Protein 5CVI (pdb70)

Radius of gyration: 28.0 Å; Cα contacts (8 Å, |Δi|>4): 635; chains: 2; bounding box: 47×44×93 Å

Foldseek 3Di:
DDPLVLLLLLVLLQLDQDADDLQVSCVCPHDSCVSVCVVVCVVVQQWDQDPRRGIDGDPCVQLSNLLLVQQLQLQQLCVCPVPDDLLGRRVVSVVVSVPDDPVRSVVSCVVSVNDQAGQQLFGRDDRSDGGDGPFSAFQQPDDDFKKFFRGFASDPVLVVCVVVVDHHGFIKTWDDADPVQQKTWIDGPRDIDIGHNVSSSGTTIGD/DFDLLVLLLVLVVCVLLVHDDDLCVVCVLDHHSVRNVVVVVCVVVQQWDQDPPSGIGGDPNNQQSNLLLVLQLQLQLQCVCPVPDDLLGSNVVSRVVSVPDDPCRSLVSCVVSVNDQAGQQLFGRDDRRDGGDGPFSAFQQPDDDFKKFFRGFDSGNVLVVCCVVPDGHGFIKTFDAQDPVQCFTWIDGPNDIDTHHSVSSRRTTIGGD

Secondary structure (DSSP, 8-state):
--HHHHHHHHHHHSSSSSPP-HHHHTT----HHHHH--HHHHHTTSEEEETTTEEEE-HHHHHHHHHHHHHHHHHHHH---S---TTTHHHHHHHHTTS--HHHHHHHHHHTT--SB-TTS-B-PPTTPPP--S---BTTT----EEEEEEE-S-HHHHH---S---TT-EEEEEEEETTTTEEEEEETTEEEEEEHHHHTTEEEE-/---TTHHHHHHHHHHHHT----HHHHHH----HHHHH--HHHHHTTSEEEETTTEEEE-HHHHHHHHHHHHHHHHHHHH---S---HHHHHHHHHHHTTS--HHHHHHHHHHTT---B-TT--B-PPTTPPP--S---BSTT----EEEEEEE-S-HHHHH--TT---TT-EEEEEEEETTTTEEEEEETTEEEEEEHHHHTTEEEEE-

Solvent-accessible surface area: 22528 Å² total

CATH classification: 1.10.10.10 (+1 more: 2.30.30.90)

B-factor: mean 36.0, std 16.33, range [2.33, 128.9]

Structure (mmCIF, N/CA/C/O backbone):
data_5CVI
#
_entry.id   5CVI
#
_cell.length_a   60.432
_cell.length_b   60.432
_cell.length_c   298.780
_cell.angle_alpha   90.000
_cell.angle_beta   90.000
_cell.angle_gamma   90.000
#
_symmetry.space_group_name_H-M   'P 41 21 2'
#
loop_
_entity.id
_entity.type
_entity.pdbx_description
1 polymer SloR
2 non-polymer 'ZINC ION'
3 non-polymer 1,2-ETHANEDIOL
4 water water
#
loop_
_atom_site.group_PDB
_atom_site.id
_atom_site.type_symbol
_atom_site.label_atom_id
_atom_site.label_alt_id
_atom_site.label_comp_id
_atom_site.label_asym_id
_atom_site.label_entity_id
_atom_site.label_seq_id
_atom_site.pdbx_PDB_ins_code
_atom_site.Cartn_x
_atom_site.Cartn_y
_atom_site.Cartn_z
_atom_site.occupancy
_atom_site.B_iso_or_equiv
_atom_site.auth_seq_id
_atom_site.auth_comp_id
_atom_site.auth_asym_id
_atom_site.auth_atom_id
_atom_site.pdbx_PDB_model_num
ATOM 1 N N . PRO A 1 3 ? 34.592 6.115 113.592 1.00 63.31 3 PRO A N 1
ATOM 2 C CA . PRO A 1 3 ? 34.630 4.866 114.362 1.00 56.01 3 PRO A CA 1
ATOM 3 C C . PRO A 1 3 ? 33.317 4.100 114.254 1.00 54.10 3 PRO A C 1
ATOM 4 O O . PRO A 1 3 ? 32.317 4.520 114.839 1.00 59.31 3 PRO A O 1
ATOM 8 N N . ASN A 1 4 ? 33.320 2.991 113.518 1.00 48.20 4 ASN A N 1
ATOM 9 C CA . ASN A 1 4 ? 32.111 2.191 113.341 1.00 51.14 4 ASN A CA 1
ATOM 10 C C . ASN A 1 4 ? 31.691 1.484 114.629 1.00 51.97 4 ASN A C 1
ATOM 11 O O . ASN A 1 4 ? 32.364 1.596 115.655 1.00 53.36 4 ASN A O 1
ATOM 16 N N . LYS A 1 5 ? 30.577 0.758 114.572 1.00 50.10 5 LYS A N 1
ATOM 17 C CA . LYS A 1 5 ? 30.037 0.081 115.750 1.00 47.34 5 LYS A CA 1
ATOM 18 C C . LYS A 1 5 ? 31.023 -0.912 116.358 1.00 41.25 5 LYS A C 1
ATOM 19 O O . LYS A 1 5 ? 31.068 -1.085 117.574 1.00 45.25 5 LYS A O 1
ATOM 25 N N . GLU A 1 6 ? 31.810 -1.558 115.505 1.00 40.53 6 GLU A N 1
ATOM 26 C CA . GLU A 1 6 ? 32.759 -2.572 115.952 1.00 44.40 6 GLU A CA 1
ATOM 27 C C . GLU A 1 6 ? 33.824 -1.981 116.874 1.00 44.98 6 GLU A C 1
ATOM 28 O O . GLU A 1 6 ? 34.380 -2.677 117.725 1.00 39.41 6 GLU A O 1
ATOM 34 N N . ASP A 1 7 ? 34.099 -0.693 116.704 1.00 26.20 7 ASP A N 1
ATOM 35 C CA . ASP A 1 7 ? 35.061 -0.005 117.553 1.00 31.38 7 ASP A CA 1
ATOM 36 C C . ASP A 1 7 ? 34.546 0.109 118.983 1.00 35.95 7 ASP A C 1
ATOM 37 O O . ASP A 1 7 ? 35.315 0.026 119.945 1.00 34.73 7 ASP A O 1
ATOM 42 N N . TYR A 1 8 ? 33.237 0.294 119.108 1.00 36.77 8 TYR A N 1
ATOM 43 C CA . TYR A 1 8 ? 32.589 0.408 120.407 1.00 36.19 8 TYR A CA 1
ATOM 44 C C . TYR A 1 8 ? 32.698 -0.886 121.213 1.00 36.28 8 TYR A C 1
ATOM 45 O O . TYR A 1 8 ? 32.758 -0.856 122.441 1.00 44.41 8 TYR A O 1
ATOM 54 N N . LEU A 1 9 ? 32.728 -2.018 120.517 1.00 30.27 9 LEU A N 1
ATOM 55 C CA . LEU A 1 9 ? 32.883 -3.311 121.175 1.00 31.53 9 LEU A CA 1
ATOM 56 C C . LEU A 1 9 ? 34.229 -3.423 121.875 1.00 28.10 9 LEU A C 1
ATOM 57 O O . LEU A 1 9 ? 34.310 -3.886 123.011 1.00 31.70 9 LEU A O 1
ATOM 62 N N . LYS A 1 10 ? 35.286 -3.008 121.187 1.00 27.82 10 LYS A N 1
ATOM 63 C CA . LYS A 1 10 ? 36.628 -3.050 1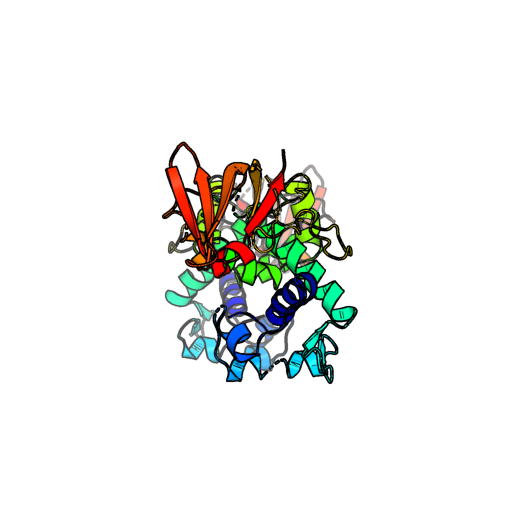21.757 1.00 29.51 10 LYS A CA 1
ATOM 64 C C . LYS A 1 10 ? 36.736 -2.152 122.985 1.00 31.92 10 LYS A C 1
ATOM 65 O O . LYS A 1 10 ? 37.510 -2.430 123.900 1.00 35.65 10 LYS A O 1
ATOM 71 N N . ILE A 1 11 ? 35.951 -1.079 123.002 1.00 29.90 11 ILE A N 1
ATOM 72 C CA . ILE A 1 11 ? 35.941 -0.164 124.137 1.00 34.87 11 ILE A CA 1
ATOM 73 C C . ILE A 1 11 ? 35.193 -0.762 125.328 1.00 31.80 11 ILE A C 1
ATOM 74 O O . ILE A 1 11 ? 35.637 -0.647 126.468 1.00 33.89 11 ILE A O 1
ATOM 79 N N . ILE A 1 12 ? 34.061 -1.404 125.061 1.00 30.63 12 ILE A N 1
ATOM 80 C CA . ILE A 1 12 ? 33.290 -2.053 126.115 1.00 34.76 12 ILE A CA 1
ATOM 81 C C . ILE A 1 12 ? 34.060 -3.246 126.678 1.00 35.19 12 ILE A C 1
ATOM 82 O O . ILE A 1 12 ? 34.064 -3.480 127.884 1.00 27.89 12 ILE A O 1
ATOM 87 N N . TYR A 1 13 ? 34.721 -3.986 125.793 1.00 25.90 13 TYR A N 1
ATOM 88 C CA . TYR A 1 13 ? 35.482 -5.170 126.184 1.00 25.54 13 TYR A CA 1
ATOM 89 C C . TYR A 1 13 ? 36.609 -4.843 127.169 1.00 26.98 13 TYR A C 1
ATOM 90 O O . TYR A 1 13 ? 36.794 -5.543 128.163 1.00 38.82 13 TYR A O 1
ATOM 99 N N . GLU A 1 14 ? 37.361 -3.782 126.891 1.00 27.78 14 GLU A N 1
ATOM 100 C CA . GLU A 1 14 ? 38.494 -3.414 127.736 1.00 44.86 14 GLU A CA 1
ATOM 101 C C . GLU A 1 14 ? 38.066 -2.561 128.930 1.00 49.52 14 GLU A C 1
ATOM 102 O O . GLU A 1 14 ? 38.834 -2.361 129.871 1.00 56.12 14 GLU A O 1
ATOM 108 N N . LEU A 1 15 ? 36.833 -2.070 128.885 1.00 48.02 15 LEU A N 1
ATOM 109 C CA . LEU A 1 15 ? 36.253 -1.342 130.007 1.00 46.71 15 LEU A CA 1
ATOM 110 C C . LEU A 1 15 ? 35.613 -2.323 130.984 1.00 47.07 15 LEU A C 1
ATOM 111 O O . LEU A 1 15 ? 35.223 -1.953 132.089 1.00 50.70 15 LEU A O 1
ATOM 116 N N . SER A 1 16 ? 35.510 -3.579 130.564 1.00 43.70 16 SER A N 1
ATOM 117 C CA . SER A 1 16 ? 34.935 -4.625 131.401 1.00 44.01 16 SER A CA 1
ATOM 118 C C . SER A 1 16 ? 35.977 -5.176 132.364 1.00 47.23 16 SER A C 1
ATOM 119 O O . SER A 1 16 ? 35.639 -5.746 133.402 1.00 44.47 16 SER A O 1
ATOM 122 N N . GLU A 1 17 ? 37.245 -5.005 132.010 1.00 50.69 17 GLU A N 1
ATOM 123 C CA . GLU A 1 17 ? 38.336 -5.424 132.877 1.00 62.04 17 GLU A CA 1
ATOM 124 C C . GLU A 1 17 ? 38.320 -4.621 134.176 1.00 65.13 17 GLU A C 1
ATOM 125 O O . GLU A 1 17 ? 38.839 -5.068 135.198 1.00 72.49 17 GLU A O 1
ATOM 131 N N . ARG A 1 18 ? 37.714 -3.437 134.134 1.00 60.67 18 ARG A N 1
ATOM 132 C CA . ARG A 1 18 ? 37.665 -2.565 135.304 1.00 65.62 18 ARG A CA 1
ATOM 133 C C . ARG A 1 18 ? 36.476 -2.876 136.210 1.00 70.37 18 ARG A C 1
ATOM 134 O O . ARG A 1 18 ? 35.347 -3.030 135.743 1.00 69.81 18 ARG A O 1
ATOM 142 N N . ASP A 1 19 ? 36.744 -2.963 137.510 1.00 77.90 19 ASP A N 1
ATOM 143 C CA . ASP A 1 19 ? 35.723 -3.305 138.497 1.00 84.57 19 ASP A CA 1
ATOM 144 C C . ASP A 1 19 ? 34.550 -2.323 138.503 1.00 87.51 19 ASP A C 1
ATOM 145 O O . ASP A 1 19 ? 33.449 -2.663 138.939 1.00 90.89 19 ASP A O 1
ATOM 150 N N . GLU A 1 20 ? 34.791 -1.111 138.012 1.00 83.35 20 GLU A N 1
ATOM 151 C CA . GLU A 1 20 ? 33.751 -0.089 137.930 1.00 73.42 20 GLU A CA 1
ATOM 152 C C . GLU A 1 20 ? 32.731 -0.418 136.842 1.00 63.49 20 GLU A C 1
ATOM 153 O O . GLU A 1 20 ? 33.072 -1.014 135.820 1.00 64.28 20 GLU A O 1
ATOM 159 N N . LYS A 1 21 ? 31.481 -0.022 137.064 1.00 55.07 21 LYS A N 1
ATOM 160 C CA . LYS A 1 21 ? 30.424 -0.245 136.084 1.00 53.16 21 LYS A CA 1
ATOM 161 C C . LYS A 1 21 ? 30.520 0.767 134.948 1.00 53.09 21 LYS A C 1
ATOM 162 O O . LYS A 1 21 ? 30.957 1.901 135.149 1.00 48.67 21 LYS A O 1
ATOM 168 N N . ILE A 1 22 ? 30.097 0.354 133.757 1.00 56.42 22 ILE A N 1
ATOM 169 C CA . ILE A 1 22 ? 30.226 1.180 132.561 1.00 61.11 22 ILE A CA 1
ATOM 170 C C . ILE A 1 22 ? 29.012 2.082 132.337 1.00 65.85 22 ILE A C 1
ATOM 171 O O . ILE A 1 22 ? 27.868 1.644 132.468 1.00 63.93 22 ILE A O 1
ATOM 176 N N . SER A 1 23 ? 29.271 3.342 131.996 1.00 68.12 23 SER A N 1
ATOM 177 C CA . SER A 1 23 ? 28.207 4.293 131.680 1.00 64.67 23 SER A CA 1
ATOM 178 C C . SER A 1 23 ? 28.361 4.830 130.260 1.00 61.19 23 SER A C 1
ATOM 179 O O . SER A 1 23 ? 29.417 4.687 129.646 1.00 60.19 23 SER A O 1
ATOM 182 N N . ASN A 1 24 ? 27.305 5.450 129.744 1.00 57.80 24 ASN A N 1
ATOM 183 C CA . ASN A 1 24 ? 27.352 6.068 128.423 1.00 52.36 24 ASN A CA 1
ATOM 184 C C . ASN A 1 24 ? 28.256 7.296 128.388 1.00 56.72 24 ASN A C 1
ATOM 185 O O . ASN A 1 24 ? 28.954 7.534 127.405 1.00 54.54 24 ASN A O 1
ATOM 190 N N . LYS A 1 25 ? 28.242 8.075 129.466 1.00 65.95 25 LYS A N 1
ATOM 191 C CA . LYS A 1 25 ? 29.026 9.306 129.518 1.00 68.63 25 LYS A CA 1
ATOM 192 C C . LYS A 1 25 ? 30.529 9.051 129.640 1.00 66.37 25 LYS A C 1
ATOM 193 O O . LYS A 1 25 ? 31.337 9.882 129.226 1.00 70.16 25 LYS A O 1
ATOM 199 N N . GLN A 1 26 ? 30.904 7.905 130.202 1.00 58.38 26 GLN A N 1
ATOM 200 C CA . GLN A 1 26 ? 32.317 7.564 130.340 1.00 55.36 26 GLN A CA 1
ATOM 201 C C . GLN A 1 26 ? 32.870 6.964 129.049 1.00 53.43 26 GLN A C 1
ATOM 202 O O . GLN A 1 26 ? 34.062 7.086 128.762 1.00 48.70 26 GLN A O 1
ATOM 208 N N . ILE A 1 27 ? 32.002 6.316 128.276 1.00 56.70 27 ILE A N 1
ATOM 209 C CA . ILE A 1 27 ? 32.398 5.749 126.988 1.00 53.80 27 ILE A CA 1
ATOM 210 C C . ILE A 1 27 ? 32.700 6.852 125.975 1.00 57.47 27 ILE A C 1
ATOM 211 O O . ILE A 1 27 ? 33.679 6.776 125.232 1.00 52.95 27 ILE A O 1
ATOM 216 N N . ALA A 1 28 ? 31.851 7.876 125.950 1.00 61.95 28 ALA A N 1
ATOM 217 C CA . ALA A 1 28 ? 32.046 9.013 125.056 1.00 62.27 28 ALA A CA 1
ATOM 218 C C . ALA A 1 28 ? 33.316 9.780 125.417 1.00 58.61 28 ALA A C 1
ATOM 219 O O . ALA A 1 28 ? 33.877 10.495 124.587 1.00 58.23 28 ALA A O 1
ATOM 221 N N . GLU A 1 29 ? 33.759 9.627 126.662 1.00 55.65 29 GLU A N 1
ATOM 222 C CA . GLU A 1 29 ? 35.004 10.235 127.117 1.00 60.04 29 GLU A CA 1
ATOM 223 C C . GLU A 1 29 ? 36.198 9.373 126.715 1.00 62.90 29 GLU A C 1
ATOM 224 O O . GLU A 1 29 ? 37.220 9.886 126.260 1.00 68.23 29 GLU A O 1
ATOM 230 N N . LYS A 1 30 ? 36.057 8.061 126.885 1.00 61.10 30 LYS A N 1
ATOM 231 C CA . LYS A 1 30 ? 37.122 7.108 126.580 1.00 60.66 30 LYS A CA 1
ATOM 232 C C . LYS A 1 30 ? 37.597 7.241 125.138 1.00 63.44 30 LYS A C 1
ATOM 233 O O . LYS A 1 30 ? 38.799 7.260 124.872 1.00 68.64 30 LYS A O 1
ATOM 247 N N . SER A 1 32 ? 36.463 9.831 123.228 1.00 62.38 32 SER A N 1
ATOM 248 C CA . SER A 1 32 ? 36.262 11.248 122.922 1.00 63.93 32 SER A CA 1
ATOM 249 C C . SER A 1 32 ? 35.330 11.502 121.737 1.00 60.46 32 SER A C 1
ATOM 250 O O . SER A 1 32 ? 35.755 12.023 120.706 1.00 57.00 32 SER A O 1
ATOM 253 N N . VAL A 1 33 ? 34.065 11.127 121.888 1.00 59.16 33 VAL A N 1
ATOM 254 C CA . VAL A 1 33 ? 33.076 11.348 120.838 1.00 60.82 33 VAL A CA 1
ATOM 255 C C . VAL A 1 33 ? 31.787 11.909 121.439 1.00 63.67 33 VAL A C 1
ATOM 256 O O . VAL A 1 33 ? 31.640 11.964 122.661 1.00 52.78 33 VAL A O 1
ATOM 260 N N . SER A 1 34 ? 30.868 12.335 120.575 1.00 75.21 34 SER A N 1
ATOM 261 C CA . SER A 1 34 ? 29.600 12.925 121.000 1.00 82.22 34 SER A CA 1
ATOM 262 C C . SER A 1 34 ? 28.845 12.040 121.992 1.00 79.69 34 SER A C 1
ATOM 263 O O . SER A 1 34 ? 28.854 10.813 121.876 1.00 74.02 34 SER A O 1
ATOM 266 N N . ALA A 1 35 ? 28.195 12.674 122.965 1.00 80.09 35 ALA A N 1
ATOM 267 C CA . ALA A 1 35 ? 27.483 11.953 124.018 1.00 76.39 35 ALA A CA 1
ATOM 268 C C . ALA A 1 35 ? 26.365 11.062 123.475 1.00 73.30 35 ALA A C 1
ATOM 269 O O . ALA A 1 35 ? 26.383 9.848 123.682 1.00 66.81 35 ALA A O 1
ATOM 271 N N . PRO A 1 36 ? 25.387 11.660 122.777 1.00 76.64 36 PRO A N 1
ATOM 272 C CA . PRO A 1 36 ? 24.275 10.876 122.229 1.00 81.78 36 PRO A CA 1
ATOM 273 C C . PRO A 1 36 ? 24.735 9.944 121.110 1.00 80.99 36 PRO A C 1
ATOM 274 O O . PRO A 1 36 ? 24.046 8.971 120.794 1.00 78.93 36 PRO A O 1
ATOM 278 N N . ALA A 1 37 ? 25.887 10.246 120.519 1.00 74.75 37 ALA A N 1
ATOM 279 C CA . ALA A 1 37 ? 26.459 9.403 119.477 1.00 62.40 37 ALA A CA 1
ATOM 280 C C . ALA A 1 37 ? 26.744 8.013 120.029 1.00 50.48 37 ALA A C 1
ATOM 281 O O . ALA A 1 37 ? 26.603 7.014 119.326 1.00 44.04 37 ALA A O 1
ATOM 283 N N . VAL A 1 38 ? 27.150 7.962 121.293 1.00 50.58 38 VAL A N 1
ATOM 284 C CA . VAL A 1 38 ? 27.360 6.699 121.987 1.00 44.15 38 VAL A CA 1
ATOM 285 C C . VAL A 1 38 ? 26.030 5.969 122.145 1.00 41.15 38 VAL A C 1
ATOM 286 O O . VAL A 1 38 ? 25.958 4.750 121.994 1.00 37.46 38 VAL A O 1
ATOM 290 N N . SER A 1 39 ? 24.977 6.724 122.444 1.00 45.71 39 SER A N 1
ATOM 291 C CA . SER A 1 39 ? 23.636 6.161 122.558 1.00 53.03 39 SER A CA 1
ATOM 292 C C . SER A 1 39 ? 23.158 5.628 121.212 1.00 56.25 39 SER A C 1
ATOM 293 O O . SER A 1 39 ? 22.632 4.520 121.124 1.00 59.16 39 SER A O 1
ATOM 296 N N . GLU A 1 40 ? 23.342 6.430 120.169 1.00 55.75 40 GLU A N 1
ATOM 297 C CA . GLU A 1 40 ? 22.949 6.050 118.818 1.00 55.85 40 GLU A CA 1
ATOM 298 C C . GLU A 1 40 ? 23.629 4.757 118.392 1.00 48.71 40 GLU A C 1
ATOM 299 O O . GLU A 1 40 ? 23.048 3.950 117.671 1.00 52.60 40 GLU A O 1
ATOM 313 N N . VAL A 1 42 ? 25.464 2.451 120.689 1.00 52.26 42 VAL A N 1
ATOM 314 C CA . VAL A 1 42 ? 25.223 1.405 121.680 1.00 55.24 42 VAL A CA 1
ATOM 315 C C . VAL A 1 42 ? 23.822 0.819 121.528 1.00 56.06 42 VAL A C 1
ATOM 316 O O . VAL A 1 42 ? 23.597 -0.362 121.797 1.00 59.98 42 VAL A O 1
ATOM 320 N N . LYS A 1 43 ? 22.886 1.652 121.086 1.00 44.58 43 LYS A N 1
ATOM 321 C CA . LYS A 1 43 ? 21.524 1.203 120.830 1.00 37.30 43 LYS A CA 1
ATOM 322 C C . LYS A 1 43 ? 21.500 0.188 119.690 1.00 38.29 43 LYS A C 1
ATOM 323 O O . LYS A 1 43 ? 20.692 -0.737 119.692 1.00 39.34 43 LYS A O 1
ATOM 329 N N . LYS A 1 44 ? 22.394 0.365 118.721 1.00 42.06 44 LYS A N 1
ATOM 330 C CA . LYS A 1 44 ? 22.525 -0.579 117.611 1.00 46.10 44 LYS A CA 1
ATOM 331 C C . LYS A 1 44 ? 23.165 -1.883 118.079 1.00 43.92 44 LYS A C 1
ATOM 332 O O . LYS A 1 44 ? 22.839 -2.962 117.580 1.00 45.85 44 LYS A O 1
ATOM 338 N N . LEU A 1 45 ? 24.079 -1.774 119.038 1.00 36.30 45 LEU A N 1
ATOM 339 C CA . LEU A 1 45 ? 24.738 -2.941 119.608 1.00 31.54 45 LEU A CA 1
ATOM 340 C C . LEU A 1 45 ? 23.734 -3.811 120.355 1.00 31.24 45 LEU A C 1
ATOM 341 O O . LEU A 1 45 ? 23.793 -5.038 120.298 1.00 35.13 45 LEU A O 1
ATOM 346 N N . LEU A 1 46 ? 22.810 -3.164 121.054 1.00 27.90 46 LEU A N 1
ATOM 347 C CA . LEU A 1 46 ? 21.806 -3.867 121.843 1.00 35.12 46 LEU A CA 1
ATOM 348 C C . LEU A 1 46 ? 20.781 -4.578 120.963 1.00 36.25 46 LEU A C 1
ATOM 349 O O . LEU A 1 46 ? 20.223 -5.602 121.354 1.00 42.64 46 LEU A O 1
ATOM 354 N N . LEU A 1 47 ? 20.538 -4.032 119.775 1.00 33.78 47 LEU A N 1
ATOM 355 C CA . LEU A 1 47 ? 19.607 -4.647 118.833 1.00 32.94 47 LEU A CA 1
ATOM 356 C C . LEU A 1 47 ? 20.169 -5.932 118.242 1.00 30.67 47 LEU A C 1
ATOM 357 O O . LEU A 1 47 ? 19.466 -6.933 118.129 1.00 31.56 47 LEU A O 1
ATOM 362 N N . GLU A 1 48 ? 21.439 -5.895 117.858 1.00 31.13 48 GLU A N 1
ATOM 363 C CA . GLU A 1 48 ? 22.076 -7.044 117.230 1.00 32.08 48 GLU A CA 1
ATOM 364 C C . GLU A 1 48 ? 22.600 -8.026 118.274 1.00 31.82 48 GLU A C 1
ATOM 365 O O . GLU A 1 48 ? 23.213 -9.041 117.934 1.00 23.26 48 GLU A O 1
ATOM 371 N N . ASP A 1 49 ? 22.343 -7.720 119.543 1.00 32.40 49 ASP A N 1
ATOM 372 C CA . ASP A 1 49 ? 22.779 -8.563 120.656 1.00 30.95 49 ASP A CA 1
ATOM 373 C C . ASP A 1 49 ? 24.294 -8.758 120.698 1.00 34.62 49 ASP A C 1
ATOM 374 O O . ASP A 1 49 ? 24.782 -9.861 120.931 1.00 41.30 49 ASP A O 1
ATOM 379 N N . LEU A 1 50 ? 25.029 -7.676 120.468 1.00 32.29 50 LEU A N 1
ATOM 380 C CA . LEU A 1 50 ? 26.477 -7.689 120.622 1.00 29.96 50 LEU A CA 1
ATOM 381 C C . LEU A 1 50 ? 26.834 -7.387 122.077 1.00 32.38 50 LEU A C 1
ATOM 382 O O . LEU A 1 50 ? 27.836 -7.870 122.602 1.00 21.26 50 LEU A O 1
ATOM 387 N N . VAL A 1 51 ? 25.997 -6.581 122.720 1.00 30.78 51 VAL A N 1
ATOM 388 C CA . VAL A 1 51 ? 26.136 -6.290 124.141 1.00 31.10 51 VAL A CA 1
ATOM 389 C C . VAL A 1 51 ? 24.765 -6.293 124.803 1.00 34.01 51 VAL A C 1
ATOM 390 O O . VAL A 1 51 ? 23.742 -6.418 124.131 1.00 34.64 51 VAL A O 1
ATOM 394 N N . LEU A 1 52 ? 24.746 -6.154 126.123 1.00 34.76 52 LEU A N 1
ATOM 395 C CA . LEU A 1 52 ? 23.491 -6.087 126.858 1.00 37.87 52 LEU A CA 1
ATOM 396 C C . LEU A 1 52 ? 23.650 -5.318 128.162 1.00 44.66 52 LEU A C 1
ATOM 397 O O . LEU A 1 52 ? 24.745 -5.249 128.724 1.00 29.10 52 LEU A O 1
ATOM 402 N N . LYS A 1 53 ? 22.553 -4.729 128.628 1.00 51.56 53 LYS A N 1
ATOM 403 C CA . LYS A 1 53 ? 22.565 -3.962 129.866 1.00 52.46 53 LYS A CA 1
ATOM 404 C C . LYS A 1 53 ? 22.634 -4.875 131.085 1.00 51.59 53 LYS A C 1
ATOM 405 O O . LYS A 1 53 ? 21.973 -5.912 131.138 1.00 48.72 53 LYS A O 1
ATOM 411 N N . ASP A 1 54 ? 23.450 -4.481 132.056 1.00 57.06 54 ASP A N 1
ATOM 412 C CA . ASP A 1 54 ? 23.546 -5.189 133.326 1.00 60.36 54 ASP A CA 1
ATOM 413 C C . ASP A 1 54 ? 23.797 -4.171 134.431 1.00 58.49 54 ASP A C 1
ATOM 414 O O . ASP A 1 54 ? 24.856 -3.543 134.477 1.00 57.73 54 ASP A O 1
ATOM 419 N N . LYS A 1 55 ? 22.820 -4.014 135.319 1.00 57.23 55 LYS A N 1
ATOM 420 C CA . LYS A 1 55 ? 22.871 -2.981 136.353 1.00 59.67 55 LYS A CA 1
ATOM 421 C C . LYS A 1 55 ? 24.083 -3.091 137.284 1.00 61.23 55 LYS A C 1
ATOM 422 O O . LYS A 1 55 ? 24.378 -2.166 138.040 1.00 62.24 55 LYS A O 1
ATOM 428 N N . GLN A 1 56 ? 24.787 -4.217 137.217 1.00 63.48 56 GLN A N 1
ATOM 429 C CA . GLN A 1 56 ? 25.954 -4.445 138.064 1.00 68.72 56 GLN A CA 1
ATOM 430 C C . GLN A 1 56 ? 27.261 -4.112 137.344 1.00 61.64 56 GLN A C 1
ATOM 431 O O . GLN A 1 56 ? 28.289 -3.886 137.982 1.00 61.85 56 GLN A O 1
ATOM 437 N N . ALA A 1 57 ? 27.215 -4.076 136.016 1.00 52.57 57 ALA A N 1
ATOM 438 C CA . ALA A 1 57 ? 28.406 -3.794 135.222 1.00 50.67 57 ALA A CA 1
ATOM 439 C C . ALA A 1 57 ? 28.145 -2.775 134.114 1.00 46.06 57 ALA A C 1
ATOM 440 O O . ALA A 1 57 ? 29.077 -2.282 133.482 1.00 39.59 57 ALA A O 1
ATOM 442 N N . GLY A 1 58 ? 26.876 -2.464 133.881 1.00 47.13 58 GLY A N 1
ATOM 443 C CA . GLY A 1 58 ? 26.507 -1.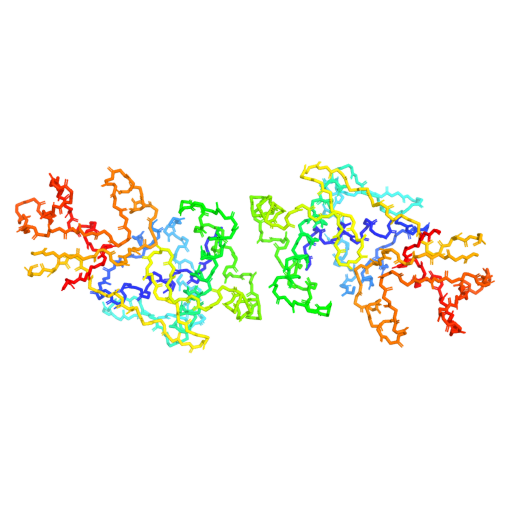541 132.824 1.00 43.76 58 GLY A CA 1
ATOM 444 C C . GLY A 1 58 ? 26.282 -2.256 131.504 1.00 42.34 58 GLY A C 1
ATOM 445 O O . GLY A 1 58 ? 25.143 -2.533 131.126 1.00 41.92 58 GLY A O 1
ATOM 446 N N . TYR A 1 59 ? 27.370 -2.555 130.800 1.00 44.83 59 TYR A N 1
ATOM 447 C CA . TYR A 1 59 ? 27.289 -3.288 129.541 1.00 41.75 59 TYR A CA 1
ATOM 448 C C . TYR A 1 59 ? 28.186 -4.524 129.560 1.00 37.18 59 TYR A C 1
ATOM 449 O O . TYR A 1 59 ? 29.301 -4.486 130.076 1.00 36.64 59 TYR A O 1
ATOM 458 N N . LEU A 1 60 ? 27.692 -5.619 128.995 1.00 42.02 60 LEU A N 1
ATOM 459 C CA . LEU A 1 60 ? 28.474 -6.847 128.898 1.00 44.78 60 LEU A CA 1
ATOM 460 C C . LEU A 1 60 ? 28.514 -7.353 127.455 1.00 43.73 60 LEU A C 1
ATOM 461 O O . LEU A 1 60 ? 27.541 -7.214 126.713 1.00 42.75 60 LEU A O 1
ATOM 466 N N . LEU A 1 61 ? 29.645 -7.932 127.060 1.00 37.38 61 LEU A N 1
ATOM 467 C CA . LEU A 1 61 ? 29.770 -8.531 125.736 1.00 26.36 61 LEU A CA 1
ATOM 468 C C . LEU A 1 61 ? 29.157 -9.926 125.714 1.00 28.11 61 LEU A C 1
ATOM 469 O O . LEU A 1 61 ? 29.459 -10.763 126.566 1.00 30.52 61 LEU A O 1
ATOM 474 N N . THR A 1 62 ? 28.291 -10.169 124.735 1.00 27.51 62 THR A N 1
ATOM 475 C CA . THR A 1 62 ? 27.714 -11.491 124.529 1.00 24.38 62 THR A CA 1
ATOM 476 C C . THR A 1 62 ? 28.761 -12.381 123.872 1.00 28.50 62 THR A C 1
ATOM 477 O O . THR A 1 62 ? 29.841 -11.906 123.510 1.00 32.83 62 THR A O 1
ATOM 481 N N . LYS A 1 63 ? 28.445 -13.663 123.712 1.00 26.61 63 LYS A N 1
ATOM 482 C CA . LYS A 1 63 ? 29.378 -14.590 123.083 1.00 26.84 63 LYS A CA 1
ATOM 483 C C . LYS A 1 63 ? 29.694 -14.171 121.645 1.00 24.67 63 LYS A C 1
ATOM 484 O O . LYS A 1 63 ? 30.820 -14.346 121.174 1.00 25.21 63 LYS A O 1
ATOM 490 N N . LYS A 1 64 ? 28.703 -13.611 120.957 1.00 20.93 64 LYS A N 1
ATOM 491 C CA . LYS A 1 64 ? 28.913 -13.098 119.607 1.00 23.04 64 LYS A CA 1
ATOM 492 C C . LYS A 1 64 ? 29.808 -11.862 119.645 1.00 22.60 64 LYS A C 1
ATOM 493 O O . LYS A 1 64 ? 30.709 -11.708 118.821 1.00 20.54 64 LYS A O 1
ATOM 499 N N . GLY A 1 65 ? 29.554 -10.981 120.607 1.00 23.87 65 GLY A N 1
ATOM 500 C CA . GLY A 1 65 ? 30.375 -9.798 120.789 1.00 19.00 65 GLY A CA 1
ATOM 501 C C . GLY A 1 65 ? 31.811 -10.160 121.109 1.00 25.56 65 GLY A C 1
ATOM 502 O O . GLY A 1 65 ? 32.743 -9.502 120.645 1.00 19.30 65 GLY A O 1
ATOM 503 N N . GLN A 1 66 ? 31.985 -11.214 121.901 1.00 24.72 66 GLN A N 1
ATOM 504 C CA . GLN A 1 66 ? 33.310 -11.674 122.306 1.00 24.70 66 GLN A CA 1
ATOM 505 C C . GLN A 1 66 ? 34.156 -12.120 121.114 1.00 27.88 66 GLN A C 1
ATOM 506 O O . GLN A 1 66 ? 35.259 -11.617 120.911 1.00 33.27 66 GLN A O 1
ATOM 512 N N . ILE A 1 67 ? 33.643 -13.062 120.327 1.00 18.32 67 ILE A N 1
ATOM 513 C CA . ILE A 1 67 ? 34.400 -13.587 119.190 1.00 40.22 67 ILE A CA 1
ATOM 514 C C . ILE A 1 67 ? 34.549 -12.544 118.084 1.00 31.24 67 ILE A C 1
ATOM 515 O O . ILE A 1 67 ? 35.536 -12.536 117.353 1.00 24.99 67 ILE A O 1
ATOM 520 N N . LEU A 1 68 ? 33.564 -11.661 117.971 1.00 22.26 68 LEU A N 1
ATOM 521 C CA . LEU A 1 68 ? 33.609 -10.588 116.987 1.00 34.14 68 LEU A CA 1
ATOM 522 C C . LEU A 1 68 ? 34.714 -9.592 117.317 1.00 29.93 68 LEU A C 1
ATOM 523 O O . LEU A 1 68 ? 35.492 -9.205 116.446 1.00 35.18 68 LEU A O 1
ATOM 528 N N . ALA A 1 69 ? 34.773 -9.172 118.575 1.00 24.85 69 ALA A N 1
ATOM 529 C CA . ALA A 1 69 ? 35.851 -8.310 119.039 1.00 24.35 69 ALA A CA 1
ATOM 530 C C . ALA A 1 69 ? 37.158 -9.089 119.071 1.00 26.45 69 ALA A C 1
ATOM 531 O O . ALA A 1 69 ? 38.233 -8.537 118.836 1.00 29.55 69 ALA A O 1
ATOM 533 N N . SER A 1 70 ? 37.056 -10.380 119.371 1.00 26.72 70 SER A N 1
ATOM 534 C CA . SER A 1 70 ? 38.216 -11.261 119.387 1.00 27.53 70 SER A CA 1
ATOM 535 C C . SER A 1 70 ? 38.875 -11.298 118.013 1.00 30.89 70 SER A C 1
ATOM 536 O O . SER A 1 70 ? 40.099 -11.289 117.897 1.00 15.88 70 SER A O 1
ATOM 539 N N . SER A 1 71 ? 38.052 -11.336 116.971 1.00 33.04 71 SER A N 1
ATOM 540 C CA . SER A 1 71 ? 38.553 -11.301 115.604 1.00 25.46 71 SER A CA 1
ATOM 541 C C . SER A 1 71 ? 39.166 -9.937 115.295 1.00 28.72 71 SER A C 1
ATOM 542 O O . SER A 1 71 ? 40.175 -9.846 114.597 1.00 14.40 71 SER A O 1
ATOM 545 N N . LEU A 1 72 ? 38.557 -8.878 115.822 1.00 15.77 72 LEU A N 1
ATOM 546 C CA . LEU A 1 72 ? 39.075 -7.529 115.621 1.00 15.10 72 LEU A CA 1
ATOM 547 C C . LEU A 1 72 ? 40.476 -7.371 116.196 1.00 20.35 72 LEU A C 1
ATOM 548 O O . LEU A 1 72 ? 41.364 -6.825 115.538 1.00 16.63 72 LEU A O 1
ATOM 553 N N . TYR A 1 73 ? 40.671 -7.850 117.422 1.00 14.53 73 TYR A N 1
ATOM 554 C CA . TYR A 1 73 ? 41.984 -7.795 118.054 1.00 23.37 73 TYR A CA 1
ATOM 555 C C . TYR A 1 73 ? 43.014 -8.608 117.270 1.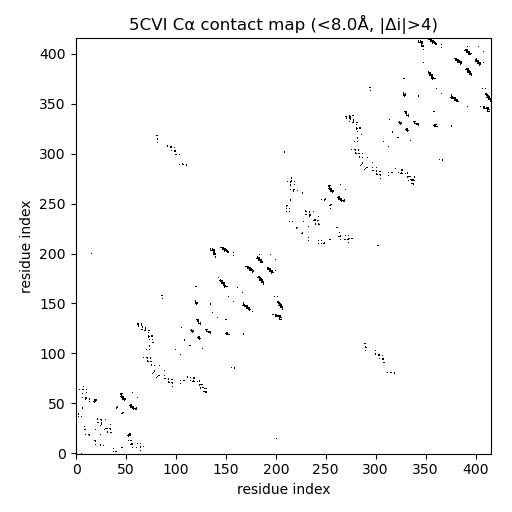00 25.80 73 TYR A C 1
ATOM 556 O O . TYR A 1 73 ? 44.169 -8.198 117.136 1.00 18.12 73 TYR A O 1
ATOM 565 N N . ARG A 1 74 ? 42.588 -9.758 116.752 1.00 25.25 74 ARG A N 1
ATOM 566 C CA . ARG A 1 74 ? 43.457 -10.588 115.926 1.00 22.38 74 ARG A CA 1
ATOM 567 C C . ARG A 1 74 ? 43.953 -9.805 114.712 1.00 24.81 74 ARG A C 1
ATOM 568 O O . ARG A 1 74 ? 45.163 -9.701 114.490 1.00 13.13 74 ARG A O 1
ATOM 576 N N . LYS A 1 75 ? 43.019 -9.260 113.933 1.00 12.40 75 LYS A N 1
ATOM 577 C CA . LYS A 1 75 ? 43.370 -8.442 112.777 1.00 22.98 75 LYS A CA 1
ATOM 578 C C . LYS A 1 75 ? 44.332 -7.338 113.187 1.00 23.59 75 LYS A C 1
ATOM 579 O O . LYS A 1 75 ? 45.440 -7.234 112.659 1.00 22.25 75 LYS A O 1
ATOM 585 N N . HIS A 1 76 ? 43.892 -6.525 114.143 1.00 18.95 76 HIS A N 1
ATOM 586 C CA . HIS A 1 76 ? 44.635 -5.354 114.591 1.00 15.67 76 HIS A CA 1
ATOM 587 C C . HIS A 1 76 ? 46.072 -5.703 114.956 1.00 19.87 76 HIS A C 1
ATOM 588 O O . HIS A 1 76 ? 47.012 -5.022 114.543 1.00 18.86 76 HIS A O 1
ATOM 595 N N . ARG A 1 77 ? 46.234 -6.779 115.718 1.00 17.40 77 ARG A N 1
ATOM 596 C CA . ARG A 1 77 ? 47.544 -7.145 116.242 1.00 16.13 77 ARG A CA 1
ATOM 597 C C . ARG A 1 77 ? 48.479 -7.765 115.199 1.00 20.79 77 ARG A C 1
ATOM 598 O O . ARG A 1 77 ? 49.675 -7.470 115.188 1.00 21.64 77 ARG A O 1
ATOM 606 N N . LEU A 1 78 ? 47.945 -8.611 114.321 1.00 21.81 78 LEU A N 1
ATOM 607 C CA . LEU A 1 78 ? 48.748 -9.144 113.221 1.00 16.57 78 LEU A CA 1
ATOM 608 C C . LEU A 1 78 ? 49.254 -8.008 112.334 1.00 12.50 78 LEU A C 1
ATOM 609 O O . LEU A 1 78 ? 50.401 -8.011 111.897 1.00 15.96 78 LEU A O 1
ATOM 614 N N . ILE A 1 79 ? 48.394 -7.024 112.095 1.00 10.16 79 ILE A N 1
ATOM 615 C CA . ILE A 1 79 ? 48.775 -5.836 111.340 1.00 10.00 79 ILE A CA 1
ATOM 616 C C . ILE A 1 79 ? 49.853 -5.034 112.061 1.00 18.58 79 ILE A C 1
ATOM 617 O O . ILE A 1 79 ? 50.732 -4.457 111.421 1.00 21.60 79 ILE A O 1
ATOM 622 N N . GLU A 1 80 ? 49.786 -4.997 113.390 1.00 17.49 80 GLU A N 1
ATOM 623 C CA . GLU A 1 80 ? 50.781 -4.266 114.172 1.00 18.55 80 GLU A CA 1
ATOM 624 C C . GLU A 1 80 ? 52.165 -4.904 114.054 1.00 17.03 80 GLU A C 1
ATOM 625 O O . GLU A 1 80 ? 53.167 -4.206 113.902 1.00 11.33 80 GLU A O 1
ATOM 631 N N . VAL A 1 81 ? 52.215 -6.231 114.120 1.00 10.94 81 VAL A N 1
ATOM 632 C CA . VAL A 1 81 ? 53.476 -6.952 113.983 1.00 14.09 81 VAL A CA 1
ATOM 633 C C . VAL A 1 81 ? 54.112 -6.704 112.619 1.00 14.92 81 VAL A C 1
ATOM 634 O O . VAL A 1 81 ? 55.329 -6.550 112.513 1.00 15.26 81 VAL A O 1
ATOM 638 N N . PHE A 1 82 ? 53.287 -6.664 111.577 1.00 17.92 82 PHE A N 1
ATOM 639 C CA . PHE A 1 82 ? 53.791 -6.434 110.227 1.00 20.47 82 PHE A CA 1
ATOM 640 C C . PHE A 1 82 ? 54.305 -5.012 110.040 1.00 18.31 82 PHE A C 1
ATOM 641 O O . PHE A 1 82 ? 55.376 -4.800 109.468 1.00 21.96 82 PHE A O 1
ATOM 649 N N . LEU A 1 83 ? 53.526 -4.041 110.508 1.00 12.53 83 LEU A N 1
ATOM 650 C CA . LEU A 1 83 ? 53.873 -2.638 110.338 1.00 11.07 83 LEU A CA 1
ATOM 651 C C . LEU A 1 83 ? 55.183 -2.297 111.033 1.00 18.25 83 LEU A C 1
ATOM 652 O O . LEU A 1 83 ? 55.973 -1.501 110.533 1.00 23.97 83 LEU A O 1
ATOM 665 N N . ASN A 1 85 ? 57.690 -4.632 112.477 1.00 16.11 85 ASN A N 1
ATOM 666 C CA . ASN A 1 85 ? 58.844 -5.484 112.218 1.00 14.66 85 ASN A CA 1
ATOM 667 C C . ASN A 1 85 ? 59.273 -5.516 110.754 1.00 16.43 85 ASN A C 1
ATOM 668 O O . ASN A 1 85 ? 60.417 -5.845 110.446 1.00 18.27 85 ASN A O 1
ATOM 673 N N . HIS A 1 86 ? 58.356 -5.167 109.857 1.00 21.78 86 HIS A N 1
ATOM 674 C CA . HIS A 1 86 ? 58.620 -5.261 108.423 1.00 17.65 86 HIS A CA 1
ATOM 675 C C . HIS A 1 86 ? 58.568 -3.917 107.688 1.00 15.01 86 HIS A C 1
ATOM 676 O O . HIS A 1 86 ? 59.332 -3.693 106.751 1.00 16.67 86 HIS A O 1
ATOM 683 N N . LEU A 1 87 ? 57.671 -3.028 108.103 1.00 18.13 87 LEU A N 1
ATOM 684 C CA . LEU A 1 87 ? 57.600 -1.700 107.494 1.00 19.78 87 LEU A CA 1
ATOM 685 C C . LEU A 1 87 ? 58.233 -0.641 108.391 1.00 22.37 87 LEU A C 1
ATOM 686 O O . LEU A 1 87 ? 58.216 0.548 108.073 1.00 27.69 87 LEU A O 1
ATOM 691 N N . ASN A 1 88 ? 58.793 -1.089 109.512 1.00 18.82 88 ASN A N 1
ATOM 692 C CA . ASN A 1 88 ? 59.529 -0.214 110.424 1.00 25.07 88 ASN A CA 1
ATOM 693 C C . ASN A 1 88 ? 58.717 0.958 110.975 1.00 27.76 88 ASN A C 1
ATOM 694 O O . ASN A 1 88 ? 59.230 2.066 111.115 1.00 30.51 88 ASN A O 1
ATOM 699 N N . TYR A 1 89 ? 57.450 0.705 111.284 1.00 25.85 89 TYR A N 1
ATOM 700 C CA . TYR A 1 89 ? 56.599 1.711 111.907 1.00 27.69 89 TYR A CA 1
ATOM 701 C C . TYR A 1 89 ? 56.998 1.910 113.367 1.00 27.93 89 TYR A C 1
ATOM 702 O O . TYR A 1 89 ? 57.339 0.952 114.062 1.00 29.11 89 TYR A O 1
ATOM 711 N N . THR A 1 90 ? 56.955 3.154 113.833 1.00 22.78 90 THR A N 1
ATOM 712 C CA . THR A 1 90 ? 57.163 3.430 115.250 1.00 27.18 90 THR A CA 1
ATOM 713 C C . THR A 1 90 ? 55.842 3.269 116.003 1.00 31.83 90 THR A C 1
ATOM 714 O O . THR A 1 90 ? 54.791 3.085 115.388 1.00 28.85 90 THR A O 1
ATOM 718 N N . ALA A 1 91 ? 55.900 3.334 117.330 1.00 35.87 91 ALA A N 1
ATOM 719 C CA . ALA A 1 91 ? 54.721 3.104 118.160 1.00 28.59 91 ALA A CA 1
ATOM 720 C C . ALA A 1 91 ? 53.653 4.191 118.003 1.00 33.60 91 ALA A C 1
ATOM 721 O O . ALA A 1 91 ? 52.463 3.932 118.198 1.00 36.49 91 ALA A O 1
ATOM 723 N N . ASP A 1 92 ? 54.079 5.402 117.655 1.00 36.03 92 ASP A N 1
ATOM 724 C CA . ASP A 1 92 ? 53.158 6.527 117.507 1.00 36.82 92 ASP A CA 1
ATOM 725 C C . ASP A 1 92 ? 52.436 6.513 116.162 1.00 33.40 92 ASP A C 1
ATOM 726 O O . ASP A 1 92 ? 51.543 7.326 115.926 1.00 38.83 92 ASP A O 1
ATOM 731 N N . GLU A 1 93 ? 52.826 5.592 115.284 1.00 26.48 93 GLU A N 1
ATOM 732 C CA . GLU A 1 93 ? 52.344 5.589 113.904 1.00 22.26 93 GLU A 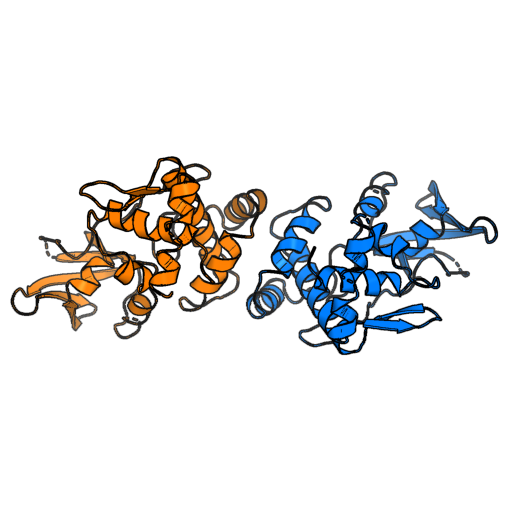CA 1
ATOM 733 C C . GLU A 1 93 ? 51.415 4.418 113.582 1.00 26.51 93 GLU A C 1
ATOM 734 O O . GLU A 1 93 ? 50.661 4.466 112.609 1.00 28.13 93 GLU A O 1
ATOM 740 N N . ILE A 1 94 ? 51.474 3.370 114.396 1.00 13.96 94 ILE A N 1
ATOM 741 C CA . ILE A 1 94 ? 50.847 2.097 114.047 1.00 15.41 94 ILE A CA 1
ATOM 742 C C . ILE A 1 94 ? 49.333 2.025 114.234 1.00 12.92 94 ILE A C 1
ATOM 743 O O . ILE A 1 94 ? 48.667 1.253 113.548 1.00 31.74 94 ILE A O 1
ATOM 748 N N . HIS A 1 95 ? 48.784 2.810 115.153 1.00 17.99 95 HIS A N 1
ATOM 749 C CA . HIS A 1 95 ? 47.371 2.648 115.491 1.00 19.39 95 HIS A CA 1
ATOM 750 C C . HIS A 1 95 ? 46.407 2.995 114.357 1.00 23.53 95 HIS A C 1
ATOM 751 O O . HIS A 1 95 ? 45.629 2.147 113.921 1.00 29.13 95 HIS A O 1
ATOM 758 N N . GLU A 1 96 ? 46.452 4.238 113.889 1.00 17.38 96 GLU A N 1
ATOM 759 C CA . GLU A 1 96 ? 45.514 4.696 112.869 1.00 19.24 96 GLU A CA 1
ATOM 760 C C . GLU A 1 96 ? 45.634 3.864 111.595 1.00 16.98 96 GLU A C 1
ATOM 761 O O . GLU A 1 96 ? 44.640 3.600 110.921 1.00 20.04 96 GLU A O 1
ATOM 767 N N . GLU A 1 97 ? 46.853 3.442 111.276 1.00 13.32 97 GLU A N 1
ATOM 768 C CA . GLU A 1 97 ? 47.075 2.580 110.122 1.00 20.38 97 GLU A CA 1
ATOM 769 C C . GLU A 1 97 ? 46.421 1.218 110.331 1.00 20.01 97 GLU A C 1
ATOM 770 O O . GLU A 1 97 ? 45.685 0.734 109.470 1.00 20.44 97 GLU A O 1
ATOM 776 N N . ALA A 1 98 ? 46.700 0.608 111.481 1.00 15.53 98 ALA 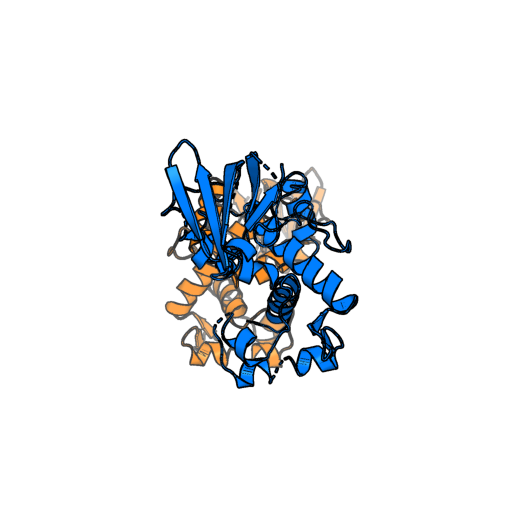A N 1
ATOM 777 C CA . ALA A 1 98 ? 46.151 -0.704 111.818 1.00 20.32 98 ALA A CA 1
ATOM 778 C C . ALA A 1 98 ? 44.644 -0.619 112.018 1.00 12.04 98 ALA A C 1
ATOM 779 O O . ALA A 1 98 ? 43.915 -1.584 111.808 1.00 38.61 98 ALA A O 1
ATOM 781 N N . GLU A 1 99 ? 44.190 0.553 112.437 1.00 21.07 99 GLU A N 1
ATOM 782 C CA . GLU A 1 99 ? 42.777 0.805 112.685 1.00 22.95 99 GLU A CA 1
ATOM 783 C C . GLU A 1 99 ? 41.986 0.777 111.385 1.00 30.50 99 GLU A C 1
ATOM 784 O O . GLU A 1 99 ? 40.910 0.184 111.316 1.00 35.24 99 GLU A O 1
ATOM 790 N N . VAL A 1 100 ? 42.527 1.423 110.358 1.00 13.52 100 VAL A N 1
ATOM 791 C CA . VAL A 1 100 ? 41.887 1.454 109.048 1.00 13.73 100 VAL A CA 1
ATOM 792 C C . VAL A 1 100 ? 41.876 0.073 108.392 1.00 21.08 100 VAL A C 1
ATOM 793 O O . VAL A 1 100 ? 40.854 -0.367 107.865 1.00 19.83 100 VAL A O 1
ATOM 797 N N . LEU A 1 101 ? 43.016 -0.608 108.442 1.00 24.10 101 LEU A N 1
ATOM 798 C CA . LEU A 1 101 ? 43.183 -1.904 107.786 1.00 28.40 101 LEU A CA 1
ATOM 799 C C . LEU A 1 101 ? 42.317 -3.020 108.369 1.00 30.62 101 LEU A C 1
ATOM 800 O O . LEU A 1 101 ? 41.872 -3.906 107.636 1.00 32.41 101 LEU A O 1
ATOM 805 N N . GLU A 1 102 ? 42.090 -2.988 109.680 1.00 29.82 102 GLU A N 1
ATOM 806 C CA . GLU A 1 102 ? 41.307 -4.035 110.335 1.00 31.51 102 GLU A CA 1
ATOM 807 C C . GLU A 1 102 ? 39.855 -4.024 109.851 1.00 28.50 102 GLU A C 1
ATOM 808 O O . GLU A 1 102 ? 39.137 -5.015 109.986 1.00 13.86 102 GLU A O 1
ATOM 814 N N . HIS A 1 103 ? 39.433 -2.901 109.279 1.00 21.84 103 HIS A N 1
ATOM 815 C CA . HIS A 1 103 ? 38.072 -2.769 108.771 1.00 22.19 103 HIS A CA 1
ATOM 816 C C . HIS A 1 103 ? 38.001 -2.910 107.254 1.00 14.82 103 HIS A C 1
ATOM 817 O O . HIS A 1 103 ? 36.932 -2.786 106.663 1.00 29.04 103 HIS A O 1
ATOM 824 N N . THR A 1 104 ? 39.144 -3.167 106.630 1.00 19.39 104 THR A N 1
ATOM 825 C CA . THR A 1 104 ? 39.212 -3.296 105.181 1.00 20.25 104 THR A CA 1
ATOM 826 C C . THR A 1 104 ? 40.258 -4.321 104.784 1.00 22.62 104 THR A C 1
ATOM 827 O O . THR A 1 104 ? 41.259 -3.984 104.160 1.00 38.08 104 THR A O 1
ATOM 831 N N . VAL A 1 105 ? 40.024 -5.572 105.155 1.00 19.38 105 VAL A N 1
ATOM 832 C CA . VAL A 1 105 ? 40.962 -6.649 104.865 1.00 18.40 105 VAL A CA 1
ATOM 833 C C . VAL A 1 105 ? 40.261 -7.991 104.985 1.00 20.60 105 VAL A C 1
ATOM 834 O O . VAL A 1 105 ? 39.572 -8.255 105.970 1.00 30.63 105 VAL A O 1
ATOM 838 N N . SER A 1 106 ? 40.436 -8.838 103.979 1.00 21.43 106 SER A N 1
ATOM 839 C CA . SER A 1 106 ? 39.750 -10.121 103.949 1.00 27.59 106 SER A CA 1
ATOM 840 C C . SER A 1 106 ? 40.337 -11.079 104.972 1.00 35.01 106 SER A C 1
ATOM 841 O O . SER A 1 106 ? 41.477 -10.912 105.415 1.00 12.03 106 SER A O 1
ATOM 844 N N . ASP A 1 107 ? 39.544 -12.079 105.347 1.00 13.74 107 ASP A N 1
ATOM 845 C CA A ASP A 1 107 ? 40.010 -13.106 106.263 0.53 20.71 107 ASP A CA 1
ATOM 846 C CA B ASP A 1 107 ? 40.001 -13.121 106.255 0.47 20.71 107 ASP A CA 1
ATOM 847 C C . ASP A 1 107 ? 41.170 -13.870 105.636 1.00 21.51 107 ASP A C 1
ATOM 848 O O . ASP A 1 107 ? 42.039 -14.382 106.339 1.00 30.67 107 ASP A O 1
ATOM 857 N N . VAL A 1 108 ? 41.180 -13.929 104.308 1.00 25.14 108 VAL A N 1
ATOM 858 C CA . VAL A 1 108 ? 42.253 -14.588 103.580 1.00 33.96 108 VAL A CA 1
ATOM 859 C C . VAL A 1 108 ? 43.553 -13.823 103.791 1.00 37.76 108 VAL A C 1
ATOM 860 O O . VAL A 1 108 ? 44.600 -14.420 104.044 1.00 11.25 108 VAL A O 1
ATOM 864 N N . PHE A 1 109 ? 43.474 -12.497 103.690 1.00 11.09 109 PHE A N 1
ATOM 865 C CA . PHE A 1 109 ? 44.624 -11.635 103.938 1.00 10.34 109 PHE A CA 1
ATOM 866 C C . PHE A 1 109 ? 45.152 -11.852 105.346 1.00 17.02 109 PHE A C 1
ATOM 867 O O . PHE A 1 109 ? 46.357 -12.035 105.549 1.00 10.98 109 PHE A O 1
ATOM 875 N N . VAL A 1 110 ? 44.243 -11.823 106.318 1.00 14.60 110 VAL A N 1
ATOM 876 C CA . VAL A 1 110 ? 44.621 -11.977 107.717 1.00 17.44 110 VAL A CA 1
ATOM 877 C C . VAL A 1 110 ? 45.247 -13.345 107.968 1.00 19.24 110 VAL A C 1
ATOM 878 O O . VAL A 1 110 ? 46.214 -13.468 108.717 1.00 12.14 110 VAL A O 1
ATOM 882 N N . GLU A 1 111 ? 44.702 -14.367 107.317 1.00 21.97 111 GLU A N 1
ATOM 883 C CA . GLU A 1 111 ? 45.153 -15.735 107.526 1.00 12.16 111 GLU A CA 1
ATOM 884 C C . GLU A 1 111 ? 46.466 -16.037 106.819 1.00 21.69 111 GLU A C 1
ATOM 885 O O . GLU A 1 111 ? 47.168 -16.977 107.177 1.00 19.57 111 GLU A O 1
ATOM 891 N N . ARG A 1 112 ? 46.790 -15.246 105.804 1.00 20.57 112 ARG A N 1
ATOM 892 C CA . ARG A 1 112 ? 48.034 -15.442 105.070 1.00 17.25 112 ARG A CA 1
ATOM 893 C C . ARG A 1 112 ? 49.162 -14.613 105.664 1.00 20.92 112 ARG A C 1
ATOM 894 O O . ARG A 1 112 ? 50.310 -15.054 105.704 1.00 23.72 112 ARG A O 1
ATOM 902 N N . LEU A 1 113 ? 48.829 -13.412 106.125 1.00 18.43 113 LEU A N 1
ATOM 903 C CA . LEU A 1 113 ? 49.800 -12.578 106.815 1.00 9.78 113 LEU A CA 1
ATOM 904 C C . LEU A 1 113 ? 50.257 -13.284 108.084 1.00 21.35 113 LEU A C 1
ATOM 905 O O . LEU A 1 113 ? 51.417 -13.181 108.478 1.00 23.22 113 LEU A O 1
ATOM 910 N N . ASP A 1 114 ? 49.329 -13.998 108.716 1.00 21.18 114 ASP A N 1
ATOM 911 C CA . ASP A 1 114 ? 49.623 -14.766 109.918 1.00 11.26 114 ASP A CA 1
ATOM 912 C C . ASP A 1 114 ? 50.747 -15.757 109.638 1.00 16.60 114 ASP A C 1
ATOM 913 O O . ASP A 1 114 ? 51.737 -15.808 110.371 1.00 11.94 114 ASP A O 1
ATOM 918 N N . LYS A 1 115 ? 50.594 -16.530 108.566 1.00 17.11 115 LYS A N 1
ATOM 919 C CA . LYS A 1 115 ? 51.609 -17.500 108.164 1.00 22.95 115 LYS A CA 1
ATOM 920 C C . LYS A 1 115 ? 52.924 -16.811 107.820 1.00 22.68 115 LYS A C 1
ATOM 921 O O . LYS A 1 115 ? 53.995 -17.259 108.222 1.00 18.34 115 LYS A O 1
ATOM 927 N N . PHE A 1 116 ? 52.829 -15.722 107.066 1.00 26.43 116 PHE A N 1
ATOM 928 C CA . PHE A 1 116 ? 53.999 -14.966 106.630 1.00 20.49 116 PHE A CA 1
ATOM 929 C C . PHE A 1 116 ? 54.830 -14.467 107.811 1.00 20.18 116 PHE A C 1
ATOM 930 O O . PHE A 1 116 ? 56.060 -14.481 107.765 1.00 24.79 116 PHE A O 1
ATOM 938 N N . LEU A 1 117 ? 54.146 -14.033 108.865 1.00 17.80 117 LEU A N 1
ATOM 939 C CA . LEU A 1 117 ? 54.801 -13.529 110.066 1.00 14.34 117 LEU A CA 1
ATOM 940 C C . LEU A 1 117 ? 55.271 -14.669 110.963 1.00 20.41 117 LEU A C 1
ATOM 941 O O . LEU A 1 117 ? 55.833 -14.438 112.034 1.00 12.94 117 LEU A O 1
ATOM 946 N N . ASN A 1 118 ? 55.025 -15.898 110.522 1.00 18.46 118 ASN A N 1
ATOM 947 C CA . ASN A 1 118 ? 55.409 -17.089 111.273 1.00 17.04 118 ASN A CA 1
ATOM 948 C C . ASN A 1 118 ? 54.639 -17.226 112.582 1.00 16.32 118 ASN A C 1
ATOM 949 O O . ASN A 1 118 ? 55.213 -17.554 113.618 1.00 17.48 118 ASN A O 1
ATOM 954 N N . TYR A 1 119 ? 53.337 -16.968 112.519 1.00 21.62 119 TYR A N 1
ATOM 955 C CA . TYR A 1 119 ? 52.439 -17.149 113.655 1.00 19.03 119 TYR A CA 1
ATOM 956 C C . TYR A 1 119 ? 52.927 -16.451 114.924 1.00 17.46 119 TYR A C 1
ATOM 957 O O . TYR A 1 119 ? 53.231 -17.111 115.920 1.00 18.51 119 TYR A O 1
ATOM 966 N N . PRO A 1 120 ? 53.007 -15.112 114.892 1.00 13.81 120 PRO A N 1
ATOM 967 C CA . PRO A 1 120 ? 53.391 -14.362 116.093 1.00 13.50 120 PRO A CA 1
ATOM 968 C C . PRO A 1 120 ? 52.350 -14.557 117.194 1.00 18.17 120 PRO A C 1
ATOM 969 O O . PRO A 1 120 ? 51.152 -14.546 116.909 1.00 18.71 120 PRO A O 1
ATOM 973 N N . LYS A 1 121 ? 52.801 -14.743 118.431 1.00 23.66 121 LYS A N 1
ATOM 974 C CA . LYS A 1 121 ? 51.893 -15.051 119.535 1.00 23.87 121 LYS A CA 1
ATOM 975 C C . LYS A 1 121 ? 51.499 -13.819 120.346 1.00 24.39 121 LYS A C 1
ATOM 976 O O . LYS A 1 121 ? 50.473 -13.819 121.028 1.00 23.64 121 LYS A O 1
ATOM 982 N N . VAL A 1 122 ? 52.320 -12.776 120.280 1.00 22.62 122 VAL A N 1
ATOM 983 C CA . VAL A 1 122 ? 52.023 -11.533 120.983 1.00 25.08 122 VAL A CA 1
ATOM 984 C C . VAL A 1 122 ? 52.251 -10.342 120.061 1.00 26.79 122 VAL A C 1
ATOM 985 O O . VAL A 1 122 ? 53.086 -10.401 119.155 1.00 13.33 122 VAL A O 1
ATOM 989 N N . CYS A 1 123 ? 51.499 -9.269 120.289 1.00 13.22 123 CYS A N 1
ATOM 990 C CA . CYS A 1 123 ? 51.679 -8.039 119.533 1.00 19.06 123 CYS A CA 1
ATOM 991 C C . CYS A 1 123 ? 52.640 -7.130 120.288 1.00 18.85 123 CYS A C 1
ATOM 992 O O . CYS A 1 123 ? 53.034 -7.440 121.410 1.00 20.92 123 CYS A O 1
ATOM 995 N N . PRO A 1 124 ? 53.016 -6.000 119.674 1.00 19.65 124 PRO A N 1
ATOM 996 C CA . PRO A 1 124 ? 53.927 -5.014 120.268 1.00 16.63 124 PRO A CA 1
ATOM 997 C C . PRO A 1 124 ? 53.558 -4.594 121.694 1.00 16.68 124 PRO A C 1
ATOM 998 O O . PRO A 1 124 ? 54.443 -4.208 122.456 1.00 20.74 124 PRO A O 1
ATOM 1002 N N . HIS A 1 125 ? 52.280 -4.667 122.050 1.00 15.98 125 HIS A N 1
ATOM 1003 C CA . HIS A 1 125 ? 51.849 -4.266 123.386 1.00 21.39 125 HIS A CA 1
ATOM 1004 C C . HIS A 1 125 ? 51.934 -5.420 124.380 1.00 23.27 125 HIS A C 1
ATOM 1005 O O . HIS A 1 125 ? 51.685 -5.244 125.572 1.00 25.63 125 HIS A O 1
ATOM 1012 N N . GLY A 1 126 ? 52.288 -6.601 123.885 1.00 20.11 126 GLY A N 1
ATOM 1013 C CA . GLY A 1 126 ? 52.309 -7.793 124.711 1.00 16.58 126 GLY A CA 1
ATOM 1014 C C . GLY A 1 126 ? 50.965 -8.497 124.680 1.00 20.34 126 GLY A C 1
ATOM 1015 O O . GLY A 1 126 ? 50.725 -9.441 125.437 1.00 22.00 126 GLY A O 1
ATOM 1016 N N . GLY A 1 127 ? 50.083 -8.030 123.799 1.00 16.61 127 GLY A N 1
ATOM 1017 C CA . GLY A 1 127 ? 48.759 -8.610 123.657 1.00 14.41 127 GLY A CA 1
ATOM 1018 C C . GLY A 1 127 ? 48.784 -9.933 122.915 1.00 21.16 127 GLY A C 1
ATOM 1019 O O . GLY A 1 127 ? 49.500 -10.090 121.929 1.00 22.95 127 GLY A O 1
ATOM 1020 N N . THR A 1 128 ? 47.995 -10.889 123.391 1.00 24.82 128 THR A N 1
ATOM 1021 C CA . THR A 1 128 ? 47.951 -12.219 122.794 1.00 25.24 128 THR A CA 1
ATOM 1022 C C . THR A 1 128 ? 47.225 -12.212 121.453 1.00 22.73 128 THR A C 1
ATOM 1023 O O . THR A 1 128 ? 46.219 -11.526 121.284 1.00 21.26 128 THR A O 1
ATOM 1027 N N . ILE A 1 129 ? 47.739 -12.981 120.501 1.00 14.35 129 ILE A N 1
ATOM 1028 C CA . ILE A 1 129 ? 47.094 -13.114 119.202 1.00 20.58 129 ILE A CA 1
ATOM 1029 C C . ILE A 1 129 ? 46.377 -14.461 119.098 1.00 21.73 129 ILE A C 1
ATOM 1030 O O . ILE A 1 129 ? 47.017 -15.508 118.999 1.00 26.17 129 ILE A O 1
ATOM 1035 N N . PRO A 1 130 ? 45.035 -14.437 119.131 1.00 21.41 130 PRO A N 1
ATOM 1036 C CA . PRO A 1 130 ? 44.255 -15.677 119.084 1.00 23.58 130 PRO A CA 1
ATOM 1037 C C . PRO A 1 130 ? 44.207 -16.255 117.672 1.00 29.69 130 PRO A C 1
ATOM 1038 O O . PRO A 1 130 ? 44.671 -15.608 116.729 1.00 14.91 130 PRO A O 1
ATOM 1042 N N . GLN A 1 131 ? 43.659 -17.460 117.534 1.00 34.94 131 GLN A N 1
ATOM 1043 C CA . GLN A 1 131 ? 43.518 -18.096 116.227 1.00 32.90 131 GLN A CA 1
ATOM 1044 C C . GLN A 1 131 ? 42.203 -17.690 115.575 1.00 34.35 131 GLN A C 1
ATOM 1045 O O . GLN A 1 131 ? 41.345 -17.078 116.217 1.00 35.64 131 GLN A O 1
ATOM 1051 N N . HIS A 1 132 ? 42.043 -18.041 114.302 1.00 36.95 132 HIS A N 1
ATOM 1052 C CA . HIS A 1 132 ? 40.811 -17.746 113.579 1.00 39.55 132 HIS A CA 1
ATOM 1053 C C . HIS A 1 132 ? 39.615 -18.410 114.253 1.00 40.56 132 HIS A C 1
ATOM 1054 O O . HIS A 1 132 ? 39.597 -19.628 114.449 1.00 43.81 132 HIS A O 1
ATOM 1061 N N . GLY A 1 133 ? 38.623 -17.602 114.612 1.00 35.90 133 GLY A N 1
ATOM 1062 C CA . GLY A 1 133 ? 37.409 -18.112 115.221 1.00 37.34 133 GLY A CA 1
ATOM 1063 C C . GLY A 1 133 ? 37.566 -18.496 116.680 1.00 38.76 133 GLY A C 1
ATOM 1064 O O . GLY A 1 133 ? 36.587 -18.832 117.346 1.00 37.61 133 GLY A O 1
ATOM 1065 N N . GLN A 1 134 ? 38.798 -18.452 117.179 1.00 42.06 134 GLN A N 1
ATOM 1066 C CA . GLN A 1 134 ? 39.065 -18.768 118.579 1.00 43.71 134 GLN A CA 1
ATOM 1067 C C . GLN A 1 134 ? 38.858 -17.541 119.461 1.00 37.64 134 GLN A C 1
ATOM 1068 O O . GLN A 1 134 ? 39.251 -16.432 119.095 1.00 29.96 134 GLN A O 1
ATOM 1074 N N . PRO A 1 135 ? 38.238 -17.739 120.633 1.00 40.08 135 PRO A N 1
ATOM 1075 C CA . PRO A 1 135 ? 37.991 -16.651 121.587 1.00 38.80 135 PRO A CA 1
ATOM 1076 C C . PRO A 1 135 ? 39.297 -16.131 122.186 1.00 36.64 135 PRO A C 1
ATOM 1077 O O . PRO A 1 135 ? 40.247 -16.900 122.352 1.00 33.16 135 PRO A O 1
ATOM 1081 N N . LEU A 1 136 ? 39.342 -14.841 122.503 1.00 35.02 136 LEU A N 1
ATOM 1082 C CA . LEU A 1 136 ? 40.563 -14.224 123.011 1.00 32.55 136 LEU A CA 1
ATOM 1083 C C . LEU A 1 136 ? 40.722 -14.390 124.517 1.00 31.47 136 LEU A C 1
ATOM 1084 O O . LEU A 1 136 ? 39.866 -13.963 125.296 1.00 30.56 136 LEU A O 1
ATOM 1089 N N . VAL A 1 137 ? 41.828 -15.008 124.917 1.00 29.88 137 VAL A N 1
ATOM 1090 C CA . VAL A 1 137 ? 42.195 -15.094 126.321 1.00 35.48 137 VAL A CA 1
ATOM 1091 C C . VAL A 1 137 ? 43.633 -14.614 126.501 1.00 32.15 137 VAL A C 1
ATOM 1092 O O . VAL A 1 137 ? 44.580 -15.287 126.092 1.00 27.25 137 VAL A O 1
ATOM 1096 N N . GLU A 1 138 ? 43.785 -13.432 127.095 1.00 32.58 138 GLU A N 1
ATOM 1097 C CA . GLU A 1 138 ? 45.099 -12.822 127.280 1.00 33.34 138 GLU A CA 1
ATOM 1098 C C . GLU A 1 138 ? 45.977 -13.683 128.187 1.00 28.03 138 GLU A C 1
ATOM 1099 O O . GLU A 1 138 ? 45.542 -14.112 129.255 1.00 23.27 138 GLU A O 1
ATOM 1105 N N . ARG A 1 139 ? 47.209 -13.940 127.760 1.00 29.24 139 ARG A N 1
ATOM 1106 C CA . ARG A 1 139 ? 48.142 -14.696 128.587 1.00 35.13 139 ARG A CA 1
ATOM 1107 C C . ARG A 1 139 ? 48.488 -13.878 129.815 1.00 37.00 139 ARG A C 1
ATOM 1108 O O . ARG A 1 139 ? 48.667 -14.412 130.909 1.00 41.43 139 ARG A O 1
ATOM 1116 N N . TYR A 1 140 ? 48.578 -12.569 129.615 1.00 30.53 140 TYR A N 1
ATOM 1117 C CA . TYR A 1 140 ? 48.908 -11.645 130.684 1.00 29.41 140 TYR A CA 1
ATOM 1118 C C . TYR A 1 140 ? 47.663 -10.875 131.113 1.00 33.97 140 TYR A C 1
ATOM 1119 O O . TYR A 1 140 ? 47.319 -9.855 130.515 1.00 41.10 140 TYR A O 1
ATOM 1128 N N . ARG A 1 141 ? 46.989 -11.376 132.147 1.00 32.33 141 ARG A N 1
ATOM 1129 C CA . ARG A 1 141 ? 45.722 -10.805 132.600 1.00 28.45 141 ARG A CA 1
ATOM 1130 C C . ARG A 1 141 ? 45.856 -9.970 133.869 1.00 30.41 141 ARG A C 1
ATOM 1131 O O . ARG A 1 141 ? 44.963 -9.196 134.207 1.00 33.69 141 ARG A O 1
ATOM 1139 N N . THR A 1 142 ? 46.963 -10.135 134.583 1.00 32.32 142 THR A N 1
ATOM 1140 C CA . THR A 1 142 ? 47.118 -9.487 135.881 1.00 28.01 142 THR A CA 1
ATOM 1141 C C . THR A 1 142 ? 47.542 -8.024 135.756 1.00 31.41 142 THR A C 1
ATOM 1142 O O . THR A 1 142 ? 48.652 -7.715 135.319 1.00 38.91 142 THR A O 1
ATOM 1146 N N . THR A 1 143 ? 46.644 -7.126 136.144 1.00 26.55 143 THR A N 1
ATOM 1147 C CA . THR A 1 143 ? 46.904 -5.695 136.061 1.00 32.12 143 THR A CA 1
ATOM 1148 C C . THR A 1 143 ? 47.538 -5.190 137.358 1.00 31.84 143 THR A C 1
ATOM 1149 O O . THR A 1 143 ? 47.278 -5.738 138.433 1.00 39.60 143 THR A O 1
ATOM 1153 N N . LEU A 1 144 ? 48.373 -4.158 137.255 1.00 26.72 144 LEU A N 1
ATOM 1154 C CA . LEU A 1 144 ? 49.059 -3.615 138.426 1.00 29.71 144 LEU A CA 1
ATOM 1155 C C . LEU A 1 144 ? 48.069 -3.154 139.496 1.00 30.55 144 LEU A C 1
ATOM 1156 O O . LEU A 1 144 ? 48.328 -3.283 140.689 1.00 31.24 144 LEU A O 1
ATOM 1161 N N . LYS A 1 145 ? 46.935 -2.619 139.059 1.00 33.73 145 LYS A N 1
ATOM 1162 C CA . LYS A 1 145 ? 45.869 -2.234 139.971 1.00 35.69 145 LYS A CA 1
ATOM 1163 C C . LYS A 1 145 ? 45.233 -3.478 140.581 1.00 38.25 145 LYS A C 1
ATOM 1164 O O . LYS A 1 145 ? 44.449 -4.161 139.933 1.00 45.57 145 LYS A O 1
ATOM 1170 N N . GLY A 1 146 ? 45.578 -3.773 141.829 1.00 39.92 146 GLY A N 1
ATOM 1171 C CA . GLY A 1 146 ? 45.012 -4.916 142.524 1.00 36.44 146 GLY A CA 1
ATOM 1172 C C . GLY A 1 146 ? 46.031 -5.796 143.224 1.00 40.04 146 GLY A C 1
ATOM 1173 O O . GLY A 1 146 ? 45.738 -6.379 144.266 1.00 51.04 146 GLY A O 1
ATOM 1174 N N . VAL A 1 147 ? 47.225 -5.900 142.651 1.00 40.52 147 VAL A N 1
ATOM 1175 C CA . VAL A 1 147 ? 48.286 -6.722 143.229 1.00 48.77 147 VAL A CA 1
ATOM 1176 C C . VAL A 1 147 ? 48.690 -6.223 144.616 1.00 48.78 147 VAL A C 1
ATOM 1177 O O . VAL A 1 147 ? 48.822 -5.017 144.839 1.00 49.27 147 VAL A O 1
ATOM 1181 N N . THR A 1 148 ? 48.889 -7.160 145.540 1.00 45.37 148 THR A N 1
ATOM 1182 C CA . THR A 1 148 ? 49.166 -6.824 146.932 1.00 44.28 148 THR A CA 1
ATOM 1183 C C . THR A 1 148 ? 50.534 -7.328 147.382 1.00 42.92 148 THR A C 1
ATOM 1184 O O . THR A 1 148 ? 51.216 -6.670 148.167 1.00 31.77 148 THR A O 1
ATOM 1188 N N . GLU A 1 149 ? 50.923 -8.502 146.890 1.00 45.09 149 GLU A N 1
ATOM 1189 C CA . GLU A 1 149 ? 52.213 -9.099 147.231 1.00 45.90 149 GLU A CA 1
ATOM 1190 C C . GLU A 1 149 ? 53.378 -8.201 146.834 1.00 47.88 149 GLU A C 1
ATOM 1191 O O . GLU A 1 149 ? 53.406 -7.659 145.727 1.00 48.27 149 GLU A O 1
ATOM 1205 N N . GLY A 1 151 ? 57.444 -7.609 145.906 1.00 45.14 151 GLY A N 1
ATOM 1206 C CA . GLY A 1 151 ? 58.406 -8.375 145.135 1.00 41.40 151 GLY A CA 1
ATOM 1207 C C . GLY A 1 151 ? 58.776 -7.733 143.815 1.00 32.18 151 GLY A C 1
ATOM 1208 O O . GLY A 1 151 ? 58.467 -6.570 143.568 1.00 37.70 151 GLY A O 1
ATOM 1209 N N . VAL A 1 152 ? 59.444 -8.499 142.961 1.00 37.45 152 VAL A N 1
ATOM 1210 C CA . VAL A 1 152 ? 59.876 -7.998 141.663 1.00 40.76 152 VAL A CA 1
ATOM 1211 C C . VAL A 1 152 ? 59.008 -8.562 140.538 1.00 39.57 152 VAL A C 1
ATOM 1212 O O . VAL A 1 152 ? 58.993 -9.768 140.297 1.00 42.38 152 VAL A O 1
ATOM 1216 N N . TYR A 1 153 ? 58.281 -7.678 139.859 1.00 40.34 153 TYR A N 1
ATOM 1217 C CA . TYR A 1 153 ? 57.384 -8.077 138.778 1.00 33.85 153 TYR A CA 1
ATOM 1218 C C . TYR A 1 153 ? 57.944 -7.682 137.418 1.00 29.66 153 TYR A C 1
ATOM 1219 O O . TYR A 1 153 ? 58.787 -6.790 137.314 1.00 33.36 153 TYR A O 1
ATOM 1228 N N . LEU A 1 154 ? 57.462 -8.345 136.374 1.00 27.48 154 LEU A N 1
ATOM 1229 C CA . LEU A 1 154 ? 57.893 -8.042 135.017 1.00 33.66 154 LEU A CA 1
ATOM 1230 C C . LEU A 1 154 ? 56.765 -7.407 134.211 1.00 33.81 154 LEU A C 1
ATOM 1231 O O . LEU A 1 154 ? 55.654 -7.940 134.157 1.00 30.13 154 LEU A O 1
ATOM 1236 N N . LEU A 1 155 ? 57.056 -6.267 133.590 1.00 22.55 155 LEU A N 1
ATOM 1237 C CA . LEU A 1 155 ? 56.087 -5.595 132.730 1.00 26.47 155 LEU A CA 1
ATOM 1238 C C . LEU A 1 155 ? 55.918 -6.376 131.428 1.00 20.43 155 LEU A C 1
ATOM 1239 O O . LEU A 1 155 ? 56.779 -6.334 130.549 1.00 23.60 155 LEU A O 1
ATOM 1244 N N . LYS A 1 156 ? 54.803 -7.088 131.308 1.00 29.25 156 LYS A N 1
ATOM 1245 C CA . LYS A 1 156 ? 54.604 -8.015 130.198 1.00 30.21 156 LYS A CA 1
ATOM 1246 C C . LYS A 1 156 ? 53.675 -7.479 129.113 1.00 32.20 156 LYS A C 1
ATOM 1247 O O . LYS A 1 156 ? 53.766 -7.885 127.955 1.00 40.73 156 LYS A O 1
ATOM 1253 N N . ARG A 1 157 ? 52.776 -6.577 129.489 1.00 25.25 157 ARG A N 1
ATOM 1254 C CA . ARG A 1 157 ? 51.762 -6.097 128.563 1.00 20.16 157 ARG A CA 1
ATOM 1255 C C . ARG A 1 157 ? 51.243 -4.717 128.940 1.00 17.08 157 ARG A C 1
ATOM 1256 O O . ARG A 1 157 ? 51.240 -4.336 130.107 1.00 21.75 157 ARG A O 1
ATOM 1264 N N . VAL A 1 158 ? 50.803 -3.972 127.933 1.00 29.64 158 VAL A N 1
ATOM 1265 C CA . VAL A 1 158 ? 50.217 -2.657 128.144 1.00 24.57 158 VAL A CA 1
ATOM 1266 C C . VAL A 1 158 ? 48.992 -2.485 127.257 1.00 24.81 158 VAL A C 1
ATOM 1267 O O . VAL A 1 158 ? 48.833 -3.195 126.266 1.00 31.99 158 VAL A O 1
ATOM 1271 N N . GLN A 1 159 ? 48.122 -1.550 127.627 1.00 22.78 159 GLN A N 1
ATOM 1272 C CA . GLN A 1 159 ? 46.953 -1.240 126.819 1.00 24.45 159 GLN A CA 1
ATOM 1273 C C . GLN A 1 159 ? 47.372 -0.485 125.573 1.00 24.52 159 GLN A C 1
ATOM 1274 O O . GLN A 1 159 ? 48.356 0.253 125.579 1.00 22.56 159 GLN A O 1
ATOM 1280 N N . ASP A 1 160 ? 46.615 -0.680 124.504 1.00 30.03 160 ASP A N 1
ATOM 1281 C CA . ASP A 1 160 ? 46.737 0.143 123.314 1.00 32.44 160 ASP A CA 1
ATOM 1282 C C . ASP A 1 160 ? 46.135 1.503 123.648 1.00 15.76 160 ASP A C 1
ATOM 1283 O O . ASP A 1 160 ? 44.925 1.683 123.588 1.00 16.06 160 ASP A O 1
ATOM 1288 N N . ASN A 1 161 ? 46.981 2.453 124.026 1.00 20.90 161 ASN A N 1
ATOM 1289 C CA . ASN A 1 161 ? 46.514 3.783 124.391 1.00 21.23 161 ASN A CA 1
ATOM 1290 C C . ASN A 1 161 ? 47.578 4.816 124.062 1.00 24.23 161 ASN A C 1
ATOM 1291 O O . ASN A 1 161 ? 48.751 4.623 124.369 1.00 27.53 161 ASN A O 1
ATOM 1296 N N . PHE A 1 162 ? 47.172 5.910 123.427 1.00 25.17 162 PHE A N 1
ATOM 1297 C CA . PHE A 1 162 ? 48.129 6.937 123.044 1.00 29.18 162 PHE A CA 1
ATOM 1298 C C . PHE A 1 162 ? 48.741 7.614 124.267 1.00 27.89 162 PHE A C 1
ATOM 1299 O O . PHE A 1 162 ? 49.932 7.928 124.281 1.00 30.50 162 PHE A O 1
ATOM 1307 N N . GLN A 1 163 ? 47.922 7.830 125.292 1.00 29.84 163 GLN A N 1
ATOM 1308 C CA . GLN A 1 163 ? 48.374 8.495 126.509 1.00 37.30 163 GLN A CA 1
ATOM 1309 C C . GLN A 1 163 ? 49.377 7.635 127.272 1.00 38.67 163 GLN A C 1
ATOM 1310 O O . GLN A 1 163 ? 50.303 8.150 127.895 1.00 21.54 163 GLN A O 1
ATOM 1316 N N . LEU A 1 164 ? 49.181 6.322 127.220 1.00 35.59 164 LEU A N 1
ATOM 1317 C CA . LEU A 1 164 ? 50.065 5.387 127.904 1.00 31.27 164 LEU A CA 1
ATOM 1318 C C . LEU A 1 164 ? 51.421 5.315 127.214 1.00 35.52 164 LEU A C 1
ATOM 1319 O O . LEU A 1 164 ? 52.447 5.102 127.860 1.00 36.38 164 LEU A O 1
ATOM 1324 N N . LEU A 1 165 ? 51.416 5.491 125.896 1.00 34.77 165 LEU A N 1
ATOM 1325 C CA . LEU A 1 165 ? 52.652 5.538 125.128 1.00 34.86 165 LEU A CA 1
ATOM 1326 C C . LEU A 1 165 ? 53.525 6.698 125.595 1.00 39.68 165 LEU A C 1
ATOM 1327 O O . LEU A 1 165 ? 54.710 6.522 125.876 1.00 44.63 165 LEU A O 1
ATOM 1332 N N . LYS A 1 166 ? 52.930 7.884 125.682 1.00 34.52 166 LYS A N 1
ATOM 1333 C CA . LYS A 1 166 ? 53.660 9.068 126.119 1.00 36.61 166 LYS A CA 1
ATOM 1334 C C . LYS A 1 166 ? 54.164 8.902 127.548 1.00 34.54 166 LYS A C 1
ATOM 1335 O O . LYS A 1 166 ? 55.299 9.266 127.858 1.00 27.60 166 LYS A O 1
ATOM 1341 N N . TYR A 1 167 ? 53.314 8.347 128.409 1.00 37.23 167 TYR A N 1
ATOM 1342 C CA . TYR A 1 167 ? 53.659 8.113 129.808 1.00 23.52 167 TYR A CA 1
ATOM 1343 C C . TYR A 1 167 ? 54.889 7.217 129.916 1.00 34.74 167 TYR A C 1
ATOM 1344 O O . TYR A 1 167 ? 55.791 7.476 130.713 1.00 31.49 167 TYR A O 1
ATOM 1361 N N . GLU A 1 169 ? 57.283 6.571 127.602 1.00 37.58 169 GLU A N 1
ATOM 1362 C CA . GLU A 1 169 ? 58.515 7.057 126.983 1.00 49.42 169 GLU A CA 1
ATOM 1363 C C . GLU A 1 169 ? 59.106 8.278 127.692 1.00 54.46 169 GLU A C 1
ATOM 1364 O O . GLU A 1 169 ? 60.278 8.605 127.501 1.00 59.56 169 GLU A O 1
ATOM 1370 N N . GLN A 1 170 ? 58.301 8.942 128.517 1.00 50.37 170 GLN A N 1
ATOM 1371 C CA . GLN A 1 170 ? 58.801 10.044 129.333 1.00 54.85 170 GLN A CA 1
ATOM 1372 C C . GLN A 1 170 ? 59.188 9.538 130.721 1.00 53.60 170 GLN A C 1
ATOM 1373 O O . GLN A 1 170 ? 59.708 10.285 131.546 1.00 53.00 170 GLN A O 1
ATOM 1379 N N . HIS A 1 171 ? 58.924 8.257 130.960 1.00 49.76 171 HIS A N 1
ATOM 1380 C CA . HIS A 1 171 ? 59.402 7.566 132.150 1.00 39.31 171 HIS A CA 1
ATOM 1381 C C . HIS A 1 171 ? 60.363 6.453 131.741 1.00 42.57 171 HIS A C 1
ATOM 1382 O O . HIS A 1 171 ? 60.682 5.579 132.547 1.00 46.23 171 HIS A O 1
ATOM 1389 N N . HIS A 1 172 ? 60.816 6.504 130.488 1.00 43.93 172 HIS A N 1
ATOM 1390 C CA . HIS A 1 172 ? 61.647 5.457 129.877 1.00 44.88 172 HIS A CA 1
ATOM 1391 C C . HIS A 1 172 ? 61.276 4.041 130.326 1.00 42.72 172 HIS A C 1
ATOM 1392 O O . HIS A 1 172 ? 62.107 3.292 130.837 1.00 31.39 172 HIS A O 1
ATOM 1399 N N . LEU A 1 173 ? 60.012 3.692 130.121 1.00 48.63 173 LEU A N 1
ATOM 1400 C CA . LEU A 1 173 ? 59.490 2.391 130.508 1.00 48.05 173 LEU A CA 1
ATOM 1401 C C . LEU A 1 173 ? 59.263 1.521 129.275 1.00 48.33 173 LEU A C 1
ATOM 1402 O O . LEU A 1 173 ? 58.572 1.926 128.341 1.00 54.41 173 LEU A O 1
ATOM 1407 N N . LYS A 1 174 ? 59.851 0.329 129.279 1.00 43.05 174 LYS A N 1
ATOM 1408 C CA . LYS A 1 174 ? 59.705 -0.609 128.170 1.00 37.61 174 LYS A CA 1
ATOM 1409 C C . LYS A 1 174 ? 59.056 -1.902 128.648 1.00 36.46 174 LYS A C 1
ATOM 1410 O O . LYS A 1 174 ? 59.064 -2.203 129.841 1.00 36.60 174 LYS A O 1
ATOM 1416 N N . ILE A 1 175 ? 58.491 -2.664 127.715 1.00 36.16 175 ILE A N 1
ATOM 1417 C CA . ILE A 1 175 ? 57.959 -3.985 128.034 1.00 33.68 175 ILE A CA 1
ATOM 1418 C C . ILE A 1 175 ? 59.111 -4.956 128.284 1.00 37.33 175 ILE A C 1
ATOM 1419 O O . ILE A 1 175 ? 59.943 -5.185 127.409 1.00 37.22 175 ILE A O 1
ATOM 1424 N N . GLY A 1 176 ? 59.162 -5.514 129.489 1.00 37.96 176 GLY A N 1
ATOM 1425 C CA . GLY A 1 176 ? 60.249 -6.395 129.874 1.00 31.66 176 GLY A CA 1
ATOM 1426 C C . GLY A 1 176 ? 61.014 -5.884 131.082 1.00 33.77 176 GLY A C 1
ATOM 1427 O O . GLY A 1 176 ? 61.820 -6.607 131.667 1.00 37.18 176 GLY A O 1
ATOM 1428 N N . ASP A 1 177 ? 60.763 -4.633 131.458 1.00 35.44 177 ASP A N 1
ATOM 1429 C CA . ASP A 1 177 ? 61.422 -4.039 132.615 1.00 43.32 177 ASP A CA 1
ATOM 1430 C C . ASP A 1 177 ? 61.028 -4.753 133.902 1.00 44.11 177 ASP A C 1
ATOM 1431 O O . ASP A 1 177 ? 59.886 -5.192 134.054 1.00 45.47 177 ASP A O 1
ATOM 1436 N N . GLU A 1 178 ? 61.980 -4.868 134.822 1.00 43.81 178 GLU A N 1
ATOM 1437 C CA . GLU A 1 178 ? 61.709 -5.436 136.134 1.00 37.71 178 GLU A CA 1
ATOM 1438 C C . GLU A 1 178 ? 61.271 -4.328 137.079 1.00 28.54 178 GLU A C 1
ATOM 1439 O O . GLU A 1 178 ? 61.997 -3.359 137.288 1.00 50.39 178 GLU A O 1
ATOM 1445 N N . LEU A 1 179 ? 60.074 -4.470 137.639 1.00 30.79 179 LEU A N 1
ATOM 1446 C CA . LEU A 1 179 ? 59.534 -3.479 138.564 1.00 30.06 179 LEU A CA 1
ATOM 1447 C C . LEU A 1 179 ? 59.341 -4.082 139.949 1.00 36.90 179 LEU A C 1
ATOM 1448 O O . LEU A 1 179 ? 58.757 -5.156 140.086 1.00 43.69 179 LEU A O 1
ATOM 1453 N N . ARG A 1 180 ? 59.835 -3.395 140.974 1.00 34.67 180 ARG A N 1
ATOM 1454 C CA . ARG A 1 180 ? 59.630 -3.843 142.345 1.00 35.26 180 ARG A CA 1
ATOM 1455 C C . ARG A 1 180 ? 58.516 -3.039 143.014 1.00 38.44 180 ARG A C 1
ATOM 1456 O O . ARG A 1 180 ? 58.546 -1.808 143.031 1.00 35.55 180 ARG A O 1
ATOM 1464 N N . LEU A 1 181 ? 57.526 -3.745 143.551 1.00 40.57 181 LEU A N 1
ATOM 1465 C CA . LEU A 1 181 ? 56.463 -3.109 144.317 1.00 40.75 181 LEU A CA 1
ATOM 1466 C C . LEU A 1 181 ? 56.987 -2.682 145.684 1.00 49.36 181 LEU A C 1
ATOM 1467 O O . LEU A 1 181 ? 57.566 -3.489 146.415 1.00 50.87 181 LEU A O 1
ATOM 1472 N N . LEU A 1 182 ? 56.782 -1.414 146.026 1.00 52.32 182 LEU A N 1
ATOM 1473 C CA . LEU A 1 182 ? 57.245 -0.891 147.306 1.00 55.20 182 LEU A CA 1
ATOM 1474 C C . LEU A 1 182 ? 56.086 -0.589 148.243 1.00 60.05 182 LEU A C 1
ATOM 1475 O O . LEU A 1 182 ? 56.029 -1.111 149.354 1.00 65.95 182 LEU A O 1
ATOM 1480 N N . GLU A 1 183 ? 55.163 0.256 147.797 1.00 33.11 183 GLU A N 1
ATOM 1481 C CA . GLU A 1 183 ? 54.016 0.611 148.624 1.00 42.83 183 GLU A CA 1
ATOM 1482 C C . GLU A 1 183 ? 52.760 0.904 147.807 1.00 42.85 183 GLU A C 1
ATOM 1483 O O . GLU A 1 183 ? 52.839 1.322 146.651 1.00 39.84 183 GLU A O 1
ATOM 1489 N N . TYR A 1 184 ? 51.602 0.675 148.420 1.00 42.12 184 TYR A N 1
ATOM 1490 C CA . TYR A 1 184 ? 50.325 0.970 147.786 1.00 37.23 184 TYR A CA 1
ATOM 1491 C C . TYR A 1 184 ? 49.434 1.838 148.673 1.00 35.39 184 TYR A C 1
ATOM 1492 O O . TYR A 1 184 ? 49.175 1.502 149.828 1.00 39.86 184 TYR A O 1
ATOM 1501 N N . ASP A 1 185 ? 48.965 2.952 148.116 1.00 31.69 185 ASP A N 1
ATOM 1502 C CA . ASP A 1 185 ? 48.099 3.876 148.838 1.00 34.36 185 ASP A CA 1
ATOM 1503 C C . ASP A 1 185 ? 46.630 3.551 148.579 1.00 37.40 185 ASP A C 1
ATOM 1504 O O . ASP A 1 185 ? 46.098 3.841 147.509 1.00 41.76 185 ASP A O 1
ATOM 1509 N N . ALA A 1 186 ? 45.981 2.952 149.572 1.00 42.72 186 ALA A N 1
ATOM 1510 C CA . ALA A 1 186 ? 44.596 2.505 149.440 1.00 44.68 186 ALA A CA 1
ATOM 1511 C C . ALA A 1 186 ? 43.588 3.654 149.463 1.00 51.40 186 ALA A C 1
ATOM 1512 O O . ALA A 1 186 ? 42.482 3.528 148.941 1.00 53.13 186 ALA A O 1
ATOM 1514 N N . PHE A 1 187 ? 43.968 4.770 150.076 1.00 52.22 187 PHE A N 1
ATOM 1515 C CA . PHE A 1 187 ? 43.082 5.925 150.160 1.00 43.09 187 PHE A CA 1
ATOM 1516 C C . PHE A 1 187 ? 43.153 6.754 148.887 1.00 38.58 187 PHE A C 1
ATOM 1517 O O . PHE A 1 187 ? 42.128 7.162 148.344 1.00 37.39 187 PHE A O 1
ATOM 1525 N N . ALA A 1 188 ? 44.369 6.992 148.409 1.00 44.03 188 ALA A N 1
ATOM 1526 C CA . ALA A 1 188 ? 44.574 7.818 147.224 1.00 52.29 188 ALA A CA 1
ATOM 1527 C C . ALA A 1 188 ? 44.357 7.026 145.938 1.00 47.50 188 ALA A C 1
ATOM 1528 O O . ALA A 1 188 ? 43.945 7.579 144.918 1.00 38.33 188 ALA A O 1
ATOM 1530 N N . GLY A 1 189 ? 44.634 5.728 145.993 1.00 50.11 189 GLY A N 1
ATOM 1531 C CA . GLY A 1 189 ? 44.558 4.888 144.813 1.00 50.90 189 GLY A CA 1
ATOM 1532 C C . GLY A 1 189 ? 45.808 5.030 143.968 1.00 53.40 189 GLY A C 1
ATOM 1533 O O . GLY A 1 189 ? 45.733 5.230 142.757 1.00 57.48 189 GLY A O 1
ATOM 1534 N N . ALA A 1 190 ? 46.965 4.930 144.615 1.00 49.67 190 ALA A N 1
ATOM 1535 C CA . ALA A 1 190 ? 48.245 5.051 143.925 1.00 45.95 190 ALA A CA 1
ATOM 1536 C C . ALA A 1 190 ? 49.233 3.973 144.363 1.00 42.50 190 ALA A C 1
ATOM 1537 O O . ALA A 1 190 ? 49.206 3.514 145.503 1.00 41.09 190 ALA A O 1
ATOM 1539 N N . TYR A 1 191 ? 50.106 3.579 143.442 1.00 39.70 191 TYR A N 1
ATOM 1540 C CA . TYR A 1 191 ? 51.137 2.588 143.718 1.00 39.44 191 TYR A CA 1
ATOM 1541 C C . TYR A 1 191 ? 52.519 3.230 143.649 1.00 46.36 191 TYR A C 1
ATOM 1542 O O . TYR A 1 191 ? 52.697 4.272 143.020 1.00 50.82 191 TYR A O 1
ATOM 1551 N N . THR A 1 192 ? 53.492 2.615 144.310 1.00 50.00 192 THR A N 1
ATOM 1552 C CA . THR A 1 192 ? 54.865 3.106 144.277 1.00 49.23 192 THR A CA 1
ATOM 1553 C C . THR A 1 192 ? 55.804 1.988 143.834 1.00 46.00 192 THR A C 1
ATOM 1554 O O . THR A 1 192 ? 55.911 0.956 144.495 1.00 45.41 192 THR A O 1
ATOM 1558 N N . ILE A 1 193 ? 56.469 2.192 142.703 1.00 43.70 193 ILE A N 1
ATOM 1559 C CA . ILE A 1 193 ? 57.346 1.171 142.144 1.00 46.73 193 ILE A CA 1
ATOM 1560 C C . ILE A 1 193 ? 58.777 1.674 142.000 1.00 46.97 193 ILE A C 1
ATOM 1561 O O . ILE A 1 193 ? 59.034 2.875 142.071 1.00 45.75 193 ILE A O 1
ATOM 1566 N N . GLU A 1 194 ? 59.706 0.744 141.805 1.00 46.72 194 GLU A N 1
ATOM 1567 C CA . GLU A 1 194 ? 61.110 1.090 141.634 1.00 50.10 194 GLU A CA 1
ATOM 1568 C C . GLU A 1 194 ? 61.702 0.327 140.456 1.00 46.17 194 GLU A C 1
ATOM 1569 O O . GLU A 1 194 ? 61.507 -0.881 140.329 1.00 53.01 194 GLU A O 1
ATOM 1575 N N . LYS A 1 195 ? 62.420 1.041 139.595 1.00 38.09 195 LYS A N 1
ATOM 1576 C CA . LYS A 1 195 ? 63.080 0.423 138.454 1.00 47.53 195 LYS A CA 1
ATOM 1577 C C . LYS A 1 195 ? 64.524 0.890 138.360 1.00 60.03 195 LYS A C 1
ATOM 1578 O O . LYS A 1 195 ? 64.792 2.020 137.952 1.00 60.82 195 LYS A O 1
ATOM 1584 N N . ASP A 1 196 ? 65.449 0.014 138.741 1.00 69.20 196 ASP A N 1
ATOM 1585 C CA . ASP A 1 196 ? 66.874 0.330 138.712 1.00 71.76 196 ASP A CA 1
ATOM 1586 C C . ASP A 1 196 ? 67.210 1.511 139.620 1.00 71.19 196 ASP A C 1
ATOM 1587 O O . ASP A 1 196 ? 67.959 2.410 139.234 1.00 73.97 196 ASP A O 1
ATOM 1592 N N . GLY A 1 197 ? 66.646 1.502 140.825 1.00 64.01 197 GLY A N 1
ATOM 1593 C CA . GLY A 1 197 ? 66.927 2.531 141.811 1.00 62.42 197 GLY A CA 1
ATOM 1594 C C . GLY A 1 197 ? 65.966 3.703 141.758 1.00 58.98 197 GLY A C 1
ATOM 1595 O O . GLY A 1 197 ? 65.628 4.289 142.785 1.00 58.32 197 GLY A O 1
ATOM 1596 N N . GLU A 1 198 ? 65.523 4.045 140.552 1.00 57.44 198 GLU A N 1
ATOM 1597 C CA . GLU A 1 198 ? 64.624 5.177 140.352 1.00 54.23 198 GLU A CA 1
ATOM 1598 C C . GLU A 1 198 ? 63.198 4.843 140.789 1.00 52.49 198 GLU A C 1
ATOM 1599 O O . GLU A 1 198 ? 62.649 3.811 140.401 1.00 57.48 198 GLU A O 1
ATOM 1605 N N . GLN A 1 199 ? 62.600 5.719 141.592 1.00 49.56 199 GLN A N 1
ATOM 1606 C CA . GLN A 1 199 ? 61.248 5.489 142.099 1.00 49.67 199 GLN A CA 1
ATOM 1607 C C . GLN A 1 199 ? 60.190 6.303 141.358 1.00 51.70 199 GLN A C 1
ATOM 1608 O O . GLN A 1 199 ? 60.442 7.431 140.932 1.00 54.69 199 GLN A O 1
ATOM 1614 N N . LEU A 1 200 ? 59.000 5.722 141.224 1.00 47.32 200 LEU A N 1
ATOM 1615 C CA . LEU A 1 200 ? 57.916 6.336 140.463 1.00 41.98 200 LEU A CA 1
ATOM 1616 C C . LEU A 1 200 ? 56.552 6.075 141.098 1.00 39.42 200 LEU A C 1
ATOM 1617 O O . LEU A 1 200 ? 56.268 4.964 141.545 1.00 47.11 200 LEU A O 1
ATOM 1622 N N . GLN A 1 201 ? 55.707 7.101 141.130 1.00 37.51 201 GLN A N 1
ATOM 1623 C CA . GLN A 1 201 ? 54.365 6.967 141.690 1.00 41.40 201 GLN A CA 1
ATOM 1624 C C . GLN A 1 201 ? 53.322 6.869 140.579 1.00 35.17 201 GLN A C 1
ATOM 1625 O O . GLN A 1 201 ? 53.372 7.608 139.598 1.00 38.33 201 GLN A O 1
ATOM 1631 N N . VAL A 1 202 ? 52.375 5.950 140.742 1.00 32.74 202 VAL A N 1
ATOM 1632 C CA . VAL A 1 202 ? 51.409 5.647 139.693 1.00 34.31 202 VAL A CA 1
ATOM 1633 C C . VAL A 1 202 ? 49.981 5.572 140.229 1.00 34.55 202 VAL A C 1
ATOM 1634 O O . VAL A 1 202 ? 49.669 4.724 141.062 1.00 41.27 202 VAL A O 1
ATOM 1638 N N . THR A 1 203 ? 49.115 6.457 139.743 1.00 30.77 203 THR A N 1
ATOM 1639 C CA . THR A 1 203 ? 47.702 6.433 140.109 1.00 26.93 203 THR A CA 1
ATOM 1640 C C . THR A 1 203 ? 47.086 5.104 139.690 1.00 38.55 203 THR A C 1
ATOM 1641 O O . THR A 1 203 ? 47.538 4.482 138.731 1.00 24.96 203 THR A O 1
ATOM 1645 N N . SER A 1 204 ? 46.056 4.670 140.409 1.00 26.24 204 SER A N 1
ATOM 1646 C CA . SER A 1 204 ? 45.427 3.385 140.126 1.00 30.48 204 SER A CA 1
ATOM 1647 C C . SER A 1 204 ? 44.831 3.338 138.719 1.00 32.23 204 SER A C 1
ATOM 1648 O O . SER A 1 204 ? 44.770 2.276 138.100 1.00 31.11 204 SER A O 1
ATOM 1651 N N . ALA A 1 205 ? 44.400 4.491 138.216 1.00 29.92 205 ALA A N 1
ATOM 1652 C CA . ALA A 1 205 ? 43.833 4.565 136.872 1.00 32.38 205 ALA A CA 1
ATOM 1653 C C . ALA A 1 205 ? 44.864 4.190 135.809 1.00 30.48 205 ALA A C 1
ATOM 1654 O O . ALA A 1 205 ? 44.543 3.510 134.831 1.00 25.99 205 ALA A O 1
ATOM 1656 N N . VAL A 1 206 ? 46.101 4.636 136.003 1.00 27.32 206 VAL A N 1
ATOM 1657 C CA . VAL A 1 206 ? 47.183 4.302 135.083 1.00 28.85 206 VAL A CA 1
ATOM 1658 C C . VAL A 1 206 ? 47.629 2.857 135.289 1.00 31.67 206 VAL A C 1
ATOM 1659 O O . VAL A 1 206 ? 48.013 2.175 134.341 1.00 27.92 206 VAL A O 1
ATOM 1663 N N . ALA A 1 207 ? 47.565 2.399 136.536 1.00 32.40 207 ALA A N 1
ATOM 1664 C CA . ALA A 1 207 ? 47.969 1.040 136.889 1.00 29.56 207 ALA A CA 1
ATOM 1665 C C . ALA A 1 207 ? 46.997 -0.005 136.347 1.00 29.33 207 ALA A C 1
ATOM 1666 O O . ALA A 1 207 ? 47.295 -1.199 136.335 1.00 27.75 207 ALA A O 1
ATOM 1668 N N . SER A 1 208 ? 45.829 0.455 135.909 1.00 29.61 208 SER A N 1
ATOM 1669 C CA . SER A 1 208 ? 44.819 -0.425 135.338 1.00 31.70 208 SER A CA 1
ATOM 1670 C C . SER A 1 208 ? 45.068 -0.608 133.848 1.00 29.17 208 SER A C 1
ATOM 1671 O O . SER A 1 208 ? 44.389 -1.391 133.185 1.00 26.75 208 SER A O 1
ATOM 1674 N N . GLN A 1 209 ? 46.041 0.133 133.329 1.00 33.95 209 GLN A N 1
ATOM 1675 C CA . GLN A 1 209 ? 46.373 0.087 131.911 1.00 41.02 209 GLN A CA 1
ATOM 1676 C C . GLN A 1 209 ? 47.661 -0.698 131.688 1.00 38.67 209 GLN A C 1
ATOM 1677 O O . GLN A 1 209 ? 48.218 -0.691 130.593 1.00 41.19 209 GLN A O 1
ATOM 1683 N N . ILE A 1 210 ? 48.128 -1.374 132.732 1.00 35.21 210 ILE A N 1
ATOM 1684 C CA . ILE A 1 210 ? 49.394 -2.100 132.676 1.00 32.34 210 ILE A CA 1
ATOM 1685 C C . ILE A 1 210 ? 49.297 -3.494 133.302 1.00 19.43 210 ILE A C 1
ATOM 1686 O O . ILE A 1 210 ? 48.607 -3.693 134.300 1.00 23.36 210 ILE A O 1
ATOM 1691 N N . TYR A 1 211 ? 49.994 -4.457 132.707 1.00 29.52 211 TYR A N 1
ATOM 1692 C CA . TYR A 1 211 ? 49.903 -5.849 133.141 1.00 30.32 211 TYR A CA 1
ATOM 1693 C C . TYR A 1 211 ? 51.266 -6.420 133.529 1.00 31.70 211 TYR A C 1
ATOM 1694 O O . TYR A 1 211 ? 52.241 -6.307 132.779 1.00 28.99 211 TYR A O 1
ATOM 1703 N N . ILE A 1 212 ? 51.322 -7.031 134.709 1.00 36.54 212 ILE A N 1
ATOM 1704 C CA . ILE A 1 212 ? 52.584 -7.493 135.270 1.00 41.49 212 ILE A CA 1
ATOM 1705 C C . ILE A 1 212 ? 52.529 -8.949 135.716 1.00 36.28 212 ILE A C 1
ATOM 1706 O O . ILE A 1 212 ? 51.456 -9.516 135.911 1.00 22.31 212 ILE A O 1
ATOM 1711 N N . GLU A 1 213 ? 53.705 -9.542 135.882 1.00 37.39 213 GLU A N 1
ATOM 1712 C CA . GLU A 1 213 ? 53.819 -10.897 136.404 1.00 43.92 213 GLU A CA 1
ATOM 1713 C C . GLU A 1 213 ? 55.097 -11.023 137.223 1.00 45.85 213 GLU A C 1
ATOM 1714 O O . GLU A 1 213 ? 56.031 -10.241 137.048 1.00 52.16 213 GLU A O 1
ATOM 1720 N N . LYS A 1 214 ? 55.134 -12.006 138.117 1.00 41.28 214 LYS A N 1
ATOM 1721 C CA . LYS A 1 214 ? 56.289 -12.203 138.986 1.00 34.37 214 LYS A CA 1
ATOM 1722 C C . LYS A 1 214 ? 57.357 -13.065 138.320 1.00 31.55 214 LYS A C 1
ATOM 1723 O O . LYS A 1 214 ? 58.544 -12.946 138.623 1.00 38.57 214 LYS A O 1
ATOM 1737 N N . THR B 1 2 ? 33.005 -3.499 96.613 1.00 90.72 2 THR B N 1
ATOM 1738 C CA . THR B 1 2 ? 32.383 -2.586 95.655 1.00 86.56 2 THR B CA 1
ATOM 1739 C C . THR B 1 2 ? 33.369 -1.532 95.155 1.00 82.85 2 THR B C 1
ATOM 1740 O O . THR B 1 2 ? 33.884 -0.735 95.942 1.00 84.63 2 THR B O 1
ATOM 1744 N N . PRO B 1 3 ? 33.635 -1.524 93.840 1.00 73.28 3 PRO B N 1
ATOM 1745 C CA . PRO B 1 3 ? 34.529 -0.523 93.245 1.00 61.15 3 PRO B CA 1
ATOM 1746 C C . PRO B 1 3 ? 33.915 0.866 93.353 1.00 54.02 3 PRO B C 1
ATOM 1747 O O . PRO B 1 3 ? 32.748 1.033 93.000 1.00 54.58 3 PRO B O 1
ATOM 1751 N N . ASN B 1 4 ? 34.675 1.845 93.835 1.00 51.70 4 ASN B N 1
ATOM 1752 C CA . ASN B 1 4 ? 34.154 3.204 93.928 1.00 52.89 4 ASN B CA 1
ATOM 1753 C C . ASN B 1 4 ? 34.292 3.950 92.603 1.00 41.56 4 ASN B C 1
ATOM 1754 O O . ASN B 1 4 ? 34.823 3.412 91.633 1.00 31.32 4 ASN B O 1
ATOM 1759 N N . LYS B 1 5 ? 33.811 5.188 92.575 1.00 37.56 5 LYS B N 1
ATOM 1760 C CA . LYS B 1 5 ? 33.827 6.009 91.368 1.00 31.79 5 LYS B CA 1
ATOM 1761 C C . LYS B 1 5 ? 35.210 6.146 90.731 1.00 28.18 5 LYS B C 1
ATOM 1762 O O . LYS B 1 5 ? 35.330 6.231 89.511 1.00 25.22 5 LYS B O 1
ATOM 1768 N N . GLU B 1 6 ? 36.247 6.164 91.561 1.00 28.54 6 GLU B N 1
ATOM 1769 C CA . GLU B 1 6 ? 37.601 6.468 91.099 1.00 34.96 6 GLU B CA 1
ATOM 1770 C C . GLU B 1 6 ? 38.148 5.469 90.073 1.00 33.52 6 GLU B C 1
ATOM 1771 O O . GLU B 1 6 ? 38.958 5.829 89.215 1.00 29.69 6 GLU B O 1
ATOM 1777 N N . ASP B 1 7 ? 37.692 4.224 90.156 1.00 29.04 7 ASP B N 1
ATOM 1778 C CA . ASP B 1 7 ? 38.162 3.169 89.261 1.00 23.29 7 ASP B CA 1
ATOM 1779 C C . ASP B 1 7 ? 37.816 3.442 87.801 1.00 22.42 7 ASP B C 1
ATOM 1780 O O . ASP B 1 7 ? 38.428 2.884 86.891 1.00 22.62 7 ASP B O 1
ATOM 1785 N N . TYR B 1 8 ? 36.832 4.307 87.587 1.00 21.74 8 TYR B N 1
ATOM 1786 C CA . TYR B 1 8 ? 36.468 4.740 86.246 1.00 22.59 8 TYR B CA 1
ATOM 1787 C C . TYR B 1 8 ? 37.630 5.509 85.623 1.00 20.58 8 TYR B C 1
ATOM 1788 O O . TYR B 1 8 ? 37.853 5.448 84.416 1.00 24.63 8 TYR B O 1
ATOM 1797 N N . LEU B 1 9 ? 38.377 6.222 86.458 1.00 22.85 9 LEU B N 1
ATOM 1798 C CA . LEU B 1 9 ? 39.518 6.999 85.989 1.00 25.18 9 LEU B CA 1
ATOM 1799 C C . LEU B 1 9 ? 40.626 6.116 85.417 1.00 28.13 9 LEU B C 1
ATOM 1800 O O . LEU B 1 9 ? 41.263 6.473 84.426 1.00 20.84 9 LEU B O 1
ATOM 1805 N N . LYS B 1 10 ? 40.849 4.961 86.037 1.00 21.32 10 LYS B N 1
ATOM 1806 C CA . LYS B 1 10 ? 41.898 4.048 85.589 1.00 24.71 10 LYS B CA 1
ATOM 1807 C C . LYS B 1 10 ? 41.573 3.404 84.243 1.00 28.29 10 LYS B C 1
ATOM 1808 O O . LYS B 1 10 ? 42.465 3.162 83.432 1.00 28.66 10 LYS B O 1
ATOM 1814 N N . ILE B 1 11 ? 40.294 3.128 84.013 1.00 22.65 11 ILE B N 1
ATOM 1815 C CA . ILE B 1 11 ? 39.856 2.542 82.752 1.00 33.69 11 ILE B CA 1
ATOM 1816 C C . ILE B 1 11 ? 39.900 3.576 81.628 1.00 31.80 11 ILE B C 1
ATOM 1817 O O . ILE B 1 11 ? 40.294 3.270 80.504 1.00 38.65 11 ILE B O 1
ATOM 1822 N N . ILE B 1 12 ? 39.492 4.801 81.941 1.00 24.06 12 ILE B N 1
ATOM 1823 C CA . ILE B 1 12 ? 39.554 5.903 80.987 1.00 30.12 12 ILE B CA 1
ATOM 1824 C C . ILE B 1 12 ? 41.005 6.231 80.645 1.00 35.34 12 ILE B C 1
ATOM 1825 O O . ILE B 1 12 ? 41.317 6.628 79.521 1.00 38.33 12 ILE B O 1
ATOM 1830 N N . TYR B 1 13 ? 41.887 6.050 81.623 1.00 32.29 13 TYR B N 1
ATOM 1831 C CA . TYR B 1 13 ? 43.304 6.352 81.457 1.00 31.31 13 TYR B CA 1
ATOM 1832 C C . TYR B 1 13 ? 43.925 5.542 80.322 1.00 33.25 13 TYR B C 1
ATOM 1833 O O . TYR B 1 13 ? 44.573 6.099 79.437 1.00 42.68 13 TYR B O 1
ATOM 1842 N N . GLU B 1 14 ? 43.727 4.227 80.350 1.00 29.70 14 GLU B N 1
ATOM 1843 C CA . GLU B 1 14 ? 44.326 3.351 79.345 1.00 40.93 14 GLU B CA 1
ATOM 1844 C C . GLU B 1 14 ? 43.633 3.488 77.990 1.00 52.24 14 GLU B C 1
ATOM 1845 O O . GLU B 1 14 ? 44.274 3.369 76.945 1.00 59.72 14 GLU B O 1
ATOM 1851 N N . LEU B 1 15 ? 42.326 3.739 78.015 1.00 49.15 15 LEU B N 1
ATOM 1852 C CA . LEU B 1 15 ? 41.565 3.959 76.788 1.00 38.30 15 LEU B CA 1
ATOM 1853 C C . LEU B 1 15 ? 42.124 5.153 76.030 1.00 34.11 15 LEU B C 1
ATOM 1854 O O . LEU B 1 15 ? 42.223 5.136 74.804 1.00 35.28 15 LEU B O 1
ATOM 1859 N N . SER B 1 16 ? 42.494 6.189 76.775 1.00 36.18 16 SER B N 1
ATOM 1860 C CA . SER B 1 16 ? 43.075 7.389 76.191 1.00 38.86 16 SER B CA 1
ATOM 1861 C C . SER B 1 16 ? 44.461 7.096 75.622 1.00 49.74 16 SER B C 1
ATOM 1862 O O . SER B 1 16 ? 44.863 7.677 74.613 1.00 54.82 16 SER B O 1
ATOM 1865 N N . GLU B 1 17 ? 45.185 6.190 76.273 1.00 57.11 17 GLU B N 1
ATOM 1866 C CA . GLU B 1 17 ? 46.507 5.788 75.802 1.00 72.37 17 GLU B CA 1
ATOM 1867 C C . GLU B 1 17 ? 46.418 4.930 74.541 1.00 76.88 17 GLU B C 1
ATOM 1868 O O . GLU B 1 17 ? 47.251 5.045 73.643 1.00 81.33 17 GLU B O 1
ATOM 1874 N N . ARG B 1 18 ? 45.406 4.069 74.479 1.00 71.89 18 ARG B N 1
ATOM 1875 C CA . ARG B 1 18 ? 45.197 3.224 73.309 1.00 68.83 18 ARG B CA 1
ATOM 1876 C C . ARG B 1 18 ? 44.509 4.003 72.190 1.00 67.62 18 ARG B C 1
ATOM 1877 O O . ARG B 1 18 ? 44.451 3.549 71.047 1.00 68.98 18 ARG B O 1
ATOM 1885 N N . ASP B 1 19 ? 43.997 5.182 72.532 1.00 65.20 19 ASP B N 1
ATOM 1886 C CA . ASP B 1 19 ? 43.364 6.067 71.561 1.00 66.37 19 ASP B CA 1
ATOM 1887 C C . ASP B 1 19 ? 42.136 5.409 70.932 1.00 63.68 19 ASP B C 1
ATOM 1888 O O . ASP B 1 19 ? 42.064 5.228 69.715 1.00 62.49 19 ASP B O 1
ATOM 1893 N N . GLU B 1 20 ? 41.179 5.050 71.781 1.00 56.55 20 GLU B N 1
ATOM 1894 C CA . GLU B 1 20 ? 39.928 4.449 71.342 1.00 56.18 20 GLU B CA 1
ATOM 1895 C C . GLU B 1 20 ? 38.839 4.806 72.345 1.00 53.57 20 GLU B C 1
ATOM 1896 O O . GLU B 1 20 ? 39.137 5.181 73.479 1.00 45.70 20 GLU B O 1
ATOM 1902 N N . LYS B 1 21 ? 37.580 4.695 71.933 1.00 57.72 21 LYS B N 1
ATOM 1903 C CA . LYS B 1 21 ? 36.477 5.045 72.823 1.00 59.29 21 LYS B CA 1
ATOM 1904 C C . LYS B 1 21 ? 35.333 4.032 72.783 1.00 57.68 21 LYS B C 1
ATOM 1905 O O . LYS B 1 21 ? 34.923 3.579 71.712 1.00 55.91 21 LYS B O 1
ATOM 1911 N N . ILE B 1 22 ? 34.836 3.681 73.967 1.00 48.73 22 ILE B N 1
ATOM 1912 C CA . ILE B 1 22 ? 33.684 2.798 74.108 1.00 39.65 22 ILE B CA 1
ATOM 1913 C C . ILE B 1 22 ? 32.591 3.527 74.885 1.00 39.22 22 ILE B C 1
ATOM 1914 O O . ILE B 1 22 ? 32.830 4.600 75.439 1.00 45.77 22 ILE B O 1
ATOM 1919 N N . SER B 1 23 ? 31.393 2.952 74.921 1.00 35.89 23 SER B N 1
ATOM 1920 C CA . SER B 1 23 ? 30.285 3.557 75.655 1.00 35.33 23 SER B CA 1
ATOM 1921 C C . SER B 1 23 ? 30.453 3.346 77.157 1.00 32.65 23 SER B C 1
ATOM 1922 O O . SER B 1 23 ? 31.271 2.532 77.588 1.00 25.78 23 SER B O 1
ATOM 1925 N N . ASN B 1 24 ? 29.681 4.082 77.951 1.00 29.02 24 ASN B N 1
ATOM 1926 C CA . ASN B 1 24 ? 29.712 3.917 79.401 1.00 29.70 24 ASN B CA 1
ATOM 1927 C C . ASN B 1 24 ? 29.171 2.558 79.850 1.00 35.63 24 ASN B C 1
ATOM 1928 O O . ASN B 1 24 ? 29.525 2.067 80.919 1.00 42.10 24 ASN B O 1
ATOM 1933 N N . LYS B 1 25 ? 28.316 1.954 79.029 1.00 36.78 25 LYS B N 1
ATOM 1934 C CA . LYS B 1 25 ? 27.755 0.642 79.341 1.00 37.93 25 LYS B CA 1
ATOM 1935 C C . LYS B 1 25 ? 28.802 -0.458 79.182 1.00 41.29 25 LYS B C 1
ATOM 1936 O O . LYS B 1 25 ? 28.815 -1.428 79.941 1.00 36.30 25 LYS B O 1
ATOM 1942 N N . GLN B 1 26 ? 29.675 -0.302 78.191 1.00 42.66 26 GLN B N 1
ATOM 1943 C CA . GLN B 1 26 ? 30.755 -1.257 77.968 1.00 45.38 26 GLN B CA 1
ATOM 1944 C C . GLN B 1 26 ? 31.806 -1.138 79.069 1.00 44.81 26 GLN B C 1
ATOM 1945 O O . GLN B 1 26 ? 32.394 -2.133 79.495 1.00 29.52 26 GLN B O 1
ATOM 1951 N N . ILE B 1 27 ? 32.034 0.090 79.527 1.00 40.62 27 ILE B N 1
ATOM 1952 C CA . ILE B 1 27 ? 32.932 0.339 80.649 1.00 36.21 27 ILE B CA 1
ATOM 1953 C C . ILE B 1 27 ? 32.361 -0.264 81.929 1.00 36.57 27 ILE B C 1
ATOM 1954 O O . ILE B 1 27 ? 33.093 -0.827 82.739 1.00 36.83 27 ILE B O 1
ATOM 1959 N N . ALA B 1 28 ? 31.047 -0.144 82.100 1.00 40.75 28 ALA B N 1
ATOM 1960 C CA . ALA B 1 28 ? 30.363 -0.718 83.255 1.00 43.04 28 ALA B CA 1
ATOM 1961 C C . ALA B 1 28 ? 30.491 -2.238 83.261 1.00 53.44 28 ALA B C 1
ATOM 1962 O O . ALA B 1 28 ? 30.580 -2.861 84.321 1.00 53.26 28 ALA B O 1
ATOM 1964 N N . GLU B 1 29 ? 30.494 -2.823 82.066 1.00 61.30 29 GLU B N 1
ATOM 1965 C CA . GLU B 1 29 ? 30.640 -4.266 81.904 1.00 63.31 29 GLU B CA 1
ATOM 1966 C C . GLU B 1 29 ? 31.975 -4.750 82.468 1.00 60.24 29 GLU B C 1
ATOM 1967 O O . GLU B 1 29 ? 32.008 -5.520 83.428 1.00 61.66 29 GLU B O 1
ATOM 1973 N N . LYS B 1 30 ? 33.073 -4.284 81.877 1.00 58.29 30 LYS B N 1
ATOM 1974 C CA . LYS B 1 30 ? 34.412 -4.693 82.299 1.00 57.94 30 LYS B CA 1
ATOM 1975 C C . LYS B 1 30 ? 34.723 -4.254 83.726 1.00 54.93 30 LYS B C 1
ATOM 1976 O O . LYS B 1 30 ? 35.702 -4.697 84.326 1.00 57.17 30 LYS B O 1
ATOM 1990 N N . SER B 1 32 ? 32.435 -4.623 86.030 1.00 46.23 32 SER B N 1
ATOM 1991 C CA . SER B 1 32 ? 31.573 -5.496 86.824 1.00 48.29 32 SER B CA 1
ATOM 1992 C C . SER B 1 32 ? 30.620 -4.709 87.721 1.00 47.48 32 SER B C 1
ATOM 1993 O O . SER B 1 32 ? 30.588 -4.909 88.935 1.00 48.38 32 SER B O 1
ATOM 1996 N N . VAL B 1 33 ? 29.845 -3.816 87.112 1.00 42.65 33 VAL B N 1
ATOM 1997 C CA . VAL B 1 33 ? 28.854 -3.027 87.833 1.00 43.05 33 VAL B CA 1
ATOM 1998 C C . VAL B 1 33 ? 27.712 -2.646 86.888 1.00 32.70 33 VAL B C 1
ATOM 1999 O O . VAL B 1 33 ? 27.881 -2.673 85.671 1.00 31.97 33 VAL B O 1
ATOM 2003 N N . SER B 1 34 ? 26.553 -2.305 87.445 1.00 33.39 34 SER B N 1
ATOM 2004 C CA . SER B 1 34 ? 25.388 -1.955 86.633 1.00 33.23 34 SER B CA 1
ATOM 2005 C C . SER B 1 34 ? 25.619 -0.678 85.829 1.00 53.90 34 SER B C 1
ATOM 2006 O O . SER B 1 34 ? 26.429 0.168 86.210 1.00 29.34 34 SER B O 1
ATOM 2009 N N . ALA B 1 35 ? 24.904 -0.546 84.715 1.00 30.69 35 ALA B N 1
ATOM 2010 C CA . ALA B 1 35 ? 24.991 0.653 83.882 1.00 30.87 35 ALA B CA 1
ATOM 2011 C C . ALA B 1 35 ? 24.587 1.914 84.648 1.00 30.62 35 ALA B C 1
ATOM 2012 O O . ALA B 1 35 ? 25.310 2.912 84.628 1.00 34.46 35 ALA B O 1
ATOM 2014 N N . PRO B 1 36 ? 23.430 1.874 85.331 1.00 34.41 36 PRO B N 1
ATOM 2015 C CA . PRO B 1 36 ? 23.009 3.029 86.132 1.00 37.43 36 PRO B CA 1
ATOM 2016 C C . PRO B 1 36 ? 24.001 3.347 87.248 1.00 37.26 36 PRO B C 1
ATOM 2017 O O . PRO B 1 36 ? 24.017 4.471 87.747 1.00 38.46 36 PRO B O 1
ATOM 2021 N N . ALA B 1 37 ? 24.820 2.371 87.627 1.00 37.55 37 ALA B N 1
ATOM 2022 C CA . ALA B 1 37 ? 25.841 2.592 88.645 1.00 40.21 37 ALA B CA 1
ATOM 2023 C C . ALA B 1 37 ? 26.976 3.468 88.120 1.00 36.22 37 ALA B C 1
ATOM 2024 O O . ALA B 1 37 ? 27.399 4.409 88.787 1.00 34.76 37 ALA B O 1
ATOM 2026 N N . VAL B 1 38 ? 27.466 3.155 86.925 1.00 37.79 38 VAL B N 1
ATOM 2027 C CA . VAL B 1 38 ? 28.554 3.921 86.326 1.00 32.71 38 VAL B CA 1
ATOM 2028 C C . VAL B 1 38 ? 28.103 5.340 86.001 1.00 33.99 38 VAL B C 1
ATOM 2029 O O . VAL B 1 38 ? 28.897 6.280 86.047 1.00 30.52 38 VAL B O 1
ATOM 2033 N N . SER B 1 39 ? 26.823 5.490 85.678 1.00 24.17 39 SER B N 1
ATOM 2034 C CA . SER B 1 39 ? 26.259 6.803 85.394 1.00 23.85 39 SER B CA 1
ATOM 2035 C C . SER B 1 39 ? 26.311 7.701 86.630 1.00 31.88 39 SER B C 1
ATOM 2036 O O . SER B 1 39 ? 26.497 8.913 86.521 1.00 26.96 39 SER B O 1
ATOM 2039 N N . GLU B 1 40 ? 26.146 7.101 87.805 1.00 33.92 40 GLU B N 1
ATOM 2040 C CA . GLU B 1 40 ? 26.220 7.851 89.053 1.00 32.99 40 GLU B CA 1
ATOM 2041 C C . GLU B 1 40 ? 27.678 8.148 89.415 1.00 38.66 40 GLU B C 1
ATOM 2042 O O . GLU B 1 40 ? 27.986 9.202 89.973 1.00 24.75 40 GLU B O 1
ATOM 2056 N N . VAL B 1 42 ? 30.252 8.525 87.190 1.00 21.64 42 VAL B N 1
ATOM 2057 C CA . VAL B 1 42 ? 30.698 9.575 86.280 1.00 23.59 42 VAL B CA 1
ATOM 2058 C C . VAL B 1 42 ? 30.078 10.915 86.665 1.00 27.42 42 VAL B C 1
ATOM 2059 O O . VAL B 1 42 ? 30.701 11.967 86.510 1.00 31.68 42 VAL B O 1
ATOM 2063 N N . LYS B 1 43 ? 28.850 10.864 87.171 1.00 23.40 43 LYS B N 1
ATOM 2064 C CA . LYS B 1 43 ? 28.163 12.054 87.660 1.00 24.52 43 LYS B CA 1
ATOM 2065 C C . LYS B 1 43 ? 28.956 12.690 88.799 1.00 29.31 43 LYS B C 1
ATOM 2066 O O . LYS B 1 43 ? 29.161 13.903 88.825 1.00 27.41 43 LYS B O 1
ATOM 2072 N N . LYS B 1 44 ? 29.406 11.859 89.734 1.00 23.63 44 LYS B N 1
ATOM 2073 C CA . LYS B 1 44 ? 30.200 12.332 90.862 1.00 25.68 44 LYS B CA 1
ATOM 2074 C C . LYS B 1 44 ? 31.567 12.841 90.407 1.00 29.03 44 LYS B C 1
ATOM 2075 O O . LYS B 1 44 ? 32.067 13.841 90.916 1.00 34.46 44 LYS B O 1
ATOM 2081 N N . LEU B 1 45 ? 32.164 12.147 89.444 1.00 31.14 45 LEU B N 1
ATOM 2082 C CA . LEU B 1 45 ? 33.487 12.506 88.940 1.00 30.39 45 LEU B CA 1
ATOM 2083 C C . LEU B 1 45 ? 33.487 13.861 88.233 1.00 27.62 45 LEU B C 1
ATOM 2084 O O . LEU B 1 45 ? 34.482 14.585 88.261 1.00 21.53 45 LEU B O 1
ATOM 2089 N N . LEU B 1 46 ? 32.368 14.199 87.601 1.00 29.25 46 LEU B N 1
ATOM 2090 C CA . LEU B 1 46 ? 32.226 15.490 86.933 1.00 31.27 46 LEU B CA 1
ATOM 2091 C C . LEU B 1 46 ? 32.170 16.635 87.943 1.00 29.35 46 LEU B C 1
ATOM 2092 O O . LEU B 1 46 ? 32.763 17.694 87.730 1.00 24.12 46 LEU B O 1
ATOM 2097 N N . LEU B 1 47 ? 31.456 16.408 89.043 1.00 29.62 47 LEU B N 1
ATOM 2098 C CA . LEU B 1 47 ? 31.294 17.410 90.090 1.00 35.30 47 LEU B CA 1
ATOM 2099 C C . LEU B 1 47 ? 32.603 17.663 90.826 1.00 48.63 47 LEU B C 1
ATOM 2100 O O . LEU B 1 47 ? 32.891 18.787 91.247 1.00 59.42 47 LEU B O 1
ATOM 2105 N N . GLU B 1 48 ? 33.393 16.606 90.979 1.00 43.62 48 GLU B N 1
ATOM 2106 C CA . GLU B 1 48 ? 34.646 16.688 91.717 1.00 37.53 48 GLU B CA 1
ATOM 2107 C C . GLU B 1 48 ? 35.819 16.994 90.789 1.00 30.24 48 GLU B C 1
ATOM 2108 O O . GLU B 1 48 ? 36.981 16.890 91.179 1.00 24.03 48 GLU B O 1
ATOM 2114 N N . ASP B 1 49 ? 35.497 17.377 89.557 1.00 31.87 49 ASP B N 1
ATOM 2115 C CA . ASP B 1 49 ? 36.491 17.879 88.611 1.00 40.13 49 ASP B CA 1
ATOM 2116 C C . ASP B 1 49 ? 37.562 16.847 88.279 1.00 36.56 49 ASP B C 1
ATOM 2117 O O . ASP B 1 49 ? 38.740 17.180 88.160 1.00 36.99 49 ASP B O 1
ATOM 2122 N N . LEU B 1 50 ? 37.147 15.594 88.128 1.00 28.93 50 LEU B N 1
ATOM 2123 C CA . LEU B 1 50 ? 38.081 14.519 87.820 1.00 27.73 50 LEU B CA 1
ATOM 2124 C C . LEU B 1 50 ? 38.016 14.133 86.343 1.00 29.52 50 LEU B C 1
ATOM 2125 O O . LEU B 1 50 ? 38.967 13.584 85.791 1.00 28.22 50 LEU B O 1
ATOM 2130 N N . VAL B 1 51 ? 36.886 14.430 85.710 1.00 30.86 51 VAL B N 1
ATOM 2131 C CA . VAL B 1 51 ? 36.713 14.178 84.284 1.00 29.42 51 VAL B CA 1
ATOM 2132 C C . VAL B 1 51 ? 35.875 15.275 83.641 1.00 28.32 51 VAL B C 1
ATOM 2133 O O . VAL B 1 51 ? 35.215 16.053 84.332 1.00 24.00 51 VAL B O 1
ATOM 2137 N N . LEU B 1 52 ? 35.905 15.331 82.314 1.00 28.17 52 LEU B N 1
ATOM 2138 C CA . LEU B 1 52 ? 35.093 16.285 81.569 1.00 31.64 52 LEU B CA 1
ATOM 2139 C C . LEU B 1 52 ? 34.464 15.609 80.359 1.00 33.45 52 LEU B C 1
ATOM 2140 O O . LEU B 1 52 ? 35.059 14.711 79.759 1.00 27.39 52 LEU B O 1
ATOM 2145 N N . LYS B 1 53 ? 33.256 16.039 80.011 1.00 40.89 53 LYS B N 1
ATOM 2146 C CA . LYS B 1 53 ? 32.554 15.493 78.857 1.00 40.35 53 LYS B CA 1
ATOM 2147 C C . LYS B 1 53 ? 32.927 16.262 77.596 1.00 41.65 53 LYS B C 1
ATOM 2148 O O . LYS B 1 53 ? 32.415 17.355 77.354 1.00 47.51 53 LYS B O 1
ATOM 2154 N N . ASP B 1 54 ? 33.824 15.692 76.798 1.00 44.21 54 ASP B N 1
ATOM 2155 C CA . ASP B 1 54 ? 34.213 16.314 75.539 1.00 48.47 54 ASP B CA 1
ATOM 2156 C C . ASP B 1 54 ? 33.123 16.140 74.490 1.00 48.27 54 ASP B C 1
ATOM 2157 O O . ASP B 1 54 ? 32.485 15.090 74.410 1.00 46.92 54 ASP B O 1
ATOM 2162 N N . LYS B 1 55 ? 32.920 17.183 73.693 1.00 52.31 55 LYS B N 1
ATOM 2163 C CA . LYS B 1 55 ? 31.924 17.178 72.629 1.00 59.31 55 LYS B CA 1
ATOM 2164 C C . LYS B 1 55 ? 32.047 15.961 71.715 1.00 57.33 55 LYS B C 1
ATOM 2165 O O . LYS B 1 55 ? 31.044 15.373 71.314 1.00 52.99 55 LYS B O 1
ATOM 2171 N N . GLN B 1 56 ? 33.282 15.581 71.401 1.00 62.25 56 GLN B N 1
ATOM 2172 C CA . GLN B 1 56 ? 33.541 14.580 70.369 1.00 67.55 56 GLN B CA 1
ATOM 2173 C C . GLN B 1 56 ? 34.232 13.316 70.890 1.00 70.37 56 GLN B C 1
ATOM 2174 O O . GLN B 1 56 ? 33.840 12.201 70.542 1.00 70.17 56 GLN B O 1
ATOM 2180 N N . ALA B 1 57 ? 35.257 13.491 71.720 1.00 69.79 57 ALA B N 1
ATOM 2181 C CA . ALA B 1 57 ? 36.075 12.368 72.179 1.00 61.75 57 ALA B CA 1
ATOM 2182 C C . ALA B 1 57 ? 35.416 11.539 73.281 1.00 51.03 57 ALA B C 1
ATOM 2183 O O . ALA B 1 57 ? 35.864 10.431 73.582 1.00 46.64 57 ALA B O 1
ATOM 2185 N N . GLY B 1 58 ? 34.357 12.076 73.880 1.00 42.48 58 GLY B N 1
ATOM 2186 C CA . GLY B 1 58 ? 33.681 11.401 74.972 1.00 34.81 58 GLY B CA 1
ATOM 2187 C C . GLY B 1 58 ? 34.140 11.930 76.317 1.00 35.16 58 GLY B C 1
ATOM 2188 O O . GLY B 1 58 ? 34.296 13.137 76.492 1.00 40.56 58 GLY B O 1
ATOM 2189 N N . TYR B 1 59 ? 34.359 11.032 77.272 1.00 33.47 59 TYR B N 1
ATOM 2190 C CA . TYR B 1 59 ? 34.822 11.439 78.596 1.00 32.30 59 TYR B CA 1
ATOM 2191 C C . TYR B 1 59 ? 36.347 11.425 78.701 1.00 32.91 59 TYR B C 1
ATOM 2192 O O . TYR B 1 59 ? 36.995 10.425 78.389 1.00 36.06 59 TYR B O 1
ATOM 2201 N N . LEU B 1 60 ? 36.909 12.547 79.142 1.00 30.79 60 LEU B N 1
ATOM 2202 C CA . LEU B 1 60 ? 38.356 12.694 79.259 1.00 33.30 60 LEU B CA 1
ATOM 2203 C C . LEU B 1 60 ? 38.778 13.001 80.691 1.00 41.72 60 LEU B C 1
ATOM 2204 O O . LEU B 1 60 ? 37.982 13.491 81.491 1.00 51.73 60 LEU B O 1
ATOM 2209 N N . LEU B 1 61 ? 40.037 12.715 81.004 1.00 38.19 61 LEU B N 1
ATOM 2210 C CA . LEU B 1 61 ? 40.581 13.004 82.324 1.00 34.27 61 LEU B CA 1
ATOM 2211 C C . LEU B 1 61 ? 41.065 14.448 82.410 1.00 31.65 61 LEU B C 1
ATOM 2212 O O . LEU B 1 61 ? 41.718 14.952 81.496 1.00 36.54 61 LEU B O 1
ATOM 2217 N N . THR B 1 62 ? 40.728 15.113 83.510 1.00 29.38 62 THR B N 1
ATOM 2218 C CA . THR B 1 62 ? 41.331 16.394 83.843 1.00 28.00 62 THR B CA 1
ATOM 2219 C C . THR B 1 62 ? 42.713 16.100 84.409 1.00 26.49 62 THR B C 1
ATOM 2220 O O . THR B 1 62 ? 43.029 14.943 84.696 1.00 22.79 62 THR B O 1
ATOM 2224 N N . LYS B 1 63 ? 43.533 17.133 84.574 1.00 24.38 63 LYS B N 1
ATOM 2225 C CA . LYS B 1 63 ? 44.865 16.953 85.144 1.00 38.61 63 LYS B CA 1
ATOM 2226 C C . LYS B 1 63 ? 44.778 16.352 86.548 1.00 45.93 63 LYS B C 1
ATOM 2227 O O . LYS B 1 63 ? 45.619 15.542 86.942 1.00 23.50 63 LYS B O 1
ATOM 2233 N N . LYS B 1 64 ? 43.747 16.745 87.291 1.00 23.51 64 LYS B N 1
ATOM 2234 C CA . LYS B 1 64 ? 43.510 16.210 88.626 1.00 32.88 64 LYS B CA 1
ATOM 2235 C C . LYS B 1 64 ? 43.224 14.715 88.551 1.00 32.68 64 LYS B C 1
ATOM 2236 O O . LYS B 1 64 ? 43.590 13.957 89.450 1.00 21.90 64 LYS B O 1
ATOM 2242 N N . GLY B 1 65 ? 42.572 14.302 87.468 1.00 34.37 65 GLY B N 1
ATOM 2243 C CA . GLY B 1 65 ? 42.221 12.909 87.259 1.00 29.05 65 GLY B CA 1
ATOM 2244 C C . GLY B 1 65 ? 43.392 12.055 86.816 1.00 28.88 65 GLY B C 1
ATOM 2245 O O . GLY B 1 65 ? 43.466 10.874 87.151 1.00 31.86 65 GLY B O 1
ATOM 2246 N N . GLN B 1 66 ? 44.307 12.650 86.057 1.00 33.21 66 GLN B N 1
ATOM 2247 C CA . GLN B 1 66 ? 45.521 11.954 85.643 1.00 31.37 66 GLN B CA 1
ATOM 2248 C C . GLN B 1 66 ? 46.381 11.649 86.867 1.00 29.43 66 GLN B C 1
ATOM 2249 O O . GLN B 1 66 ? 46.893 10.541 87.021 1.00 24.70 66 GLN B O 1
ATOM 2255 N N . ILE B 1 67 ? 46.528 12.641 87.738 1.00 22.47 67 ILE B N 1
ATOM 2256 C CA . ILE B 1 67 ? 47.302 12.482 88.965 1.00 35.73 67 ILE B CA 1
ATOM 2257 C C . ILE B 1 67 ? 46.711 11.402 89.862 1.00 30.48 67 ILE B C 1
ATOM 2258 O O . ILE B 1 67 ? 47.431 10.540 90.365 1.00 29.88 67 ILE B O 1
ATOM 2263 N N . LEU B 1 68 ? 45.396 11.452 90.057 1.00 28.02 68 LEU B N 1
ATOM 2264 C CA . LEU B 1 68 ? 44.717 10.488 90.914 1.00 31.63 68 LEU B CA 1
ATOM 2265 C C . LEU B 1 68 ? 44.743 9.094 90.300 1.00 28.94 68 LEU B C 1
ATOM 2266 O O . LEU B 1 68 ? 44.815 8.092 91.014 1.00 27.56 68 LEU B O 1
ATOM 2271 N N . ALA B 1 69 ? 44.692 9.036 88.972 1.00 28.49 69 ALA B N 1
ATOM 2272 C CA . ALA B 1 69 ? 44.746 7.762 88.263 1.00 21.54 69 ALA B CA 1
ATOM 2273 C C . ALA B 1 69 ? 46.152 7.171 88.315 1.00 27.54 69 ALA B C 1
ATOM 2274 O O . ALA B 1 69 ? 46.318 5.974 88.544 1.00 23.03 69 ALA B O 1
ATOM 2276 N N . SER B 1 70 ? 47.158 8.013 88.096 1.00 22.67 70 SER B N 1
ATOM 2277 C CA . SER B 1 70 ? 48.549 7.586 88.199 1.00 23.67 70 SER B CA 1
ATOM 2278 C C . SER B 1 70 ? 48.842 7.085 89.606 1.00 31.57 70 SER B C 1
ATOM 2279 O O . SER B 1 70 ? 49.591 6.127 89.795 1.00 36.68 70 SER B O 1
ATOM 2282 N N . SER B 1 71 ? 48.247 7.749 90.591 1.00 19.80 71 SER B N 1
ATOM 2283 C CA . SER B 1 71 ? 48.434 7.385 91.986 1.00 19.90 71 SER B CA 1
ATOM 2284 C C . SER B 1 71 ? 47.793 6.034 92.294 1.00 18.02 71 SER B C 1
ATOM 2285 O O . SER B 1 71 ? 48.374 5.206 92.991 1.00 15.83 71 SER B O 1
ATOM 2288 N N . LEU B 1 72 ? 46.596 5.813 91.764 1.00 17.43 72 LEU B N 1
ATOM 2289 C CA . LEU B 1 72 ? 45.911 4.538 91.955 1.00 20.64 72 LEU B CA 1
ATOM 2290 C C . LEU B 1 72 ? 46.660 3.379 91.307 1.00 16.85 72 LEU B C 1
ATOM 2291 O O . LEU B 1 72 ? 46.698 2.279 91.857 1.00 14.38 72 LEU B O 1
ATOM 2296 N N . TYR B 1 73 ? 47.263 3.626 90.148 1.00 15.75 73 TYR B N 1
ATOM 2297 C CA . TYR B 1 73 ? 48.026 2.586 89.462 1.00 14.94 73 TYR B CA 1
ATOM 2298 C C . TYR B 1 73 ? 49.246 2.135 90.269 1.00 24.03 73 TYR B C 1
ATOM 2299 O O . TYR B 1 73 ? 49.501 0.939 90.406 1.00 19.15 73 TYR B O 1
ATOM 2308 N N . ARG B 1 74 ? 49.987 3.096 90.812 1.00 29.61 74 ARG B N 1
ATOM 2309 C CA . ARG B 1 74 ? 51.162 2.795 91.627 1.00 31.50 74 ARG B CA 1
ATOM 2310 C C . ARG B 1 74 ? 50.796 2.004 92.882 1.00 30.61 74 ARG B C 1
ATOM 2311 O O . ARG B 1 74 ? 51.470 1.034 93.227 1.00 35.99 74 ARG B O 1
ATOM 2319 N N . LYS B 1 75 ? 49.729 2.418 93.559 1.00 21.81 75 LYS B N 1
ATOM 2320 C CA . LYS B 1 75 ? 49.275 1.723 94.760 1.00 17.73 75 LYS B CA 1
ATOM 2321 C C . LYS B 1 75 ? 48.743 0.334 94.423 1.00 15.65 75 LYS B C 1
ATOM 2322 O O . LYS B 1 75 ? 49.035 -0.638 95.117 1.00 13.68 75 LYS B O 1
ATOM 2328 N N . HIS B 1 76 ? 47.968 0.245 93.348 1.00 12.11 76 HIS B N 1
ATOM 2329 C CA . HIS B 1 76 ? 47.389 -1.025 92.927 1.00 11.69 76 HIS B CA 1
ATOM 2330 C C . HIS B 1 76 ? 48.461 -2.050 92.581 1.00 26.99 76 HIS B C 1
ATOM 2331 O O . HIS B 1 76 ? 48.368 -3.213 92.963 1.00 10.75 76 HIS B O 1
ATOM 2338 N N . ARG B 1 77 ? 49.481 -1.610 91.853 1.00 11.36 77 ARG B N 1
ATOM 2339 C CA . ARG B 1 77 ? 50.526 -2.510 91.382 1.00 20.88 77 ARG B CA 1
ATOM 2340 C C . ARG B 1 77 ? 51.552 -2.822 92.470 1.00 22.47 77 ARG B C 1
ATOM 2341 O O . ARG B 1 77 ? 52.093 -3.925 92.529 1.00 20.78 77 ARG B O 1
ATOM 2349 N N . LEU B 1 78 ? 51.814 -1.848 93.332 1.00 21.46 78 LEU B N 1
ATOM 2350 C CA . LEU B 1 78 ? 52.710 -2.060 94.460 1.00 17.10 78 LEU B CA 1
ATOM 2351 C C . LEU B 1 78 ? 52.093 -3.066 95.430 1.00 15.19 78 LEU B C 1
ATOM 2352 O O . LEU B 1 78 ? 52.799 -3.879 96.023 1.00 16.61 78 LEU B O 1
ATOM 2357 N N . ILE B 1 79 ? 50.772 -3.019 95.574 1.00 10.68 79 ILE B N 1
ATOM 2358 C CA . ILE B 1 79 ? 50.062 -3.919 96.480 1.00 10.57 79 ILE B CA 1
ATOM 2359 C C . ILE B 1 79 ? 49.990 -5.348 95.960 1.00 15.43 79 ILE B C 1
ATOM 2360 O O . ILE B 1 79 ? 50.087 -6.300 96.739 1.00 11.33 79 ILE B O 1
ATOM 2365 N N . GLU B 1 80 ? 49.812 -5.506 94.652 1.00 15.22 80 GLU B N 1
ATOM 2366 C CA . GLU B 1 80 ? 49.691 -6.848 94.094 1.00 22.19 80 GLU B CA 1
ATOM 2367 C C . GLU B 1 80 ? 51.055 -7.526 93.936 1.00 23.59 80 GLU B C 1
ATOM 2368 O O . GLU B 1 80 ? 51.139 -8.745 93.833 1.00 22.23 80 GLU B O 1
ATOM 2374 N N . VAL B 1 81 ? 52.121 -6.734 93.925 1.00 10.78 81 VAL B N 1
ATOM 2375 C CA . VAL B 1 81 ? 53.467 -7.292 93.967 1.00 21.61 81 VAL B CA 1
ATOM 2376 C C . VAL B 1 81 ? 53.710 -7.932 95.328 1.00 25.60 81 VAL B C 1
ATOM 2377 O O . VAL B 1 81 ? 54.335 -8.988 95.423 1.00 25.38 81 VAL B O 1
ATOM 2381 N N . PHE B 1 82 ? 53.212 -7.281 96.376 1.00 25.61 82 PHE B N 1
ATOM 2382 C CA . PHE B 1 82 ? 53.361 -7.769 97.745 1.00 23.88 82 PHE B CA 1
ATOM 2383 C C . PHE B 1 82 ? 52.477 -8.988 97.991 1.00 17.43 82 PHE B C 1
ATOM 2384 O O . PHE B 1 82 ? 52.903 -9.971 98.598 1.00 16.02 82 PHE B O 1
ATOM 2392 N N . LEU B 1 83 ? 51.242 -8.915 97.510 1.00 18.28 83 LEU B N 1
ATOM 2393 C CA . LEU B 1 83 ? 50.276 -9.983 97.723 1.00 29.50 83 LEU B CA 1
ATOM 2394 C C . LEU B 1 83 ? 50.721 -11.283 97.070 1.00 12.71 83 LEU B C 1
ATOM 2395 O O . LEU B 1 83 ? 50.487 -12.364 97.595 1.00 13.57 83 LEU B O 1
ATOM 2408 N N . ASN B 1 85 ? 54.085 -11.980 95.787 1.00 13.81 85 ASN B N 1
ATOM 2409 C CA . ASN B 1 85 ? 55.452 -12.382 96.101 1.00 14.96 85 ASN B CA 1
ATOM 2410 C C . ASN B 1 85 ? 55.698 -12.695 97.577 1.00 24.29 85 ASN B C 1
ATOM 2411 O O . ASN B 1 85 ? 56.659 -13.386 97.917 1.00 24.57 85 ASN B O 1
ATOM 2416 N N . HIS B 1 86 ? 54.828 -12.192 98.447 1.00 29.46 86 HIS B N 1
ATOM 2417 C CA . HIS B 1 86 ? 55.026 -12.327 99.888 1.00 24.08 86 HIS B CA 1
ATOM 2418 C C . HIS B 1 86 ? 53.890 -13.072 100.580 1.00 18.25 86 HIS B C 1
ATOM 2419 O O . HIS B 1 86 ? 54.133 -13.957 101.399 1.00 21.17 86 HIS B O 1
ATOM 2426 N N . LEU B 1 87 ? 52.653 -12.705 100.260 1.00 17.78 87 LEU B N 1
ATOM 2427 C CA . LEU B 1 87 ? 51.493 -13.339 100.877 1.00 21.64 87 LEU B CA 1
ATOM 2428 C C . LEU B 1 87 ? 50.991 -14.525 100.060 1.00 16.71 87 LEU B C 1
ATOM 2429 O O . LEU B 1 87 ? 50.026 -15.189 100.440 1.00 21.75 87 LEU B O 1
ATOM 2434 N N . ASN B 1 88 ? 51.647 -14.777 98.932 1.00 22.70 88 ASN B N 1
ATOM 2435 C CA . ASN B 1 88 ? 51.378 -15.972 98.139 1.00 28.70 88 ASN B CA 1
ATOM 2436 C C . ASN B 1 88 ? 49.994 -15.998 97.499 1.00 16.51 88 ASN B C 1
ATOM 2437 O O . ASN B 1 88 ? 49.385 -17.057 97.364 1.00 19.40 88 ASN B O 1
ATOM 2442 N N . TYR B 1 89 ? 49.504 -14.828 97.107 1.00 37.68 89 TYR B N 1
ATOM 2443 C CA . TYR B 1 89 ? 48.259 -14.739 96.355 1.00 34.75 89 TYR B CA 1
ATOM 2444 C C . TYR B 1 89 ? 48.464 -15.294 94.949 1.00 30.93 89 TYR B C 1
ATOM 2445 O O . TYR B 1 89 ? 49.558 -15.187 94.383 1.00 32.94 89 TYR B O 1
ATOM 2454 N N . THR B 1 90 ? 47.416 -15.893 94.391 1.00 19.40 90 THR B N 1
ATOM 2455 C CA . THR B 1 90 ? 47.436 -16.307 92.993 1.00 25.04 90 THR B CA 1
ATOM 2456 C C . THR B 1 90 ? 46.928 -15.159 92.128 1.00 22.86 90 THR B C 1
ATOM 2457 O O . THR B 1 90 ? 46.304 -14.226 92.635 1.00 26.05 90 THR B O 1
ATOM 2461 N N . ALA B 1 91 ? 47.188 -15.232 90.825 1.00 22.12 91 ALA B N 1
ATOM 2462 C CA . ALA B 1 91 ? 46.814 -14.158 89.905 1.00 16.16 91 ALA B CA 1
ATOM 2463 C C . ALA B 1 91 ? 45.317 -13.823 89.942 1.00 20.77 91 ALA B C 1
ATOM 2464 O O . ALA B 1 91 ? 44.929 -12.665 89.792 1.00 31.65 91 ALA B O 1
ATOM 2466 N N . ASP B 1 92 ? 44.482 -14.836 90.145 1.00 14.27 92 ASP B N 1
ATOM 2467 C CA . ASP B 1 92 ? 43.036 -14.638 90.167 1.00 20.45 92 ASP B CA 1
ATOM 2468 C C . ASP B 1 92 ? 42.505 -14.132 91.507 1.00 24.51 92 ASP B C 1
ATOM 2469 O O . ASP B 1 92 ? 41.300 -13.962 91.674 1.00 29.29 92 ASP B O 1
ATOM 2474 N N . GLU B 1 93 ? 43.402 -13.885 92.455 1.00 25.52 93 GLU B N 1
ATOM 2475 C CA . GLU B 1 93 ? 42.996 -13.479 93.799 1.00 25.56 93 GLU B CA 1
ATOM 2476 C C . GLU B 1 93 ? 43.426 -12.054 94.128 1.00 25.63 93 GLU B C 1
ATOM 2477 O O . GLU B 1 93 ? 42.826 -11.394 94.979 1.00 13.81 93 GLU B O 1
ATOM 2483 N N . ILE B 1 94 ? 44.470 -11.589 93.448 1.00 12.61 94 ILE B N 1
ATOM 2484 C CA . ILE B 1 94 ? 45.104 -10.314 93.774 1.00 22.89 94 ILE B CA 1
ATOM 2485 C C . ILE B 1 94 ? 44.223 -9.088 93.548 1.00 19.55 94 ILE B C 1
ATOM 2486 O O . ILE B 1 94 ? 44.250 -8.154 94.350 1.00 24.24 94 ILE B O 1
ATOM 2491 N N . HIS B 1 95 ? 43.450 -9.082 92.466 1.00 14.58 95 HIS B N 1
ATOM 2492 C CA . HIS B 1 95 ? 42.732 -7.868 92.082 1.00 15.55 95 HIS B CA 1
ATOM 2493 C C . HIS B 1 95 ? 41.756 -7.345 93.134 1.00 20.92 95 HIS B C 1
ATOM 2494 O O . HIS B 1 95 ? 41.763 -6.157 93.455 1.00 19.35 95 HIS B O 1
ATOM 2501 N N . GLU B 1 96 ? 40.914 -8.228 93.658 1.00 20.27 96 GLU B N 1
ATOM 2502 C CA . GLU B 1 96 ? 39.906 -7.830 94.638 1.00 25.22 96 GLU B CA 1
ATOM 2503 C C . GLU B 1 96 ? 40.519 -7.322 95.948 1.00 20.79 96 GLU B C 1
ATOM 2504 O O . GLU B 1 96 ? 39.986 -6.408 96.576 1.00 16.83 96 GLU B O 1
ATOM 2510 N N . GLU B 1 97 ? 41.643 -7.905 96.350 1.00 17.63 97 GLU B N 1
ATOM 2511 C CA . GLU B 1 97 ? 42.312 -7.496 97.581 1.00 20.30 97 GLU B CA 1
ATOM 2512 C C . GLU B 1 97 ? 43.057 -6.174 97.402 1.00 24.04 97 GLU B C 1
ATOM 2513 O O . GLU B 1 97 ? 42.978 -5.283 98.253 1.00 23.16 97 GLU B O 1
ATOM 2519 N N . ALA B 1 98 ? 43.781 -6.059 96.291 1.00 18.64 98 ALA B N 1
ATOM 2520 C CA . ALA B 1 98 ? 44.561 -4.861 95.995 1.00 22.50 98 ALA B CA 1
ATOM 2521 C C . ALA B 1 98 ? 43.644 -3.678 95.711 1.00 18.75 98 ALA B C 1
ATOM 2522 O O . ALA B 1 98 ? 44.063 -2.523 95.732 1.00 20.09 98 ALA B O 1
ATOM 2524 N N . GLU B 1 99 ? 42.385 -3.988 95.440 1.00 16.69 99 GLU B N 1
ATOM 2525 C CA . GLU B 1 99 ? 41.390 -2.995 95.069 1.00 17.23 99 GLU B CA 1
ATOM 2526 C C . GLU B 1 99 ? 40.895 -2.269 96.312 1.00 24.30 99 GLU B C 1
ATOM 2527 O O . GLU B 1 99 ? 40.848 -1.039 96.352 1.00 26.85 99 GLU B O 1
ATOM 2533 N N . VAL B 1 100 ? 40.533 -3.048 97.326 1.00 23.25 100 VAL B N 1
ATOM 2534 C CA . VAL B 1 100 ? 40.102 -2.507 98.607 1.00 27.28 100 VAL B CA 1
ATOM 2535 C C . VAL B 1 100 ? 41.226 -1.725 99.284 1.00 30.76 100 VAL B C 1
ATOM 2536 O O . VAL B 1 100 ? 40.990 -0.675 99.883 1.00 35.60 100 VAL B O 1
ATOM 2540 N N . LEU B 1 101 ? 42.450 -2.233 99.171 1.00 26.35 101 LEU B N 1
ATOM 2541 C CA . LEU B 1 101 ? 43.595 -1.638 99.857 1.00 21.59 101 LEU B CA 1
ATOM 2542 C C . LEU B 1 101 ? 44.081 -0.333 99.229 1.00 21.25 101 LEU B C 1
ATOM 2543 O O . LEU B 1 101 ? 44.641 0.520 99.922 1.00 19.65 101 LEU B O 1
ATOM 2548 N N . GLU B 1 102 ? 43.865 -0.170 97.927 1.00 13.21 102 GLU B N 1
ATOM 2549 C CA . GLU B 1 102 ? 44.332 1.032 97.240 1.00 13.45 102 GLU B CA 1
ATOM 2550 C C . GLU B 1 102 ? 43.535 2.277 97.639 1.00 14.59 102 GLU B C 1
ATOM 2551 O O . GLU B 1 102 ? 43.924 3.397 97.323 1.00 15.58 102 GLU B O 1
ATOM 2557 N N . HIS B 1 103 ? 42.428 2.071 98.347 1.00 15.24 103 HIS B N 1
ATOM 2558 C CA . HIS B 1 103 ? 41.578 3.172 98.794 1.00 16.57 103 HIS B CA 1
ATOM 2559 C C . HIS B 1 103 ? 41.635 3.357 100.307 1.00 34.94 103 HIS B C 1
ATOM 2560 O O . HIS B 1 103 ? 41.054 4.298 100.851 1.00 30.33 103 HIS B O 1
ATOM 2567 N N . THR B 1 104 ? 42.335 2.449 100.980 1.00 32.85 104 THR B N 1
ATOM 2568 C CA . THR B 1 104 ? 42.423 2.470 102.434 1.00 32.65 104 THR B CA 1
ATOM 2569 C C . THR B 1 104 ? 43.847 2.201 102.893 1.00 36.40 104 THR B C 1
ATOM 2570 O O . THR B 1 104 ? 44.093 1.274 103.661 1.00 50.64 104 THR B O 1
ATOM 2574 N N . VAL B 1 105 ? 44.783 3.011 102.414 1.00 28.74 105 VAL B N 1
ATOM 2575 C CA . VAL B 1 105 ? 46.189 2.846 102.758 1.00 24.75 105 VAL B CA 1
ATOM 2576 C C . VAL B 1 105 ? 46.913 4.187 102.681 1.00 31.46 105 VAL B C 1
ATOM 2577 O O . VAL B 1 105 ? 46.851 4.879 101.660 1.00 37.10 105 VAL B O 1
ATOM 2581 N N . SER B 1 106 ? 47.595 4.553 103.762 1.00 26.72 106 SER B N 1
ATOM 2582 C CA . SER B 1 106 ? 48.257 5.851 103.843 1.00 27.61 106 SER B CA 1
ATOM 2583 C C . SER B 1 106 ? 49.400 5.970 102.840 1.00 29.80 106 SER B C 1
ATOM 2584 O O . SER B 1 106 ? 49.909 4.964 102.340 1.00 13.71 106 SER B O 1
ATOM 2587 N N . ASP B 1 107 ? 49.795 7.206 102.548 1.00 31.62 107 ASP B N 1
ATOM 2588 C CA . ASP B 1 107 ? 50.948 7.460 101.695 1.00 41.50 107 ASP B CA 1
ATOM 2589 C C . ASP B 1 107 ? 52.204 6.873 102.328 1.00 38.04 107 ASP B C 1
ATOM 2590 O O . ASP B 1 107 ? 53.059 6.320 101.636 1.00 36.05 107 ASP B O 1
ATOM 2595 N N . VAL B 1 108 ? 52.306 6.999 103.648 1.00 33.01 108 VAL B N 1
ATOM 2596 C CA . VAL B 1 108 ? 53.436 6.454 104.390 1.00 29.57 108 VAL B CA 1
ATOM 2597 C C . VAL B 1 108 ? 53.514 4.944 104.211 1.00 30.37 108 VAL B C 1
ATOM 2598 O O . VAL B 1 108 ? 54.599 4.387 104.043 1.00 14.20 108 VAL B O 1
ATOM 2602 N N . PHE B 1 109 ? 52.360 4.286 104.257 1.00 25.52 109 PHE B N 1
ATOM 2603 C CA . PHE B 1 109 ? 52.297 2.845 104.048 1.00 20.87 109 PHE B CA 1
ATOM 2604 C C . PHE B 1 109 ? 52.797 2.515 102.652 1.00 22.79 109 PHE B C 1
ATOM 2605 O O . PHE B 1 109 ? 53.697 1.695 102.479 1.00 23.08 109 PHE B O 1
ATOM 2613 N N . VAL B 1 110 ? 52.199 3.165 101.661 1.00 24.17 110 VAL B N 1
ATOM 2614 C CA . VAL B 1 110 ? 52.553 2.949 100.266 1.00 24.10 110 VAL B CA 1
ATOM 2615 C C . VAL B 1 110 ? 54.038 3.184 100.025 1.00 25.68 110 VAL B C 1
ATOM 2616 O O . VAL B 1 110 ? 54.733 2.322 99.487 1.00 20.35 110 VAL B O 1
ATOM 2620 N N . GLU B 1 111 ? 54.525 4.348 100.437 1.00 14.13 111 GLU B N 1
ATOM 2621 C CA . GLU B 1 111 ? 55.892 4.735 100.119 1.00 26.88 111 GLU B CA 1
ATOM 2622 C C . GLU B 1 111 ? 56.945 4.036 100.988 1.00 28.82 111 GLU B C 1
ATOM 2623 O O . GLU B 1 111 ? 58.137 4.119 100.710 1.00 35.95 111 GLU B O 1
ATOM 2629 N N . ARG B 1 112 ? 56.498 3.330 102.022 1.00 14.56 112 ARG B N 1
ATOM 2630 C CA . ARG B 1 112 ? 57.389 2.484 102.818 1.00 23.88 112 ARG B CA 1
ATOM 2631 C C . ARG B 1 112 ? 57.374 1.038 102.320 1.00 22.18 112 ARG B C 1
ATOM 2632 O O . ARG B 1 112 ? 58.401 0.359 102.331 1.00 17.05 112 ARG B O 1
ATOM 2640 N N . LEU B 1 113 ? 56.204 0.568 101.892 1.00 13.55 113 LEU B N 1
ATOM 2641 C CA . LEU B 1 113 ? 56.095 -0.749 101.275 1.00 26.79 113 LEU B CA 1
ATOM 2642 C C . LEU B 1 113 ? 56.946 -0.813 100.011 1.00 28.63 113 LEU B C 1
ATOM 2643 O O . LEU B 1 113 ? 57.481 -1.864 99.665 1.00 37.03 113 LEU B O 1
ATOM 2648 N N . ASP B 1 114 ? 57.056 0.321 99.326 1.00 21.29 114 ASP B N 1
ATOM 2649 C CA . ASP B 1 114 ? 57.909 0.442 98.151 1.00 25.60 114 ASP B CA 1
ATOM 2650 C C . ASP B 1 114 ? 59.337 0.061 98.523 1.00 30.39 114 ASP B C 1
ATOM 2651 O O . ASP B 1 114 ? 59.943 -0.801 97.888 1.00 28.06 114 ASP B O 1
ATOM 2656 N N . LYS B 1 115 ? 59.865 0.704 99.562 1.00 37.58 115 LYS B N 1
ATOM 2657 C CA . LYS B 1 115 ? 61.204 0.394 100.054 1.00 34.24 115 LYS B CA 1
ATOM 2658 C C . LYS B 1 115 ? 61.292 -1.068 100.468 1.00 29.67 115 LYS B C 1
ATOM 2659 O O . LYS B 1 115 ? 62.297 -1.734 100.223 1.00 29.28 115 LYS B O 1
ATOM 2665 N N . PHE B 1 116 ? 60.229 -1.558 101.097 1.00 16.41 116 PHE B N 1
ATOM 2666 C CA . PHE B 1 116 ? 60.165 -2.945 101.536 1.00 16.50 116 PHE B CA 1
ATOM 2667 C C . PHE B 1 116 ? 60.326 -3.916 100.367 1.00 21.11 116 PHE B C 1
ATOM 2668 O O . PHE B 1 116 ? 61.018 -4.927 100.481 1.00 25.15 116 PHE B O 1
ATOM 2676 N N . LEU B 1 117 ? 59.684 -3.600 99.247 1.00 20.91 117 LEU B N 1
ATOM 2677 C CA . LEU B 1 117 ? 59.746 -4.442 98.056 1.00 28.01 117 LEU B CA 1
ATOM 2678 C C . LEU B 1 117 ? 60.985 -4.134 97.216 1.00 34.98 117 LEU B C 1
ATOM 2679 O O . LEU B 1 117 ? 61.137 -4.646 96.103 1.00 30.42 117 LEU B O 1
ATOM 2684 N N . ASN B 1 118 ? 61.865 -3.296 97.758 1.00 32.68 118 ASN B N 1
ATOM 2685 C CA . ASN B 1 118 ? 63.090 -2.896 97.071 1.00 33.17 118 ASN B CA 1
ATOM 2686 C C . ASN B 1 118 ? 62.819 -2.141 95.771 1.00 35.71 118 ASN B C 1
ATOM 2687 O O . ASN B 1 118 ? 63.569 -2.255 94.804 1.00 41.29 118 ASN B O 1
ATOM 2692 N N . TYR B 1 119 ? 61.734 -1.376 95.758 1.00 17.94 119 TYR B N 1
ATOM 2693 C CA . TYR B 1 119 ? 61.410 -0.493 94.639 1.00 27.87 119 TYR B CA 1
ATOM 2694 C C . TYR B 1 119 ? 61.195 -1.227 93.314 1.00 26.51 119 TYR B C 1
ATOM 2695 O O . TYR B 1 119 ? 61.926 -1.001 92.346 1.00 24.72 119 TYR B O 1
ATOM 2704 N N . PRO B 1 120 ? 60.184 -2.107 93.263 1.00 23.00 120 PRO B N 1
ATOM 2705 C CA . PRO B 1 120 ? 59.859 -2.797 92.010 1.00 17.36 120 PRO B CA 1
ATOM 2706 C C . PRO B 1 120 ? 59.371 -1.804 90.961 1.00 25.73 120 PRO B C 1
ATOM 2707 O O . PRO B 1 120 ? 58.777 -0.785 91.318 1.00 31.06 120 PRO B O 1
ATOM 2711 N N . LYS B 1 121 ? 59.624 -2.092 89.688 1.00 28.64 121 LYS B N 1
ATOM 2712 C CA . LYS B 1 121 ? 59.241 -1.178 88.614 1.00 23.04 121 LYS B CA 1
ATOM 2713 C C . LYS B 1 121 ? 58.129 -1.735 87.731 1.00 20.26 121 LYS B C 1
ATOM 2714 O O . LYS B 1 121 ? 57.603 -1.031 86.869 1.00 22.08 121 LYS B O 1
ATOM 2720 N N . VAL B 1 122 ? 57.775 -2.997 87.949 1.00 22.50 122 VAL B N 1
ATOM 2721 C CA . VAL B 1 122 ? 56.702 -3.628 87.189 1.00 31.62 122 VAL B CA 1
ATOM 2722 C C . VAL B 1 122 ? 55.884 -4.583 88.053 1.00 32.43 122 VAL B C 1
ATOM 2723 O O . VAL B 1 122 ? 56.427 -5.295 88.897 1.00 31.75 122 VAL B O 1
ATOM 2727 N N . CYS B 1 123 ? 54.573 -4.589 87.834 1.00 30.56 123 CYS B N 1
ATOM 2728 C CA . CYS B 1 123 ? 53.681 -5.509 88.525 1.00 25.66 123 CYS B CA 1
ATOM 2729 C C . CYS B 1 123 ? 53.668 -6.839 87.780 1.00 29.11 123 CYS B C 1
ATOM 2730 O O . CYS B 1 123 ? 54.269 -6.956 86.710 1.00 27.48 123 CYS B O 1
ATOM 2733 N N . PRO B 1 124 ? 52.986 -7.847 88.342 1.00 23.29 124 PRO B N 1
ATOM 2734 C CA . PRO B 1 124 ? 52.897 -9.168 87.710 1.00 18.72 124 PRO B CA 1
ATOM 2735 C C . PRO B 1 124 ? 52.315 -9.112 86.296 1.00 16.50 124 PRO B C 1
ATOM 2736 O O . PRO B 1 124 ? 52.515 -10.050 85.526 1.00 18.70 124 PRO B O 1
ATOM 2740 N N . HIS B 1 125 ? 51.605 -8.036 85.966 1.00 17.71 125 HIS B N 1
ATOM 2741 C CA . HIS B 1 125 ? 51.038 -7.870 84.628 1.00 16.40 125 HIS B CA 1
ATOM 2742 C C . HIS B 1 125 ? 52.062 -7.280 83.664 1.00 20.05 125 HIS B C 1
ATOM 2743 O O . HIS B 1 125 ? 51.870 -7.299 82.450 1.00 33.08 125 HIS B O 1
ATOM 2750 N N . GLY B 1 126 ? 53.152 -6.755 84.212 1.00 20.15 126 GLY B N 1
ATOM 2751 C CA . GLY B 1 126 ? 54.184 -6.134 83.405 1.00 23.29 126 GLY B CA 1
ATOM 2752 C C . GLY B 1 126 ? 53.969 -4.639 83.276 1.00 24.44 126 GLY B C 1
ATOM 2753 O O . GLY B 1 126 ? 54.664 -3.964 82.515 1.00 20.80 126 GLY B O 1
ATOM 2754 N N . GLY B 1 127 ? 52.999 -4.120 84.023 1.00 24.72 127 GLY B N 1
ATOM 2755 C CA . GLY B 1 127 ? 52.701 -2.699 84.011 1.00 19.49 127 GLY B CA 1
ATOM 2756 C C . GLY B 1 127 ? 53.686 -1.906 84.848 1.00 28.65 127 GLY B C 1
ATOM 2757 O O . GLY B 1 127 ? 54.052 -2.319 85.948 1.00 32.94 127 GLY B O 1
ATOM 2758 N N . THR B 1 128 ? 54.109 -0.760 84.323 1.00 28.92 128 THR B N 1
ATOM 2759 C CA . THR B 1 128 ? 55.087 0.091 84.994 1.00 30.71 128 THR B CA 1
ATOM 2760 C C . THR B 1 128 ? 54.572 0.644 86.322 1.00 27.69 128 THR B C 1
ATOM 2761 O O . THR B 1 128 ? 53.396 0.986 86.450 1.00 26.71 128 THR B O 1
ATOM 2765 N N . ILE B 1 129 ? 55.464 0.735 87.304 1.00 15.94 129 ILE B N 1
ATOM 2766 C CA . ILE B 1 129 ? 55.138 1.342 88.592 1.00 22.40 129 ILE B CA 1
ATOM 2767 C C . ILE B 1 129 ? 55.811 2.711 88.725 1.00 16.98 129 ILE B C 1
ATOM 2768 O O . ILE B 1 129 ? 57.011 2.795 88.985 1.00 31.23 129 ILE B O 1
ATOM 2773 N N . PRO B 1 130 ? 55.038 3.791 88.537 1.00 45.45 130 PRO B N 1
ATOM 2774 C CA . PRO B 1 130 ? 55.591 5.148 88.616 1.00 19.22 130 PRO B CA 1
ATOM 2775 C C . PRO B 1 130 ? 55.988 5.523 90.041 1.00 25.68 130 PRO B C 1
ATOM 2776 O O . PRO B 1 130 ? 55.477 4.942 90.996 1.00 17.66 130 PRO B O 1
ATOM 2780 N N . GLN B 1 131 ? 56.897 6.483 90.181 1.00 32.19 131 GLN B N 1
ATOM 2781 C CA . GLN B 1 131 ? 57.288 6.959 91.502 1.00 39.32 131 GLN B CA 1
ATOM 2782 C C . GLN B 1 131 ? 56.251 7.925 92.054 1.00 39.92 131 GLN B C 1
ATOM 2783 O O . GLN B 1 131 ? 55.374 8.387 91.323 1.00 41.58 131 GLN B O 1
ATOM 2789 N N . HIS B 1 132 ? 56.358 8.220 93.347 1.00 39.41 132 HIS B N 1
ATOM 2790 C CA . HIS B 1 132 ? 55.424 9.114 94.026 1.00 34.84 132 HIS B CA 1
ATOM 2791 C C . HIS B 1 132 ? 55.260 10.429 93.267 1.00 38.57 132 HIS B C 1
ATOM 2792 O O . HIS B 1 132 ? 56.236 11.142 93.022 1.00 46.10 132 HIS B O 1
ATOM 2799 N N . GLY B 1 133 ? 54.024 10.729 92.880 1.00 31.28 133 GLY B N 1
ATOM 2800 C CA . GLY B 1 133 ? 53.716 11.971 92.197 1.00 33.20 133 GLY B CA 1
ATOM 2801 C C . GLY B 1 133 ? 54.118 12.003 90.735 1.00 33.03 133 GLY B C 1
ATOM 2802 O O . GLY B 1 133 ? 54.123 13.064 90.113 1.00 32.99 133 GLY B O 1
ATOM 2803 N N . GLN B 1 134 ? 54.457 10.845 90.181 1.00 36.79 134 GLN B N 1
ATOM 2804 C CA . GLN B 1 134 ? 54.824 10.765 88.771 1.00 44.38 134 GLN B CA 1
ATOM 2805 C C . GLN B 1 134 ? 53.686 10.184 87.942 1.00 42.64 134 GLN B C 1
ATOM 2806 O O . GLN B 1 134 ? 53.091 9.174 88.319 1.00 37.59 134 GLN B O 1
ATOM 2812 N N . PRO B 1 135 ? 53.377 10.826 86.806 1.00 46.20 135 PRO B N 1
ATOM 2813 C CA . PRO B 1 135 ? 52.326 10.322 85.916 1.00 40.28 135 PRO B CA 1
ATOM 2814 C C . PRO B 1 135 ? 52.727 8.979 85.317 1.00 41.39 135 PRO B C 1
ATOM 2815 O O . PRO B 1 135 ? 53.880 8.808 84.908 1.00 37.61 135 PRO B O 1
ATOM 2819 N N . LEU B 1 136 ? 51.788 8.037 85.278 1.00 40.93 136 LEU B N 1
ATOM 2820 C CA . LEU B 1 136 ? 52.058 6.710 84.738 1.00 36.55 136 LEU B CA 1
ATOM 2821 C C . LEU B 1 136 ? 52.417 6.764 83.257 1.00 38.53 136 LEU B C 1
ATOM 2822 O O . LEU B 1 136 ? 51.603 7.160 82.421 1.00 38.88 136 LEU B O 1
ATOM 2827 N N . VAL B 1 137 ? 53.642 6.365 82.937 1.00 37.15 137 VAL B N 1
ATOM 2828 C CA . VAL B 1 137 ? 54.064 6.247 81.550 1.00 37.41 137 VAL B CA 1
ATOM 2829 C C . VAL B 1 137 ? 54.512 4.815 81.278 1.00 34.39 137 VAL B C 1
ATOM 2830 O O . VAL B 1 137 ? 55.641 4.439 81.595 1.00 33.29 137 VAL B O 1
ATOM 2834 N N . GLU B 1 138 ? 53.617 4.022 80.695 1.00 31.18 138 GLU B N 1
ATOM 2835 C CA . GLU B 1 138 ? 53.867 2.602 80.477 1.00 30.92 138 GLU B CA 1
ATOM 2836 C C . GLU B 1 138 ? 55.134 2.349 79.664 1.00 33.48 138 GLU B C 1
ATOM 2837 O O . GLU B 1 138 ? 55.379 2.994 78.643 1.00 40.40 138 GLU B O 1
ATOM 2843 N N . ARG B 1 139 ? 55.937 1.403 80.142 1.00 35.97 139 ARG B N 1
ATOM 2844 C CA . ARG B 1 139 ? 57.153 0.972 79.462 1.00 33.60 139 ARG B CA 1
ATOM 2845 C C . ARG B 1 139 ? 56.804 0.203 78.194 1.00 32.70 139 ARG B C 1
ATOM 2846 O O . ARG B 1 139 ? 57.518 0.261 77.198 1.00 24.04 139 ARG B O 1
ATOM 2854 N N . TYR B 1 140 ? 55.689 -0.515 78.242 1.00 21.02 140 TYR B N 1
ATOM 2855 C CA . TYR B 1 140 ? 55.267 -1.351 77.129 1.00 20.90 140 TYR B CA 1
ATOM 2856 C C . TYR B 1 140 ? 53.921 -0.889 76.583 1.00 34.85 140 TYR B C 1
ATOM 2857 O O . TYR B 1 140 ? 52.880 -1.101 77.203 1.00 29.90 140 TYR B O 1
ATOM 2866 N N . ARG B 1 141 ? 53.952 -0.255 75.415 1.00 42.29 141 ARG B N 1
ATOM 2867 C CA . ARG B 1 141 ? 52.750 0.316 74.818 1.00 40.76 141 ARG B CA 1
ATOM 2868 C C . ARG B 1 141 ? 52.366 -0.376 73.514 1.00 36.96 141 ARG B C 1
ATOM 2869 O O . ARG B 1 141 ? 51.252 -0.199 73.018 1.00 34.82 141 ARG B O 1
ATOM 2877 N N . THR B 1 142 ? 53.285 -1.158 72.957 1.00 37.38 142 THR B N 1
ATOM 2878 C CA . THR B 1 142 ? 53.037 -1.813 71.674 1.00 30.89 142 THR B CA 1
ATOM 2879 C C . THR B 1 142 ? 52.087 -3.000 71.803 1.00 27.37 142 THR B C 1
ATOM 2880 O O . THR B 1 142 ? 52.392 -3.990 72.467 1.00 26.98 142 THR B O 1
ATOM 2884 N N . THR B 1 143 ? 50.931 -2.884 71.160 1.00 31.03 143 THR B N 1
ATOM 2885 C CA . THR B 1 143 ? 49.920 -3.932 71.172 1.00 30.86 143 THR B CA 1
ATOM 2886 C C . THR B 1 143 ? 50.103 -4.865 69.983 1.00 36.24 143 THR B C 1
ATOM 2887 O O . THR B 1 143 ? 50.399 -4.411 68.877 1.00 48.08 143 THR B O 1
ATOM 2891 N N . LEU B 1 144 ? 49.936 -6.166 70.216 1.00 29.95 144 LEU B N 1
ATOM 2892 C CA . LEU B 1 144 ? 50.025 -7.157 69.146 1.00 31.69 144 LEU B CA 1
ATOM 2893 C C . LEU B 1 144 ? 49.111 -6.780 67.987 1.00 35.48 144 LEU B C 1
ATOM 2894 O O . LEU B 1 144 ? 49.481 -6.917 66.821 1.00 42.92 144 LEU B O 1
ATOM 2899 N N . LYS B 1 145 ? 47.917 -6.302 68.314 1.00 33.90 145 LYS B N 1
ATOM 2900 C CA . LYS B 1 145 ? 46.999 -5.812 67.298 1.00 38.69 145 LYS B CA 1
ATOM 2901 C C . LYS B 1 145 ? 47.613 -4.611 66.590 1.00 36.45 145 LYS B C 1
ATOM 2902 O O . LYS B 1 145 ? 48.067 -3.665 67.231 1.00 34.86 145 LYS B O 1
ATOM 2908 N N . GLY B 1 146 ? 47.640 -4.663 65.264 1.00 43.62 146 GLY B N 1
ATOM 2909 C CA . GLY B 1 146 ? 48.213 -3.591 64.473 1.00 48.16 146 GLY B CA 1
ATOM 2910 C C . GLY B 1 146 ? 49.664 -3.830 64.097 1.00 46.42 146 GLY B C 1
ATOM 2911 O O . GLY B 1 146 ? 50.207 -3.139 63.235 1.00 43.31 146 GLY B O 1
ATOM 2912 N N . VAL B 1 147 ? 50.293 -4.805 64.746 1.00 45.11 147 VAL B N 1
ATOM 2913 C CA . VAL B 1 147 ? 51.684 -5.150 64.458 1.00 43.38 147 VAL B CA 1
ATOM 2914 C C . VAL B 1 147 ? 51.854 -5.624 63.015 1.00 42.85 147 VAL B C 1
ATOM 2915 O O . VAL B 1 147 ? 51.077 -6.446 62.533 1.00 44.49 147 VAL B O 1
ATOM 2919 N N . THR B 1 148 ? 52.872 -5.100 62.334 1.00 49.56 148 THR B N 1
ATOM 2920 C CA . THR B 1 148 ? 53.085 -5.384 60.913 1.00 58.64 148 THR B CA 1
ATOM 2921 C C . THR B 1 148 ? 54.177 -6.422 60.659 1.00 54.94 148 THR B C 1
ATOM 2922 O O . THR B 1 148 ? 53.983 -7.363 59.889 1.00 54.70 148 THR B O 1
ATOM 2926 N N . GLU B 1 149 ? 55.328 -6.234 61.298 1.00 51.11 149 GLU B N 1
ATOM 2927 C CA . GLU B 1 149 ? 56.479 -7.106 61.084 1.00 50.93 149 GLU B CA 1
ATOM 2928 C C . GLU B 1 149 ? 56.288 -8.492 61.689 1.00 46.17 149 GLU B C 1
ATOM 2929 O O . GLU B 1 149 ? 55.806 -8.632 62.811 1.00 48.48 149 GLU B O 1
ATOM 2943 N N . GLY B 1 151 ? 58.035 -12.427 62.680 1.00 45.82 151 GLY B N 1
ATOM 2944 C CA . GLY B 1 151 ? 59.243 -12.842 63.372 1.00 40.56 151 GLY B CA 1
ATOM 2945 C C . GLY B 1 151 ? 59.025 -13.068 64.857 1.00 39.57 151 GLY B C 1
ATOM 2946 O O . GLY B 1 151 ? 57.892 -13.245 65.306 1.00 38.83 151 GLY B O 1
ATOM 2947 N N . VAL B 1 152 ? 60.111 -13.054 65.623 1.00 42.45 152 VAL B N 1
ATOM 2948 C CA . VAL B 1 152 ? 60.046 -13.371 67.048 1.00 40.40 152 VAL B CA 1
ATOM 2949 C C . VAL B 1 152 ? 59.717 -12.158 67.928 1.00 39.11 152 VAL B C 1
ATOM 2950 O O . VAL B 1 152 ? 60.282 -11.076 67.758 1.00 43.10 152 VAL B O 1
ATOM 2954 N N . TYR B 1 153 ? 58.794 -12.354 68.866 1.00 34.08 153 TYR B N 1
ATOM 2955 C CA . TYR B 1 153 ? 58.431 -11.322 69.833 1.00 29.48 153 TYR B CA 1
ATOM 2956 C C . TYR B 1 153 ? 58.469 -11.880 71.248 1.00 24.96 153 TYR B C 1
ATOM 2957 O O . TYR B 1 153 ? 58.353 -13.086 71.451 1.00 21.76 153 TYR B O 1
ATOM 2966 N N . LEU B 1 154 ? 58.634 -10.995 72.224 1.00 24.84 154 LEU B N 1
ATOM 2967 C CA . LEU B 1 154 ? 58.528 -11.377 73.627 1.00 20.75 154 LEU B CA 1
ATOM 2968 C C . LEU B 1 154 ? 57.279 -10.760 74.242 1.00 19.26 154 LEU B C 1
ATOM 2969 O O . LEU B 1 154 ? 57.014 -9.571 74.065 1.00 19.46 154 LEU B O 1
ATOM 2974 N N . LEU B 1 155 ? 56.505 -11.577 74.948 1.00 18.01 155 LEU B N 1
ATOM 2975 C CA . LEU B 1 155 ? 55.334 -11.092 75.670 1.00 24.68 155 LEU B CA 1
ATOM 2976 C C . LEU B 1 155 ? 55.786 -10.367 76.935 1.00 22.67 155 LEU B C 1
ATOM 2977 O O . LEU B 1 155 ? 56.216 -10.998 77.899 1.00 23.22 155 LEU B O 1
ATOM 2982 N N . LYS B 1 156 ? 55.699 -9.040 76.925 1.00 24.08 156 LYS B N 1
ATOM 2983 C CA . LYS B 1 156 ? 56.224 -8.234 78.025 1.00 23.28 156 LYS B CA 1
ATOM 2984 C C . LYS B 1 156 ? 55.153 -7.758 79.011 1.00 26.03 156 LYS B C 1
ATOM 2985 O O . LYS B 1 156 ? 55.427 -7.619 80.205 1.00 29.71 156 LYS B O 1
ATOM 2991 N N . ARG B 1 157 ? 53.945 -7.501 78.517 1.00 15.23 157 ARG B N 1
ATOM 2992 C CA . ARG B 1 157 ? 52.883 -6.949 79.356 1.00 20.35 157 ARG B CA 1
ATOM 2993 C C . ARG B 1 157 ? 51.476 -7.352 78.913 1.00 21.75 157 ARG B C 1
ATOM 2994 O O . ARG B 1 157 ? 51.195 -7.468 77.716 1.00 18.04 157 ARG B O 1
ATOM 3002 N N . VAL B 1 158 ? 50.600 -7.555 79.895 1.00 16.42 158 VAL B N 1
ATOM 3003 C CA . VAL B 1 158 ? 49.194 -7.858 79.643 1.00 16.22 158 VAL B CA 1
ATOM 3004 C C . VAL B 1 158 ? 48.321 -6.993 80.540 1.00 20.01 158 VAL B C 1
ATOM 3005 O O . VAL B 1 158 ? 48.798 -6.436 81.527 1.00 23.50 158 VAL B O 1
ATOM 3009 N N . GLN B 1 159 ? 47.041 -6.889 80.201 1.00 27.58 159 GLN B N 1
ATOM 3010 C CA . GLN B 1 159 ? 46.122 -6.074 80.987 1.00 27.20 159 GLN B CA 1
ATOM 3011 C C . GLN B 1 159 ? 45.665 -6.764 82.262 1.00 20.48 159 GLN B C 1
ATOM 3012 O O . GLN B 1 159 ? 45.687 -7.992 82.371 1.00 17.11 159 GLN B O 1
ATOM 3018 N N . ASP B 1 160 ? 45.242 -5.951 83.223 1.00 19.37 160 ASP B N 1
ATOM 3019 C CA . ASP B 1 160 ? 44.620 -6.452 84.432 1.00 20.36 160 ASP B CA 1
ATOM 3020 C C . ASP B 1 160 ? 43.214 -6.899 84.075 1.00 19.86 160 ASP B C 1
ATOM 3021 O O . ASP B 1 160 ? 42.264 -6.133 84.191 1.00 22.76 160 ASP B O 1
ATOM 3026 N N . ASN B 1 161 ? 43.081 -8.142 83.635 1.00 13.00 161 ASN B N 1
ATOM 3027 C CA . ASN B 1 161 ? 41.807 -8.615 83.122 1.00 16.87 161 ASN B CA 1
ATOM 3028 C C . ASN B 1 161 ? 41.597 -10.084 83.426 1.00 13.68 161 ASN B C 1
ATOM 3029 O O . ASN B 1 161 ? 42.339 -10.932 82.937 1.00 17.45 161 ASN B O 1
ATOM 3034 N N . PHE B 1 162 ? 40.582 -10.383 84.227 1.00 28.74 162 PHE B N 1
ATOM 3035 C CA . PHE B 1 162 ? 40.336 -11.754 84.654 1.00 32.86 162 PHE B CA 1
ATOM 3036 C C . PHE B 1 162 ? 40.158 -12.722 83.482 1.00 32.69 162 PHE B C 1
ATOM 3037 O O . PHE B 1 162 ? 40.736 -13.807 83.478 1.00 41.79 162 PHE B O 1
ATOM 3045 N N . GLN B 1 163 ? 39.363 -12.326 82.493 1.00 19.99 163 GLN B N 1
ATOM 3046 C CA . GLN B 1 163 ? 39.114 -13.171 81.325 1.00 21.52 163 GLN B CA 1
ATOM 3047 C C . GLN B 1 163 ? 40.396 -13.431 80.541 1.00 22.95 163 GLN B C 1
ATOM 3048 O O . GLN B 1 163 ? 40.610 -14.526 80.021 1.00 21.82 163 GLN B O 1
ATOM 3054 N N . LEU B 1 164 ? 41.242 -12.413 80.454 1.00 20.11 164 LEU B N 1
ATOM 3055 C CA . LEU B 1 164 ? 42.518 -12.541 79.767 1.00 24.07 164 LEU B CA 1
ATOM 3056 C C . LEU B 1 164 ? 43.430 -13.492 80.528 1.00 26.34 164 LEU B C 1
ATOM 3057 O O . LEU B 1 164 ? 44.265 -14.178 79.940 1.00 29.80 164 LEU B O 1
ATOM 3062 N N . LEU B 1 165 ? 43.260 -13.524 81.845 1.00 29.00 165 LEU B N 1
ATOM 3063 C CA . LEU B 1 165 ? 44.024 -14.423 82.699 1.00 25.12 165 LEU B CA 1
ATOM 3064 C C . LEU B 1 165 ? 43.671 -15.871 82.394 1.00 19.19 165 LEU B C 1
ATOM 3065 O O . LEU B 1 165 ? 44.548 -16.717 82.250 1.00 17.50 165 LEU B O 1
ATOM 3070 N N . LYS B 1 166 ? 42.377 -16.148 82.291 1.00 14.33 166 LYS B N 1
ATOM 3071 C CA . LYS B 1 166 ? 41.903 -17.492 81.991 1.00 25.45 166 LYS B CA 1
ATOM 3072 C C . LYS B 1 166 ? 42.289 -17.917 80.580 1.00 27.52 166 LYS B C 1
ATOM 3073 O O . LYS B 1 166 ? 42.514 -19.098 80.320 1.00 30.00 166 LYS B O 1
ATOM 3079 N N . TYR B 1 167 ? 42.357 -16.950 79.671 1.00 25.88 167 TYR B N 1
ATOM 3080 C CA . TYR B 1 167 ? 42.797 -17.211 78.307 1.00 23.02 167 TYR B CA 1
ATOM 3081 C C . TYR B 1 167 ? 44.254 -17.663 78.319 1.00 22.28 167 TYR B C 1
ATOM 3082 O O . TYR B 1 167 ? 44.614 -18.660 77.686 1.00 16.60 167 TYR B O 1
ATOM 3099 N N . GLU B 1 169 ? 45.832 -18.973 80.705 1.00 26.86 169 GLU B N 1
ATOM 3100 C CA . GLU B 1 169 ? 45.944 -20.251 81.400 1.00 29.33 169 GLU B CA 1
ATOM 3101 C C . GLU B 1 169 ? 45.615 -21.414 80.467 1.00 27.22 169 GLU B C 1
ATOM 3102 O O . GLU B 1 169 ? 46.357 -22.393 80.395 1.00 33.61 169 GLU B O 1
ATOM 3108 N N . GLN B 1 170 ? 44.503 -21.297 79.748 1.00 19.73 170 GLN B N 1
ATOM 3109 C CA . GLN B 1 170 ? 44.061 -22.362 78.858 1.00 38.49 170 GLN B CA 1
ATOM 3110 C C . GLN B 1 170 ? 44.905 -22.424 77.585 1.00 38.37 170 GLN B C 1
ATOM 3111 O O . GLN B 1 170 ? 44.714 -23.307 76.749 1.00 45.13 170 GLN B O 1
ATOM 3117 N N . HIS B 1 171 ? 45.842 -21.490 77.446 1.00 27.47 171 HIS B N 1
ATOM 3118 C CA . HIS B 1 171 ? 46.736 -21.481 76.293 1.00 26.12 171 HIS B CA 1
ATOM 3119 C C . HIS B 1 171 ? 48.211 -21.483 76.690 1.00 29.47 171 HIS B C 1
ATOM 3120 O O . HIS B 1 171 ? 49.091 -21.488 75.830 1.00 33.77 171 HIS B O 1
ATOM 3127 N N . HIS B 1 172 ? 48.470 -21.491 77.994 1.00 30.81 172 HIS B N 1
ATOM 3128 C CA . HIS B 1 172 ? 49.830 -21.574 78.519 1.00 33.87 172 HIS B CA 1
ATOM 3129 C C . HIS B 1 172 ? 50.706 -20.394 78.103 1.00 30.54 172 HIS B C 1
ATOM 3130 O O . HIS B 1 172 ? 51.856 -20.578 77.696 1.00 30.59 172 HIS B O 1
ATOM 3137 N N . LEU B 1 173 ? 50.156 -19.187 78.214 1.00 21.94 173 LEU B N 1
ATOM 3138 C CA . LEU B 1 173 ? 50.915 -17.971 77.950 1.00 21.80 173 LEU B CA 1
ATOM 3139 C C . LEU B 1 173 ? 51.385 -17.327 79.248 1.00 23.15 173 LEU B C 1
ATOM 3140 O O . LEU B 1 173 ? 50.599 -17.143 80.176 1.00 25.69 173 LEU B O 1
ATOM 3145 N N . LYS B 1 174 ? 52.670 -16.991 79.304 1.00 26.11 174 LYS B N 1
ATOM 3146 C CA . LYS B 1 174 ? 53.250 -16.304 80.452 1.00 14.48 174 LYS B CA 1
ATOM 3147 C C . LYS B 1 174 ? 54.038 -15.086 79.988 1.00 17.95 174 LYS B C 1
ATOM 3148 O O . LYS B 1 174 ? 54.561 -15.065 78.876 1.00 16.28 174 LYS B O 1
ATOM 3154 N N . ILE B 1 175 ? 54.125 -14.076 80.847 1.00 20.07 175 ILE B N 1
ATOM 3155 C CA . ILE B 1 175 ? 54.972 -12.920 80.586 1.00 24.09 175 ILE B CA 1
ATOM 3156 C C . ILE B 1 175 ? 56.423 -13.371 80.421 1.00 28.55 175 ILE B C 1
ATOM 3157 O O . ILE B 1 175 ? 56.959 -14.080 81.269 1.00 31.29 175 ILE B O 1
ATOM 3162 N N . GLY B 1 176 ? 57.051 -12.968 79.321 1.00 25.54 176 GLY B N 1
ATOM 3163 C CA . GLY B 1 176 ? 58.428 -13.339 79.053 1.00 25.31 176 GLY B CA 1
ATOM 3164 C C . GLY B 1 176 ? 58.542 -14.450 78.026 1.00 31.88 176 GLY B C 1
ATOM 3165 O O . GLY B 1 176 ? 59.647 -14.828 77.627 1.00 20.12 176 GLY B O 1
ATOM 3166 N N . ASP B 1 177 ? 57.398 -14.973 77.597 1.00 27.19 177 ASP B N 1
ATOM 3167 C CA . ASP B 1 177 ? 57.374 -16.037 76.601 1.00 29.47 177 ASP B CA 1
ATOM 3168 C C . ASP B 1 177 ? 57.749 -15.526 75.216 1.00 37.71 177 ASP B C 1
ATOM 3169 O O . ASP B 1 177 ? 57.352 -14.429 74.818 1.00 38.39 177 ASP B O 1
ATOM 3174 N N . GLU B 1 178 ? 58.524 -16.328 74.493 1.00 39.93 178 GLU B N 1
ATOM 3175 C CA . GLU B 1 178 ? 58.839 -16.041 73.100 1.00 32.77 178 GLU B CA 1
ATOM 3176 C C . GLU B 1 178 ? 57.758 -16.630 72.197 1.00 35.80 178 GLU B C 1
ATOM 3177 O O . GLU B 1 178 ? 57.537 -17.841 72.183 1.00 41.29 178 GLU B O 1
ATOM 3183 N N . LEU B 1 179 ? 57.073 -15.771 71.454 1.00 20.47 179 LEU B N 1
ATOM 3184 C CA . LEU B 1 179 ? 56.091 -16.232 70.482 1.00 24.46 179 LEU B CA 1
ATOM 3185 C C . LEU B 1 179 ? 56.393 -15.661 69.100 1.00 26.68 179 LEU B C 1
ATOM 3186 O O . LEU B 1 179 ? 56.604 -14.459 68.946 1.00 30.59 179 LEU B O 1
ATOM 3191 N N . ARG B 1 180 ? 56.431 -16.537 68.100 1.00 25.33 180 ARG B N 1
ATOM 3192 C CA . ARG B 1 180 ? 56.749 -16.134 66.737 1.00 27.95 180 ARG B CA 1
ATOM 3193 C C . ARG B 1 180 ? 55.472 -15.811 65.963 1.00 28.44 180 ARG B C 1
ATOM 3194 O O . ARG B 1 180 ? 54.613 -16.675 65.774 1.00 24.70 180 ARG B O 1
ATOM 3202 N N . LEU B 1 181 ? 55.349 -14.560 65.528 1.00 31.76 181 LEU B N 1
ATOM 3203 C CA . LEU B 1 181 ? 54.208 -14.137 64.724 1.00 37.01 181 LEU B CA 1
ATOM 3204 C C . LEU B 1 181 ? 54.403 -14.559 63.273 1.00 35.66 181 LEU B C 1
ATOM 3205 O O . LEU B 1 181 ? 55.293 -14.055 62.585 1.00 34.65 181 LEU B O 1
ATOM 3210 N N . LEU B 1 182 ? 53.565 -15.482 62.813 1.00 33.33 182 LEU B N 1
ATOM 3211 C CA . LEU B 1 182 ? 53.691 -16.026 61.467 1.00 37.91 182 LEU B CA 1
ATOM 3212 C C . LEU B 1 182 ? 53.011 -15.145 60.424 1.00 40.30 182 LEU B C 1
ATOM 3213 O O . LEU B 1 182 ? 53.578 -14.861 59.370 1.00 39.45 182 LEU B O 1
ATOM 3218 N N . GLU B 1 183 ? 51.791 -14.717 60.727 1.00 41.24 183 GLU B N 1
ATOM 3219 C CA . GLU B 1 183 ? 50.992 -13.943 59.789 1.00 45.53 183 GLU B CA 1
ATOM 3220 C C . GLU B 1 183 ? 49.754 -13.394 60.480 1.00 43.77 183 GLU B C 1
ATOM 3221 O O . GLU B 1 183 ? 49.396 -13.833 61.574 1.00 43.96 183 GLU B O 1
ATOM 3227 N N . TYR B 1 184 ? 49.100 -12.433 59.838 1.00 41.85 184 TYR B N 1
ATOM 3228 C CA . TYR B 1 184 ? 47.787 -11.991 60.280 1.00 26.42 184 TYR B CA 1
ATOM 3229 C C . TYR B 1 184 ? 46.714 -12.533 59.343 1.00 27.11 184 TYR B C 1
ATOM 3230 O O . TYR B 1 184 ? 46.588 -12.079 58.211 1.00 28.77 184 TYR B O 1
ATOM 3239 N N . ASP B 1 185 ? 45.956 -13.517 59.817 1.00 43.99 185 ASP B N 1
ATOM 3240 C CA . ASP B 1 185 ? 44.858 -14.082 59.043 1.00 44.93 185 ASP B CA 1
ATOM 3241 C C . ASP B 1 185 ? 43.736 -13.056 58.932 1.00 46.19 185 ASP B C 1
ATOM 3242 O O . ASP B 1 185 ? 42.965 -12.864 59.871 1.00 47.36 185 ASP B O 1
ATOM 3247 N N . ALA B 1 186 ? 43.654 -12.393 57.784 1.00 49.89 186 ALA B N 1
ATOM 3248 C CA . ALA B 1 186 ? 42.617 -11.395 57.552 1.00 43.99 186 ALA B CA 1
ATOM 3249 C C . ALA B 1 186 ? 41.239 -12.042 57.576 1.00 38.58 186 ALA B C 1
ATOM 3250 O O . ALA B 1 186 ? 40.298 -11.500 58.156 1.00 35.77 186 ALA B O 1
ATOM 3252 N N . PHE B 1 187 ? 41.132 -13.208 56.946 1.00 38.56 187 PHE B N 1
ATOM 3253 C CA . PHE B 1 187 ? 39.878 -13.953 56.905 1.00 40.24 187 PHE B CA 1
ATOM 3254 C C . PHE B 1 187 ? 39.391 -14.311 58.308 1.00 39.69 187 PHE B C 1
ATOM 3255 O O . PHE B 1 187 ? 38.222 -14.112 58.637 1.00 30.65 187 PHE B O 1
ATOM 3263 N N . ALA B 1 188 ? 40.294 -14.833 59.133 1.00 38.60 188 ALA B N 1
ATOM 3264 C CA . ALA B 1 188 ? 39.950 -15.204 60.501 1.00 31.62 188 ALA B CA 1
A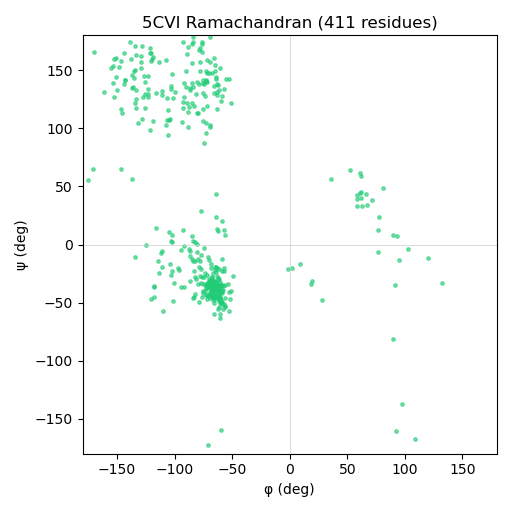TOM 3265 C C . ALA B 1 188 ? 39.836 -13.979 61.407 1.00 32.57 188 ALA B C 1
ATOM 3266 O O . ALA B 1 188 ? 39.092 -13.988 62.385 1.00 35.20 188 ALA B O 1
ATOM 3268 N N . GLY B 1 189 ? 40.572 -12.925 61.075 1.00 33.78 189 GLY B N 1
ATOM 3269 C CA . GLY B 1 189 ? 40.637 -11.751 61.926 1.00 34.91 189 GLY B CA 1
ATOM 3270 C C . GLY B 1 189 ? 41.438 -12.067 63.175 1.00 32.75 189 GLY B C 1
ATOM 3271 O O . GLY B 1 189 ? 41.111 -11.622 64.274 1.00 33.53 189 GLY B O 1
ATOM 3272 N N . ALA B 1 190 ? 42.496 -12.850 62.996 1.00 32.55 190 ALA B N 1
ATOM 3273 C CA . ALA B 1 190 ? 43.306 -13.320 64.110 1.00 32.80 190 ALA B CA 1
ATOM 3274 C C . ALA B 1 190 ? 44.778 -13.370 63.726 1.00 33.57 190 ALA B C 1
ATOM 3275 O O . ALA B 1 190 ? 45.124 -13.743 62.606 1.00 39.86 190 ALA B O 1
ATOM 3277 N N . TYR B 1 191 ? 45.643 -12.994 64.662 1.00 28.78 191 TYR B N 1
ATOM 3278 C CA . TYR B 1 191 ? 47.080 -13.079 64.443 1.00 28.98 191 TYR B CA 1
ATOM 3279 C C . TYR B 1 191 ? 47.554 -14.500 64.736 1.00 23.58 191 TYR B C 1
ATOM 3280 O O . TYR B 1 191 ? 47.398 -14.995 65.850 1.00 19.69 191 TYR B O 1
ATOM 3289 N N . THR B 1 192 ? 48.119 -15.160 63.730 1.00 23.86 192 THR B N 1
ATOM 3290 C CA . THR B 1 192 ? 48.594 -16.531 63.899 1.00 29.09 192 THR B CA 1
ATOM 3291 C C . THR B 1 192 ? 50.037 -16.559 64.396 1.00 29.03 192 THR B C 1
ATOM 3292 O O . THR B 1 192 ? 50.959 -16.141 63.693 1.00 31.87 192 THR B O 1
ATOM 3296 N N . ILE B 1 193 ? 50.221 -17.050 65.618 1.00 26.49 193 ILE B N 1
ATOM 3297 C CA . ILE B 1 193 ? 51.538 -17.079 66.241 1.00 22.06 193 ILE B CA 1
ATOM 3298 C C . ILE B 1 193 ? 51.967 -18.506 66.552 1.00 26.80 193 ILE B C 1
ATOM 3299 O O . ILE B 1 193 ? 51.141 -19.416 66.609 1.00 28.42 193 ILE B O 1
ATOM 3304 N N . GLU B 1 194 ? 53.267 -18.692 66.755 1.00 33.09 194 GLU B N 1
ATOM 3305 C CA . GLU B 1 194 ? 53.823 -20.005 67.052 1.00 27.96 194 GLU B CA 1
ATOM 3306 C C . GLU B 1 194 ? 54.588 -19.982 68.372 1.00 29.01 194 GLU B C 1
ATOM 3307 O O . GLU B 1 194 ? 55.472 -19.150 68.578 1.00 21.32 194 GLU B O 1
ATOM 3313 N N . LYS B 1 195 ? 54.236 -20.904 69.263 1.00 35.14 195 LYS B N 1
ATOM 3314 C CA . LYS B 1 195 ? 54.901 -21.038 70.554 1.00 35.78 195 LYS B CA 1
ATOM 3315 C C . LYS B 1 195 ? 55.195 -22.504 70.839 1.00 35.75 195 LYS B C 1
ATOM 3316 O O . LYS B 1 195 ? 54.281 -23.329 70.864 1.00 26.32 195 LYS B O 1
ATOM 3322 N N . ASP B 1 196 ? 56.470 -22.821 71.046 1.00 41.89 196 ASP B N 1
ATOM 3323 C CA . ASP B 1 196 ? 56.891 -24.184 71.362 1.00 42.66 196 ASP B CA 1
ATOM 3324 C C . ASP B 1 196 ? 56.486 -25.189 70.290 1.00 37.59 196 ASP B C 1
ATOM 3325 O O . ASP B 1 196 ? 56.190 -26.344 70.590 1.00 44.25 196 ASP B O 1
ATOM 3330 N N . GLY B 1 197 ? 56.472 -24.741 69.041 1.00 32.13 197 GLY B N 1
ATOM 3331 C CA . GLY B 1 197 ? 56.150 -25.611 67.927 1.00 33.02 197 GLY B CA 1
ATOM 3332 C C . GLY B 1 197 ? 54.664 -25.878 67.803 1.00 38.27 197 GLY B C 1
ATOM 3333 O O . GLY B 1 197 ? 54.250 -26.881 67.225 1.00 42.41 197 GLY B O 1
ATOM 3334 N N . GLU B 1 198 ? 53.857 -24.973 68.345 1.00 34.14 198 GLU B N 1
ATOM 3335 C CA . GLU B 1 198 ? 52.408 -25.112 68.286 1.00 26.47 198 GLU B CA 1
ATOM 3336 C C . GLU B 1 198 ? 51.752 -23.802 67.867 1.00 25.50 198 GLU B C 1
ATOM 3337 O O . GLU B 1 198 ? 51.974 -22.760 68.482 1.00 27.85 198 GLU B O 1
ATOM 3343 N N . GLN B 1 199 ? 50.946 -23.860 66.813 1.00 30.20 199 GLN B N 1
ATOM 3344 C CA . GLN B 1 199 ? 50.281 -22.668 66.302 1.00 28.58 199 GLN B CA 1
ATOM 3345 C C . GLN B 1 199 ? 49.037 -22.306 67.107 1.00 30.20 199 GLN B C 1
ATOM 3346 O O . GLN B 1 199 ? 48.268 -23.178 67.514 1.00 33.00 199 GLN B O 1
ATOM 3352 N N . LEU B 1 200 ? 48.851 -21.011 67.334 1.00 28.29 200 LEU B N 1
ATOM 3353 C CA . LEU B 1 200 ? 47.640 -20.504 67.966 1.00 27.37 200 LEU B CA 1
ATOM 3354 C C . LEU B 1 200 ? 47.172 -19.257 67.233 1.00 27.92 200 LEU B C 1
ATOM 3355 O O . LEU B 1 200 ? 47.972 -18.374 66.918 1.00 27.74 200 LEU B O 1
ATOM 3360 N N . GLN B 1 201 ? 45.876 -19.191 66.954 1.00 28.83 201 GLN B N 1
ATOM 3361 C CA . GLN B 1 201 ? 45.295 -17.991 66.374 1.00 27.86 201 GLN B CA 1
ATOM 3362 C C . GLN B 1 201 ? 44.764 -17.093 67.487 1.00 29.66 201 GLN B C 1
ATOM 3363 O O . GLN B 1 201 ? 43.945 -17.511 68.306 1.00 18.26 201 GLN B O 1
ATOM 3369 N N . VAL B 1 202 ? 45.257 -15.860 67.520 1.00 30.06 202 VAL B N 1
ATOM 3370 C CA . VAL B 1 202 ? 44.842 -14.889 68.520 1.00 18.07 202 VAL B CA 1
ATOM 3371 C C . VAL B 1 202 ? 43.933 -13.850 67.873 1.00 19.03 202 VAL B C 1
ATOM 3372 O O . VAL B 1 202 ? 44.397 -13.010 67.102 1.00 19.75 202 VAL B O 1
ATOM 3376 N N . THR B 1 203 ? 42.639 -13.915 68.178 1.00 19.32 203 THR B N 1
ATOM 3377 C CA . THR B 1 203 ? 41.681 -12.946 67.652 1.00 24.33 203 THR B CA 1
ATOM 3378 C C . THR B 1 203 ? 42.126 -11.536 68.002 1.00 26.84 203 THR B C 1
ATOM 3379 O O . THR B 1 203 ? 42.643 -11.300 69.094 1.00 29.74 203 THR B O 1
ATOM 3383 N N . SER B 1 204 ? 41.924 -10.601 67.078 1.00 27.39 204 SER B N 1
ATOM 3384 C CA . SER B 1 204 ? 42.370 -9.226 67.281 1.00 25.58 204 SER B CA 1
ATOM 3385 C C . SER B 1 204 ? 41.786 -8.607 68.552 1.00 26.68 204 SER B C 1
ATOM 3386 O O . SER B 1 204 ? 42.348 -7.662 69.103 1.00 27.84 204 SER B O 1
ATOM 3389 N N . ALA B 1 205 ? 40.664 -9.149 69.018 1.00 25.71 205 ALA B N 1
ATOM 3390 C CA . ALA B 1 205 ? 40.079 -8.717 70.283 1.00 21.81 205 ALA B CA 1
ATOM 3391 C C . ALA B 1 205 ? 41.052 -8.983 71.425 1.00 27.45 205 ALA B C 1
ATOM 3392 O O . ALA B 1 205 ? 41.315 -8.107 72.247 1.00 27.53 205 ALA B O 1
ATOM 3394 N N . VAL B 1 206 ? 41.585 -10.199 71.466 1.00 19.03 206 VAL B N 1
ATOM 3395 C CA . VAL B 1 206 ? 42.547 -10.580 72.490 1.00 20.52 206 VAL B CA 1
ATOM 3396 C C . VAL B 1 206 ? 43.883 -9.887 72.258 1.00 21.80 206 VAL B C 1
ATOM 3397 O O . VAL B 1 206 ? 44.565 -9.498 73.208 1.00 18.17 206 VAL B O 1
ATOM 3401 N N . ALA B 1 207 ? 44.244 -9.727 70.988 1.00 23.22 207 ALA B N 1
ATOM 3402 C CA . ALA B 1 207 ? 45.538 -9.157 70.622 1.00 26.03 207 ALA B CA 1
ATOM 3403 C C . ALA B 1 207 ? 45.684 -7.704 71.078 1.00 27.84 207 ALA B C 1
ATOM 3404 O O . ALA B 1 207 ? 46.796 -7.183 71.179 1.00 21.34 207 ALA B O 1
ATOM 3406 N N . SER B 1 208 ? 44.555 -7.057 71.350 1.00 26.42 208 SER B N 1
ATOM 3407 C CA . SER B 1 208 ? 44.542 -5.659 71.764 1.00 30.15 208 SER B CA 1
ATOM 3408 C C . SER B 1 208 ? 44.813 -5.507 73.255 1.00 40.01 208 SER B C 1
ATOM 3409 O O . SER B 1 208 ? 45.093 -4.408 73.732 1.00 50.70 208 SER B O 1
ATOM 3412 N N . GLN B 1 209 ? 44.717 -6.615 73.985 1.00 42.66 209 GLN B N 1
ATOM 3413 C CA . GLN B 1 209 ? 44.918 -6.614 75.430 1.00 38.67 209 GLN B CA 1
ATOM 3414 C C . GLN B 1 209 ? 46.299 -7.147 75.787 1.00 37.61 209 GLN B C 1
ATOM 3415 O O . GLN B 1 209 ? 46.612 -7.367 76.956 1.00 45.69 209 G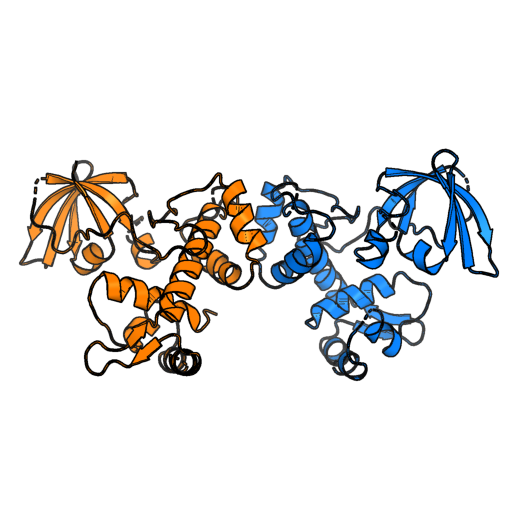LN B O 1
ATOM 3421 N N . ILE B 1 210 ? 47.122 -7.355 74.766 1.00 33.45 210 ILE B N 1
ATOM 3422 C CA . ILE B 1 210 ? 48.459 -7.905 74.948 1.00 34.31 210 ILE B CA 1
ATOM 3423 C C . ILE B 1 210 ? 49.520 -6.964 74.385 1.00 30.83 210 ILE B C 1
ATOM 3424 O O . ILE B 1 210 ? 49.300 -6.294 73.374 1.00 35.38 210 ILE B O 1
ATOM 3429 N N . TYR B 1 211 ? 50.671 -6.915 75.045 1.00 23.95 211 TYR B N 1
ATOM 3430 C CA . TYR B 1 211 ? 51.755 -6.041 74.620 1.00 24.63 211 TYR B CA 1
ATOM 3431 C C . TYR B 1 211 ? 53.032 -6.840 74.369 1.00 26.27 211 TYR B C 1
ATOM 3432 O O . TYR B 1 211 ? 53.415 -7.688 75.176 1.00 31.60 211 TYR B O 1
ATOM 3441 N N . ILE B 1 212 ? 53.688 -6.565 73.246 1.00 22.27 212 ILE B N 1
ATOM 3442 C CA . ILE B 1 212 ? 54.865 -7.328 72.845 1.00 22.79 212 ILE B CA 1
ATOM 3443 C C . ILE B 1 212 ? 56.058 -6.437 72.505 1.00 28.66 212 ILE B C 1
ATOM 3444 O O . ILE B 1 212 ? 55.933 -5.216 72.415 1.00 28.84 212 ILE B O 1
ATOM 3449 N N . GLU B 1 213 ? 57.215 -7.064 72.322 1.00 34.24 213 GLU B N 1
ATOM 3450 C CA . GLU B 1 213 ? 58.436 -6.354 71.961 1.00 37.74 213 GLU B CA 1
ATOM 3451 C C . GLU B 1 213 ? 59.359 -7.314 71.216 1.00 42.66 213 GLU B C 1
ATOM 3452 O O . GLU B 1 213 ? 59.479 -8.480 71.592 1.00 53.27 213 GLU B O 1
ATOM 3458 N N . LYS B 1 214 ? 60.000 -6.828 70.156 1.00 36.10 214 LYS B N 1
ATOM 3459 C CA . LYS B 1 214 ? 60.790 -7.694 69.283 1.00 39.06 214 LYS B CA 1
ATOM 3460 C C . LYS B 1 214 ? 62.211 -7.906 69.804 1.00 42.66 214 LYS B C 1
ATOM 3461 O O . LYS B 1 214 ? 62.729 -7.087 70.565 1.00 50.80 214 LYS B O 1
ATOM 3467 N N . LYS B 1 215 ? 62.834 -9.009 69.392 1.00 41.17 215 LYS B N 1
ATOM 3468 C CA . LYS B 1 215 ? 64.183 -9.349 69.845 1.00 45.59 215 LYS B CA 1
ATOM 3469 C C . LYS B 1 215 ? 65.254 -8.549 69.111 1.00 52.71 215 LYS B C 1
ATOM 3470 O O . LYS B 1 215 ? 66.422 -8.942 69.076 1.00 54.32 215 LYS B O 1
#

InterPro domains:
  IPR001367 Iron dependent repressor, metal binding and dimerisation domain [PF02742] (62-131)
  IPR007167 Ferrous iron transporter FeoA-like domain [PF04023] (143-214)
  IPR007167 Ferrous iron transporter FeoA-like domain [SM00899] (142-214)
  IPR022687 DTXR-type, HTH domain [PF01325] (2-55)
  IPR022687 DTXR-type, HTH domain [PS50944] (1-62)
  IPR022689 Iron dependent repressor [SM00529] (23-122)
  IPR036388 Winged helix-like DNA-binding domain superfamily [G3DSA:1.10.10.10] (1-130)
  IPR036390 Winged helix DNA-binding domain superfamily [SSF46785] (1-60)
  IPR036421 Iron dependent repressor, metal binding and dimerisation domain superfamily [SSF47979] (62-138)
  IPR038157 Ferrous iron transporter, core domain [G3DSA:2.30.30.90] (140-215)
  IPR050536 MntR/IdeR Metal-Dependent Regulators [PTHR33238] (2-138)

Sequence (416 aa):
PNKEDYLKIIYELSERDEKISNKQIAEKSVSAPAVSEVKKLLLEDLVLKDKQAGYLLTKKGQILASSLYRKHRLIEVFLNHLNYTADEIHEEAEVLEHTVSDDV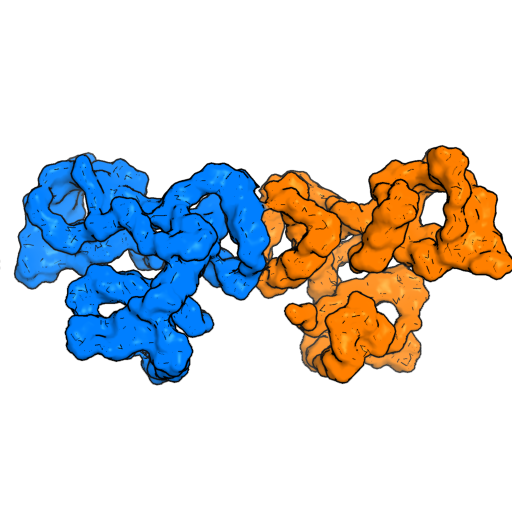FVERLDKFLNYPKVCPHGGTIPQHGQPLVERYRTTLKGVTEGVYLLKRVQDNFQLLKYEQHHLKIGDELRLLEYDAFAGAYTIEKDGEQLQVTSAVASQIYIEKTPNKEDYLKIIYELSERDEKISNKQIAEKSVSAPAVSEVKKLLLEDLVLKDKQAGYLLTKKGQILASSLYRKHRLIEVFLNHLNYTADEIHEEAEVLEHTVSDVFVERLDKFLNYPKVCPHGGTIPQHGQPLVERYRTTLKGVTEGVYLLKRVQDNFQLLKYEQHHLKIGDELRLLEYDAFAGAYTIEKDGEQLQVTSAVASQIYIEKK

Nearest PDB structures (foldseek):
  5cvi-assembly1_B  TM=9.586E-01  e=1.107E-35  Streptococcus mutans
  6o5c-assembly1_A  TM=9.677E-01  e=8.073E-25  Streptococcus pyogenes serotype M3
  3hrt-assembly1_A  TM=9.156E-01  e=8.073E-25  Streptococcus gordonii
  6o5c-assembly1_B-2  TM=8.930E-01  e=1.079E-22  Streptococcus pyogenes serotype M3
  4o5v-assembly1_A  TM=8.272E-01  e=9.493E-14  Thermoplasma acidophilum DSM 1728

Organism: Streptococcus mutans (NCBI:txid1309)